Protein 1MU5 (pdb70)

Radius of gyration: 24.54 Å; Cα contacts (8 Å, |Δi|>4): 954; chains: 1; bounding box: 68×65×61 Å

GO terms:
  GO:0003918 DNA topoisomerase type II (double strand cut, ATP-hydrolyzing) activity (F, IDA)
  GO:0009330 DNA topoisomerase type II (double strand cut, ATP-hydrolyzing) complex (C, IDA)
  GO:0003918 DNA topoisomerase type II (double strand cut, ATP-hydrolyzing) activity (F, EXP)
  GO:0042802 identical protein binding (F, IPI)
  GO:0005515 protein binding (F, IPI)

B-factor: mean 19.94, std 16.09, range [2.45, 103.21]

Organism: Saccharolobus shibatae (strain ATCC 51178 / DSM 5389 / JCM 8931 / NBRC 15437 / B12) (NCBI:txid523848)

InterPro domains:
  IPR003594 Histidine kinase/HSP90-like ATPase domain [PF02518] (30-145)
  IPR003594 Histidine kinase/HSP90-like ATPase domain [SM00387] (27-148)
  IPR005734 DNA topoisomerase VI, subunit B [MF_00322] (4-505)
  IPR005734 DNA topoisomerase VI, subunit B [PIRSF006553] (2-502)
  IPR005734 DNA topoisomerase VI, subunit B [TIGR01052] (4-486)
  IPR015320 DNA topoisomerase VI, subunit B, transducer [PF09239] (309-467)
  IPR015320 DNA topoisomerase VI, subunit B, transducer [cd00823] (318-467)

Foldseek 3Di:
DFPLVVCVVCVLLAQPPDQASLVLQLQQLQVQVQCCQALLVLHQKAKEWEWAQPDVVQAKIKIKMKIQGQWDPPVCVFCVAAAADRPDDFQFQGDDDGPCRNNSSLLQLVVPDDFFKWKWWDGFPRQKIKIFGWHHDSVPRGIDTPDIDIDGDDPGGGIMMIMTMHRHDCVVNVVLSVVQVLLLCLLSLSYWYWYQYNVRDIDTRDRPDNDRWHHADGDAFALLQDDLVRLVVVLVVDPDFAFQLRPPCPRHAQCHNVNSVVLCVQLVHDRRHTSNPDDPSSSVSSNVSSNPDDPGDAQDCSSATDSDFVSNQVSCCVPQVAPDKGKDKDDWDHDSRKIKTKIKMKGFHDNFDKDQAAAEWEAESSGTQRPPLCQALLVVLRVPDDLVVLQDDDSITGMHMYMYMYMSDFAADGRSHSHGDPDPVVSVNSNVRRVVNSNVSSVVNVVVVVVVVCCVVPPD

Sequence (460 aa):
LSPAEFFKRNPELAGFPNPARALYQTVRELIENSLDATDVHGILPNIKITIDLIDDARQIYKVNVVDNGIGIPPQEVPNAFGRVLYSKYVNRQTRGMYGLGVKAAVLYSQMHQDKPIEIETSPVNSKRIYTFKLKIDINKNEPIIVERGSVENTRGFHGTSVAISIPGDWPKAKSRIYEYIKRTYIITPYAEFIFKDPEGNVTYYPRLTNKIPKPPQEVKPHPYGVDREEIKILINNLKRDYTIKEFLVNEFQSIGDTTADKILELAGLKPNKKVKNLTEEEITRLVETFKKYEDFRSPSADSLSVIGEDLIELGLKKIFNPDFAASITRKPKAYQGHPFIVEAGVAFGGSIPVGEEPIVLRYANKIPLIYDEKSDVIWKVVEELDWKRYGIESDQYQMVVMVHLCSTKIPYKSAGKESIAEVEDIEKEIKNALMEVARKLKQYLSEKRKEQEAKKKLLA

CATH classification: 3.30.565.10 (+2 more: 1.10.8.50, 3.30.230.10)

Secondary structure (DSSP, 8-state):
--HHHHHHH-GGGTT-SSHHHHHHHHHHHHHHHHHHTTGGGT---EEEEEEEEEETTTTEEEEEEE--S----GGGHHHHHH---------S--S-S-TTTHHHHHHHHHHH--PPEEEEEE-TT-SEEEEEEEEE-TTT--EEEEEEEEEE--TT--EEEEEEEEE--HHHHHHHHHHHHHHHHHH-TT-EEEEE-TT--EEEE-------PPPP---PPPGGG--HHHHHHHSTT-SS--BHHHHHTTSSSS--HHHHHHHHHHTT--TTSBGGG--TTHHHHHHHHHHH---PPPPPSTT-----HHHHHHHHHHHH--SEEEEEEPPPEEETTEEEEEEEEEEESTTSPPBSS-EEEEEETTEEE-S-GGGSHHHHHHHHS-GGGGT--SS-B-EEEEEEEEESS--BSSTT---B---HHHHHHHHHHHHHHHHHHHHHHHHHHHHHHHHHHH--

Nearest PDB structures (foldseek):
  1mu5-assembly1_A  TM=1.002E+00  e=1.366E-99  Saccharolobus shibatae
  1z5a-assembly1_B  TM=8.796E-01  e=8.765E-88  Saccharolobus shibatae
  2zbk-assembly1_B  TM=9.838E-01  e=1.741E-82  Saccharolobus shibatae
  1mx0-assembly1_A  TM=8.849E-01  e=9.143E-86  Saccharolobus shibatae
  1mx0-assembly3_E  TM=8.916E-01  e=2.106E-84  Saccharolobus shibatae

Structure (mmCIF, N/CA/C/O backbone):
data_1MU5
#
_entry.id   1MU5
#
_cell.length_a   94.091
_cell.length_b   110.968
_cell.length_c   54.544
_cell.angle_alpha   90.00
_cell.angle_beta   90.00
_cell.angle_gamma   90.00
#
_symmetry.space_group_name_H-M   'P 21 21 2'
#
loop_
_entity.id
_entity.type
_entity.pdbx_description
1 polymer 'Type II DNA topoisomerase VI Subunit B'
2 non-polymer 'CALCIUM ION'
3 water water
#
loop_
_atom_site.group_PDB
_atom_site.id
_atom_site.type_symbol
_atom_site.label_atom_id
_atom_site.label_alt_id
_atom_site.label_comp_id
_atom_site.label_asym_id
_atom_site.label_entity_id
_atom_site.label_seq_id
_atom_site.pdbx_PDB_ins_code
_atom_site.Cartn_x
_atom_site.Cartn_y
_atom_site.Cartn_z
_atom_site.occupancy
_atom_site.B_iso_or_equiv
_atom_site.auth_seq_id
_atom_site.auth_comp_id
_atom_site.auth_asym_id
_atom_site.auth_atom_id
_atom_site.pdbx_PDB_model_num
ATOM 1 N N . LEU A 1 11 ? 43.711 58.802 14.318 1.00 22.17 10 LEU A N 1
ATOM 2 C CA . LEU A 1 11 ? 42.606 57.929 14.800 1.00 22.39 10 LEU A CA 1
ATOM 3 C C . LEU A 1 11 ? 41.318 58.140 14.017 1.00 21.54 10 LEU A C 1
ATOM 4 O O . LEU A 1 11 ? 41.011 59.250 13.584 1.00 21.53 10 LEU A O 1
ATOM 9 N N . SER A 1 12 ? 40.559 57.066 13.859 1.00 20.24 11 SER A N 1
ATOM 10 C CA . SER A 1 12 ? 39.269 57.122 13.180 1.00 19.03 11 SER A CA 1
ATOM 11 C C . SER A 1 12 ? 38.205 57.585 14.175 1.00 17.58 11 SER A C 1
ATOM 12 O O . SER A 1 12 ? 38.451 57.531 15.369 1.00 17.27 11 SER A O 1
ATOM 15 N N . PRO A 1 13 ? 37.103 58.171 13.719 1.00 16.81 12 PRO A N 1
ATOM 16 C CA . PRO A 1 13 ? 35.997 58.550 14.611 1.00 16.08 12 PRO A CA 1
ATOM 17 C C . PRO A 1 13 ? 35.570 57.497 15.574 1.00 15.74 12 PRO A C 1
ATOM 18 O O . PRO A 1 13 ? 35.299 57.763 16.756 1.00 15.57 12 PRO A O 1
ATOM 22 N N . ALA A 1 14 ? 35.575 56.281 15.079 1.00 14.87 13 ALA A N 1
ATOM 23 C CA . ALA A 1 14 ? 35.182 55.179 15.905 1.00 15.09 13 ALA A CA 1
ATOM 24 C C . ALA A 1 14 ? 36.191 54.930 17.004 1.00 15.02 13 ALA A C 1
ATOM 25 O O . ALA A 1 14 ? 35.826 54.775 18.161 1.00 15.12 13 ALA A O 1
ATOM 27 N N . GLU A 1 15 ? 37.471 54.891 16.658 1.00 14.82 14 GLU A N 1
ATOM 28 C CA . GLU A 1 15 ? 38.462 54.622 17.675 1.00 15.01 14 GLU A CA 1
ATOM 29 C C . GLU A 1 15 ? 38.555 55.768 18.661 1.00 13.97 14 GLU A C 1
ATOM 30 O O . GLU A 1 15 ? 38.744 55.555 19.853 1.00 13.72 14 GLU A O 1
ATOM 36 N N . PHE A 1 16 ? 38.443 56.990 18.165 1.00 13.07 15 PHE A N 1
ATOM 37 C CA . PHE A 1 16 ? 38.474 58.139 19.055 1.00 12.81 15 PHE A CA 1
ATOM 38 C C . PHE A 1 16 ? 37.301 58.052 20.046 1.00 11.80 15 PHE A C 1
ATOM 39 O O . PHE A 1 16 ? 37.457 58.337 21.225 1.00 10.95 15 PHE A O 1
ATOM 47 N N . PHE A 1 17 ? 36.135 57.651 19.551 1.00 11.60 16 PHE A N 1
ATOM 48 C CA . PHE A 1 17 ? 34.949 57.478 20.395 1.00 12.09 16 PHE A CA 1
ATOM 49 C C . PHE A 1 17 ? 35.223 56.481 21.514 1.00 12.29 16 PHE A C 1
ATOM 50 O O . PHE A 1 17 ? 34.947 56.737 22.685 1.00 11.66 16 PHE A O 1
ATOM 58 N N . LYS A 1 18 ? 35.772 55.333 21.144 1.00 12.68 17 LYS A N 1
ATOM 59 C CA . LYS A 1 18 ? 36.020 54.276 22.114 1.00 13.61 17 LYS A CA 1
ATOM 60 C C . LYS A 1 18 ? 36.940 54.739 23.230 1.00 13.44 17 LYS A C 1
ATOM 61 O O . LYS A 1 18 ? 36.749 54.391 24.384 1.00 14.26 17 LYS A O 1
ATOM 67 N N . ARG A 1 19 ? 37.942 55.525 22.884 1.00 13.33 18 ARG A N 1
ATOM 68 C CA . ARG A 1 19 ? 38.886 56.016 23.879 1.00 14.06 18 ARG A CA 1
ATOM 69 C C . ARG A 1 19 ? 38.387 57.223 24.634 1.00 12.84 18 ARG A C 1
ATOM 70 O O . ARG A 1 19 ? 38.854 57.496 25.732 1.00 13.15 18 ARG A O 1
ATOM 78 N N . ASN A 1 20 ? 37.462 57.965 24.036 1.00 11.53 19 ASN A N 1
ATOM 79 C CA . ASN A 1 20 ? 36.974 59.194 24.650 1.00 11.05 19 ASN A CA 1
ATOM 80 C C . ASN A 1 20 ? 35.440 59.300 24.626 1.00 10.28 19 ASN A C 1
ATOM 81 O O . ASN A 1 20 ? 34.893 60.287 24.136 1.00 9.65 19 ASN A O 1
ATOM 86 N N . PRO A 1 21 ? 34.763 58.308 25.204 1.00 10.10 20 PRO A N 1
ATOM 87 C CA . PRO A 1 21 ? 33.289 58.235 25.162 1.00 9.81 20 PRO A CA 1
ATOM 88 C C . PRO A 1 21 ? 32.654 59.432 25.831 1.00 9.46 20 PRO A C 1
ATOM 89 O O . PRO A 1 21 ? 31.612 59.896 25.367 1.00 8.96 20 PRO A O 1
ATOM 93 N N . GLU A 1 22 ? 33.311 59.958 26.862 1.00 9.28 21 GLU A N 1
ATOM 94 C CA . GLU A 1 22 ? 32.803 61.105 27.617 1.00 10.29 21 GLU A CA 1
ATOM 95 C C . GLU A 1 22 ? 32.719 62.375 26.770 1.00 10.72 21 GLU A C 1
ATOM 96 O O . GLU A 1 22 ? 32.019 63.339 27.128 1.00 11.58 21 GLU A O 1
ATOM 102 N N . LEU A 1 23 ? 33.402 62.370 25.628 1.00 9.79 22 LEU A N 1
ATOM 103 C CA . LEU A 1 23 ? 33.409 63.536 24.749 1.00 9.26 22 LEU A CA 1
ATOM 104 C C . LEU A 1 23 ? 32.354 63.425 23.675 1.00 8.26 22 LEU A C 1
ATOM 105 O O . LEU A 1 23 ? 32.147 64.359 22.889 1.00 7.25 22 LEU A O 1
ATOM 110 N N . ALA A 1 24 ? 31.717 62.261 23.619 1.00 7.73 23 ALA A N 1
ATOM 111 C CA . ALA A 1 24 ? 30.731 61.967 22.584 1.00 7.18 23 ALA A CA 1
ATOM 112 C C . ALA A 1 24 ? 29.338 61.725 23.153 1.00 6.45 23 ALA A C 1
ATOM 113 O O . ALA A 1 24 ? 28.469 61.200 22.476 1.00 6.12 23 ALA A O 1
ATOM 115 N N . GLY A 1 25 ? 29.127 62.107 24.406 1.00 6.62 24 GLY A N 1
ATOM 116 C CA . GLY A 1 25 ? 27.813 61.961 25.011 1.00 6.29 24 GLY A CA 1
ATOM 117 C C . GLY A 1 25 ? 27.609 60.660 25.767 1.00 6.20 24 GLY A C 1
ATOM 118 O O . GLY A 1 25 ? 26.516 60.391 26.273 1.00 5.91 24 GLY A O 1
ATOM 119 N N . PHE A 1 26 ? 28.661 59.856 25.870 1.00 6.31 25 PHE A N 1
ATOM 120 C CA . PHE A 1 26 ? 28.554 58.559 26.538 1.00 6.69 25 PHE A CA 1
ATOM 121 C C . PHE A 1 26 ? 29.577 58.415 27.671 1.00 6.86 25 PHE A C 1
ATOM 122 O O . PHE A 1 26 ? 30.377 57.506 27.622 1.00 7.10 25 PHE A O 1
ATOM 130 N N . PRO A 1 27 ? 29.561 59.301 28.679 1.00 7.88 26 PRO A N 1
ATOM 131 C CA . PRO A 1 27 ? 30.536 59.248 29.779 1.00 8.07 26 PRO A CA 1
ATOM 132 C C . PRO A 1 27 ? 30.250 58.136 30.778 1.00 8.86 26 PRO A C 1
ATOM 133 O O . PRO A 1 27 ? 31.165 57.663 31.444 1.00 8.56 26 PRO A O 1
ATOM 137 N N . ASN A 1 28 ? 28.986 57.742 30.884 1.00 9.17 27 ASN A N 1
ATOM 138 C CA . ASN A 1 28 ? 28.568 56.717 31.835 1.00 9.17 27 ASN A CA 1
ATOM 139 C C . ASN A 1 28 ? 27.245 56.119 31.350 1.00 8.51 27 ASN A C 1
ATOM 140 O O . ASN A 1 28 ? 26.665 56.628 30.383 1.00 7.92 27 ASN A O 1
ATOM 145 N N . PRO A 1 29 ? 26.797 55.023 31.960 1.00 7.61 28 PRO A N 1
ATOM 146 C CA . PRO A 1 29 ? 25.539 54.387 31.540 1.00 7.18 28 PRO A CA 1
ATOM 147 C C . PRO A 1 29 ? 24.295 55.292 31.594 1.00 6.01 28 PRO A C 1
ATOM 148 O O . PRO A 1 29 ? 23.448 55.153 30.699 1.00 5.89 28 PRO A O 1
ATOM 152 N N . ALA A 1 30 ? 24.165 56.178 32.586 1.00 5.37 29 ALA A N 1
ATOM 153 C CA . ALA A 1 30 ? 22.991 57.072 32.644 1.00 5.22 29 ALA A CA 1
ATOM 154 C C . ALA A 1 30 ? 22.889 57.957 31.403 1.00 5.46 29 ALA A C 1
ATOM 155 O O . ALA A 1 30 ? 21.814 58.105 30.800 1.00 3.46 29 ALA A O 1
ATOM 157 N N . ARG A 1 31 ? 24.011 58.566 31.042 1.00 5.82 30 ARG A N 1
ATOM 158 C CA . ARG A 1 31 ? 24.042 59.433 29.872 1.00 6.47 30 ARG A CA 1
ATOM 159 C C . ARG A 1 31 ? 23.917 58.597 28.593 1.00 6.60 30 ARG A C 1
ATOM 160 O O . ARG A 1 31 ? 23.295 59.021 27.624 1.00 6.45 30 ARG A O 1
ATOM 168 N N . ALA A 1 32 ? 24.512 57.407 28.607 1.00 6.30 31 ALA A N 1
ATOM 169 C CA . ALA A 1 32 ? 24.426 56.489 27.470 1.00 6.17 31 ALA A CA 1
ATOM 170 C C . ALA A 1 32 ? 22.979 56.184 27.140 1.00 5.74 31 ALA A C 1
ATOM 171 O O . ALA A 1 32 ? 22.578 56.201 25.965 1.00 4.65 31 ALA A O 1
ATOM 173 N N . LEU A 1 33 ? 22.193 55.947 28.187 1.00 4.92 32 LEU A N 1
ATOM 174 C CA . LEU A 1 33 ? 20.793 55.612 28.035 1.00 5.01 32 LEU A CA 1
ATOM 175 C C . LEU A 1 33 ? 20.025 56.823 27.494 1.00 4.98 32 LEU A C 1
ATOM 176 O O . LEU A 1 33 ? 19.260 56.701 26.540 1.00 4.77 32 LEU A O 1
ATOM 181 N N . TYR A 1 34 ? 20.263 57.984 28.097 1.00 4.18 33 TYR A N 1
ATOM 182 C CA . TYR A 1 34 ? 19.665 59.240 27.654 1.00 4.82 33 TYR A CA 1
ATOM 183 C C . TYR A 1 34 ? 20.056 59.577 26.205 1.00 4.78 33 TYR A C 1
ATOM 184 O O . TYR A 1 34 ? 19.230 60.015 25.412 1.00 5.45 33 TYR A O 1
ATOM 193 N N . GLN A 1 35 ? 21.318 59.360 25.858 1.00 5.17 34 GLN A N 1
ATOM 194 C CA . GLN A 1 35 ? 21.799 59.676 24.512 1.00 4.72 34 GLN A CA 1
ATOM 195 C C . GLN A 1 35 ? 21.251 58.739 23.433 1.00 3.83 34 GLN A C 1
ATOM 196 O O . GLN A 1 35 ? 20.967 59.149 22.291 1.00 3.74 34 GLN A O 1
ATOM 202 N N . THR A 1 36 ? 21.143 57.474 23.774 1.00 3.84 35 THR A N 1
ATOM 203 C CA . THR A 1 36 ? 20.619 56.468 22.846 1.00 3.96 35 THR A CA 1
ATOM 204 C C . THR A 1 36 ? 19.192 56.807 22.508 1.00 4.07 35 THR A C 1
ATOM 205 O O . THR A 1 36 ? 18.774 56.759 21.345 1.00 3.58 35 THR A O 1
ATOM 209 N N . VAL A 1 37 ? 18.437 57.164 23.531 1.00 3.79 36 VAL A N 1
ATOM 210 C CA . VAL A 1 37 ? 17.059 57.569 23.321 1.00 4.43 36 VAL A CA 1
ATOM 211 C C . VAL A 1 37 ? 17.006 58.786 22.385 1.00 5.39 36 VAL A C 1
ATOM 212 O O . VAL A 1 37 ? 16.221 58.803 21.430 1.00 4.25 36 VAL A O 1
ATOM 216 N N . ARG A 1 38 ? 17.828 59.801 22.643 1.00 4.97 37 ARG A N 1
ATOM 217 C CA . ARG A 1 38 ? 17.764 60.959 21.761 1.00 6.56 37 ARG A CA 1
ATOM 218 C C . ARG A 1 38 ? 18.189 60.676 20.340 1.00 6.03 37 ARG A C 1
ATOM 219 O O . ARG A 1 38 ? 17.519 61.148 19.415 1.00 6.24 37 ARG A O 1
ATOM 227 N N . GLU A 1 39 ? 19.251 59.880 20.148 1.00 6.41 38 GLU A N 1
ATOM 228 C CA . GLU A 1 39 ? 19.721 59.579 18.806 1.00 7.13 38 GLU A CA 1
ATOM 229 C C . GLU A 1 39 ? 18.589 58.885 18.013 1.00 7.22 38 GLU A C 1
ATOM 230 O O . GLU A 1 39 ? 18.346 59.226 16.847 1.00 5.25 38 GLU A O 1
ATOM 236 N N . LEU A 1 40 ? 17.876 57.964 18.659 1.00 5.57 39 LEU A N 1
ATOM 237 C CA . LEU A 1 40 ? 16.787 57.262 17.976 1.00 5.60 39 LEU A CA 1
ATOM 238 C C . LEU A 1 40 ? 15.598 58.159 17.673 1.00 4.96 39 LEU A C 1
ATOM 239 O O . LEU A 1 40 ? 15.051 58.094 16.574 1.00 4.84 39 LEU A O 1
ATOM 244 N N . ILE A 1 41 ? 15.187 58.986 18.635 1.00 4.06 40 ILE A N 1
ATOM 245 C CA . ILE A 1 41 ? 14.065 59.876 18.395 1.00 4.20 40 ILE A CA 1
ATOM 246 C C . ILE A 1 41 ? 14.437 60.866 17.300 1.00 4.80 40 ILE A C 1
ATOM 247 O O . ILE A 1 41 ? 13.649 61.160 16.375 1.00 5.69 40 ILE A O 1
ATOM 252 N N . GLU A 1 42 ? 15.649 61.371 17.380 1.00 5.14 41 GLU A N 1
ATOM 253 C CA . GLU A 1 42 ? 16.102 62.305 16.364 1.00 5.32 41 GLU A CA 1
ATOM 254 C C . GLU A 1 42 ? 16.124 61.742 14.933 1.00 6.08 41 GLU A C 1
ATOM 255 O O . GLU A 1 42 ? 15.676 62.425 13.981 1.00 5.43 41 GLU A O 1
ATOM 261 N N . ASN A 1 43 ? 16.600 60.514 14.765 1.00 6.33 42 ASN A N 1
ATOM 262 C CA . ASN A 1 43 ? 16.577 59.890 13.444 1.00 7.25 42 ASN A CA 1
ATOM 263 C C . ASN A 1 43 ? 15.147 59.665 12.962 1.00 7.07 42 ASN A C 1
ATOM 264 O O . ASN A 1 43 ? 14.829 59.845 11.776 1.00 6.25 42 ASN A O 1
ATOM 269 N N . SER A 1 44 ? 14.274 59.277 13.885 1.00 6.99 43 SER A N 1
ATOM 270 C CA . SER A 1 44 ? 12.887 59.022 13.516 1.00 6.86 43 SER A CA 1
ATOM 271 C C . SER A 1 44 ? 12.167 60.304 13.073 1.00 6.78 43 SER A C 1
ATOM 272 O O . SER A 1 44 ? 11.315 60.277 12.176 1.00 5.87 43 SER A O 1
ATOM 275 N N . LEU A 1 45 ? 12.497 61.419 13.714 1.00 6.02 44 LEU A N 1
ATOM 276 C CA . LEU A 1 45 ? 11.911 62.687 13.316 1.00 6.04 44 LEU A CA 1
ATOM 277 C C . LEU A 1 45 ? 12.427 63.109 11.958 1.00 6.42 44 LEU A C 1
ATOM 278 O O . LEU A 1 45 ? 11.673 63.612 11.141 1.00 8.02 44 LEU A O 1
ATOM 283 N N . ASP A 1 46 ? 13.727 62.939 11.734 1.00 7.20 45 ASP A N 1
ATOM 284 C CA . ASP A 1 46 ? 14.339 63.290 10.458 1.00 8.60 45 ASP A CA 1
ATOM 285 C C . ASP A 1 46 ? 13.861 62.338 9.367 1.00 9.00 45 ASP A C 1
ATOM 286 O O . ASP A 1 46 ? 13.907 62.675 8.179 1.00 9.45 45 ASP A O 1
ATOM 291 N N . ALA A 1 47 ? 13.384 61.166 9.766 1.00 7.81 46 ALA A N 1
ATOM 292 C CA . ALA A 1 47 ? 12.862 60.220 8.789 1.00 7.89 46 ALA A CA 1
ATOM 293 C C . ALA A 1 47 ? 11.389 60.471 8.467 1.00 7.57 46 ALA A C 1
ATOM 294 O O . ALA A 1 47 ? 10.836 59.846 7.565 1.00 7.24 46 ALA A O 1
ATOM 296 N N . THR A 1 48 ? 10.755 61.377 9.204 1.00 8.07 47 THR A N 1
ATOM 297 C CA . THR A 1 48 ? 9.337 61.626 9.007 1.00 9.20 47 THR A CA 1
ATOM 298 C C . THR A 1 48 ? 9.022 63.031 8.501 1.00 9.49 47 THR A C 1
ATOM 299 O O . THR A 1 48 ? 8.655 63.213 7.346 1.00 9.20 47 THR A O 1
ATOM 303 N N . ASP A 1 49 ? 9.169 64.017 9.379 1.00 10.33 48 ASP A N 1
ATOM 304 C CA . ASP A 1 49 ? 8.745 65.367 9.066 1.00 11.35 48 ASP A CA 1
ATOM 305 C C . ASP A 1 49 ? 9.503 66.030 7.923 1.00 11.48 48 ASP A C 1
ATOM 306 O O . ASP A 1 49 ? 8.939 66.811 7.171 1.00 11.95 48 ASP A O 1
ATOM 311 N N . VAL A 1 50 ? 10.756 65.651 7.750 1.00 10.77 49 VAL A N 1
ATOM 312 C CA . VAL A 1 50 ? 11.565 66.182 6.677 1.00 10.60 49 VAL A CA 1
ATOM 313 C C . VAL A 1 50 ? 11.006 65.720 5.331 1.00 10.34 49 VAL A C 1
ATOM 314 O O . VAL A 1 50 ? 11.263 66.346 4.302 1.00 9.59 49 VAL A O 1
ATOM 318 N N . HIS A 1 51 ? 10.208 64.650 5.353 1.00 8.89 50 HIS A N 1
ATOM 319 C CA . HIS A 1 51 ? 9.661 64.077 4.123 1.00 9.49 50 HIS A CA 1
ATOM 320 C C . HIS A 1 51 ? 8.139 64.236 4.060 1.00 8.67 50 HIS A C 1
ATOM 321 O O . HIS A 1 51 ? 7.473 63.550 3.313 1.00 8.22 50 HIS A O 1
ATOM 328 N N . GLY A 1 52 ? 7.615 65.145 4.875 1.00 8.26 51 GLY A N 1
ATOM 329 C CA . GLY A 1 52 ? 6.211 65.520 4.831 1.00 7.33 51 GLY A CA 1
ATOM 330 C C . GLY A 1 52 ? 5.284 64.573 5.559 1.00 7.64 51 GLY A C 1
ATOM 331 O O . GLY A 1 52 ? 4.069 64.626 5.374 1.00 7.28 51 GLY A O 1
ATOM 332 N N . ILE A 1 53 ? 5.841 63.726 6.419 1.00 6.58 52 ILE A N 1
ATOM 333 C CA . ILE A 1 53 ? 5.032 62.755 7.149 1.00 6.29 52 ILE A CA 1
ATOM 334 C C . ILE A 1 53 ? 4.855 63.175 8.603 1.00 6.39 52 ILE A C 1
ATOM 335 O O . ILE A 1 53 ? 5.820 63.533 9.282 1.00 6.57 52 ILE A O 1
ATOM 340 N N . LEU A 1 54 ? 3.618 63.178 9.075 1.00 5.77 53 LEU A N 1
ATOM 341 C CA . LEU A 1 54 ? 3.354 63.481 10.469 1.00 5.30 53 LEU A CA 1
ATOM 342 C C . LEU A 1 54 ? 3.960 62.342 11.307 1.00 5.66 53 LEU A C 1
ATOM 343 O O . LEU A 1 54 ? 3.549 61.201 11.193 1.00 5.47 53 LEU A O 1
ATOM 348 N N . PRO A 1 55 ? 4.939 62.650 12.144 1.00 5.65 54 PRO A N 1
ATOM 349 C CA . PRO A 1 55 ? 5.627 61.613 12.931 1.00 5.60 54 PRO A CA 1
ATOM 350 C C . PRO A 1 55 ? 4.744 60.940 13.962 1.00 5.63 54 PRO A C 1
ATOM 351 O O . PRO A 1 55 ? 4.144 61.624 14.788 1.00 6.23 54 PRO A O 1
ATOM 355 N N . ASN A 1 56 ? 4.635 59.622 13.891 1.00 5.49 55 ASN A N 1
ATOM 356 C CA . ASN A 1 56 ? 3.957 58.859 14.928 1.00 5.79 55 ASN A CA 1
ATOM 357 C C . ASN A 1 56 ? 5.072 58.015 15.522 1.00 6.50 55 ASN A C 1
ATOM 358 O O . ASN A 1 56 ? 5.580 57.097 14.873 1.00 5.65 55 ASN A O 1
ATOM 363 N N . ILE A 1 57 ? 5.536 58.384 16.710 1.00 6.32 56 ILE A N 1
ATOM 364 C CA . ILE A 1 57 ? 6.737 57.746 17.232 1.00 6.12 56 ILE A CA 1
ATOM 365 C C . ILE A 1 57 ? 6.471 57.016 18.552 1.00 6.44 56 ILE A C 1
ATOM 366 O O . ILE A 1 57 ? 5.864 57.573 19.462 1.00 5.24 56 ILE A O 1
ATOM 371 N N . LYS A 1 58 ? 6.938 55.775 18.640 1.00 6.57 57 LYS A N 1
ATOM 372 C CA . LYS A 1 58 ? 6.781 54.976 19.846 1.00 7.66 57 LYS A CA 1
ATOM 373 C C . LYS A 1 58 ? 8.146 54.715 20.462 1.00 6.83 57 LYS A C 1
ATOM 374 O O . LYS A 1 58 ? 9.051 54.286 19.765 1.00 6.92 57 LYS A O 1
ATOM 380 N N . ILE A 1 59 ? 8.285 55.039 21.740 1.00 6.05 58 ILE A N 1
ATOM 381 C CA . ILE A 1 59 ? 9.535 54.854 22.461 1.00 5.35 58 ILE A CA 1
ATOM 382 C C . ILE A 1 59 ? 9.322 53.916 23.650 1.00 5.67 58 ILE A C 1
ATOM 383 O O . ILE A 1 59 ? 8.517 54.214 24.551 1.00 4.29 58 ILE A O 1
ATOM 388 N N . THR A 1 60 ? 10.030 52.794 23.683 1.00 6.77 59 THR A N 1
ATOM 389 C CA . THR A 1 60 ? 9.927 51.941 24.868 1.00 8.18 59 THR A CA 1
ATOM 390 C C . THR A 1 60 ? 11.311 51.670 25.413 1.00 8.20 59 THR A C 1
ATOM 391 O O . THR A 1 60 ? 12.262 51.450 24.648 1.00 10.34 59 THR A O 1
ATOM 395 N N . ILE A 1 61 ? 11.447 51.707 26.724 1.00 7.65 60 ILE A N 1
ATOM 396 C CA . ILE A 1 61 ? 12.697 51.320 27.347 1.00 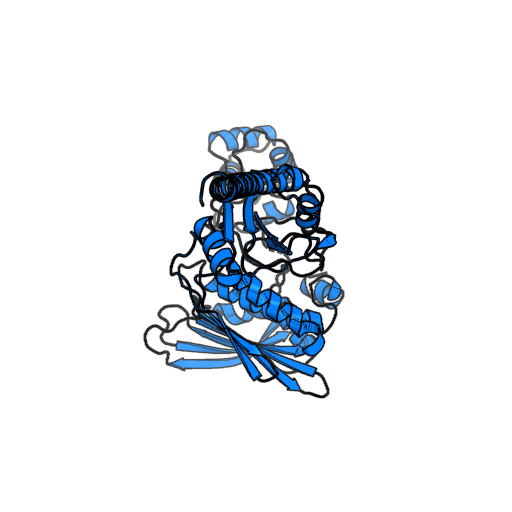7.05 60 ILE A CA 1
ATOM 397 C C . ILE A 1 61 ? 12.377 50.199 28.319 1.00 8.06 60 ILE A C 1
ATOM 398 O O . ILE A 1 61 ? 11.492 50.338 29.166 1.00 7.12 60 ILE A O 1
ATOM 403 N N . ASP A 1 62 ? 13.099 49.090 28.203 1.00 9.73 61 ASP A N 1
ATOM 404 C CA . ASP A 1 62 ? 12.880 47.951 29.084 1.00 11.37 61 ASP A CA 1
ATOM 405 C C . ASP A 1 62 ? 14.168 47.574 29.783 1.00 11.56 61 ASP A C 1
ATOM 406 O O . ASP A 1 62 ? 15.222 47.562 29.158 1.00 11.97 61 ASP A O 1
ATOM 411 N N . LEU A 1 63 ? 14.085 47.266 31.076 1.00 11.20 62 LEU A N 1
ATOM 412 C CA . LEU A 1 63 ? 15.216 46.718 31.837 1.00 11.20 62 LEU A CA 1
ATOM 413 C C . LEU A 1 63 ? 15.309 45.233 31.470 1.00 11.59 62 LEU A C 1
ATOM 414 O O . LEU A 1 63 ? 14.394 44.470 31.779 1.00 10.32 62 LEU A O 1
ATOM 419 N N . ILE A 1 64 ? 16.381 44.820 30.806 1.00 11.77 63 ILE A N 1
ATOM 420 C CA . ILE A 1 64 ? 16.469 43.428 30.387 1.00 13.21 63 ILE A CA 1
ATOM 421 C C . ILE A 1 64 ? 17.433 42.609 31.245 1.00 13.96 63 ILE A C 1
ATOM 422 O O . ILE A 1 64 ? 17.385 41.396 31.237 1.00 13.91 63 ILE A O 1
ATOM 427 N N . ASP A 1 65 ? 18.300 43.287 31.991 1.00 14.43 64 ASP A N 1
ATOM 428 C CA . ASP A 1 65 ? 19.217 42.605 32.884 1.00 15.91 64 ASP A CA 1
ATOM 429 C C . ASP A 1 65 ? 19.410 43.465 34.118 1.00 16.34 64 ASP A C 1
ATOM 430 O O . ASP A 1 65 ? 20.161 44.430 34.098 1.00 16.12 64 ASP A O 1
ATOM 435 N N . ASP A 1 66 ? 18.706 43.093 35.188 1.00 17.41 65 ASP A N 1
ATOM 436 C CA . ASP A 1 66 ? 18.690 43.833 36.451 1.00 18.15 65 ASP A CA 1
ATOM 437 C C . ASP A 1 66 ? 20.070 44.010 37.060 1.00 17.66 65 ASP A C 1
ATOM 438 O O . ASP A 1 66 ? 20.488 45.120 37.360 1.00 17.99 65 ASP A O 1
ATOM 443 N N . ALA A 1 67 ? 20.770 42.907 37.273 1.00 17.51 66 ALA A N 1
ATOM 444 C CA . ALA A 1 67 ? 22.053 42.964 37.951 1.00 17.10 66 ALA A CA 1
ATOM 445 C C . ALA A 1 67 ? 23.087 43.777 37.187 1.00 16.74 66 ALA A C 1
ATOM 446 O O . ALA A 1 67 ? 23.852 44.509 37.780 1.00 16.71 66 ALA A O 1
ATOM 448 N N . ARG A 1 68 ? 23.136 43.638 35.873 1.00 16.52 67 ARG A N 1
ATOM 449 C CA . ARG A 1 68 ? 24.143 44.407 35.145 1.00 17.32 67 ARG A CA 1
ATOM 450 C C . ARG A 1 68 ? 23.560 45.614 34.478 1.00 15.94 67 ARG A C 1
ATOM 451 O O . ARG A 1 68 ? 24.240 46.289 33.720 1.00 15.52 67 ARG A O 1
ATOM 459 N N . GLN A 1 69 ? 22.285 45.870 34.750 1.00 14.75 68 GLN A N 1
ATOM 460 C CA . GLN A 1 69 ? 21.665 47.108 34.300 1.00 14.15 68 GLN A CA 1
ATOM 461 C C . GLN A 1 69 ? 21.794 47.330 32.803 1.00 12.50 68 GLN A C 1
ATOM 462 O O . GLN A 1 69 ? 22.361 48.326 32.345 1.00 12.57 68 GLN A O 1
ATOM 468 N N . ILE A 1 70 ? 21.277 46.377 32.047 1.00 10.85 69 ILE A N 1
ATOM 46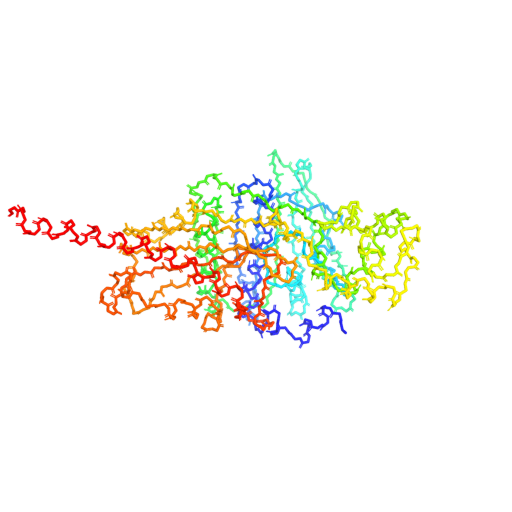9 C CA . ILE A 1 70 ? 21.187 46.519 30.617 1.00 9.85 69 ILE A CA 1
ATOM 470 C C . ILE A 1 70 ? 19.751 46.825 30.272 1.00 8.73 69 ILE A C 1
ATOM 471 O O . ILE A 1 70 ? 18.829 46.174 30.766 1.00 8.18 69 ILE A O 1
ATOM 476 N N . TYR A 1 71 ? 19.572 47.803 29.399 1.00 7.89 70 TYR A N 1
ATOM 477 C CA . TYR A 1 71 ? 18.266 48.248 28.998 1.00 7.48 70 TYR A CA 1
ATOM 478 C C . TYR A 1 71 ? 18.146 48.099 27.513 1.00 7.77 70 TYR A C 1
ATOM 479 O O . TYR A 1 71 ? 19.108 48.332 26.785 1.00 9.40 70 TYR A O 1
ATOM 488 N N . LYS A 1 72 ? 16.961 47.740 27.059 1.00 6.65 71 LYS A N 1
ATOM 489 C CA . LYS A 1 72 ? 16.698 47.676 25.653 1.00 7.21 71 LYS A CA 1
ATOM 490 C C . LYS A 1 72 ? 15.865 48.894 25.266 1.00 6.33 71 LYS A C 1
ATOM 491 O O . LYS A 1 72 ? 14.796 49.120 25.821 1.00 6.93 71 LYS A O 1
ATOM 497 N N . VAL A 1 73 ? 16.386 49.690 24.342 1.00 6.41 72 VAL A N 1
ATOM 498 C CA . VAL A 1 73 ? 15.707 50.885 23.853 1.00 6.31 72 VAL A CA 1
ATOM 499 C C . VAL A 1 73 ? 15.142 50.625 22.465 1.00 6.87 72 VAL A C 1
ATOM 500 O O . VAL A 1 73 ? 15.881 50.254 21.540 1.00 6.62 72 VAL A O 1
ATOM 504 N N . ASN A 1 74 ? 13.839 50.827 22.316 1.00 5.48 73 ASN A N 1
ATOM 505 C CA . ASN A 1 74 ? 13.191 50.584 21.057 1.00 6.43 73 ASN A CA 1
ATOM 506 C C . ASN A 1 74 ? 12.444 51.825 20.585 1.00 6.24 73 ASN A C 1
ATOM 507 O O . ASN A 1 74 ? 11.608 52.355 21.292 1.00 6.49 73 ASN A O 1
ATOM 512 N N . VAL A 1 75 ? 12.779 52.308 19.397 1.00 5.92 74 VAL A N 1
ATOM 513 C CA . VAL A 1 75 ? 12.024 53.412 18.811 1.00 4.92 74 VAL A CA 1
ATOM 514 C C . VAL A 1 75 ? 11.470 52.946 17.491 1.00 6.13 74 VAL A C 1
ATOM 515 O O . VAL A 1 75 ? 12.166 52.305 16.694 1.00 5.43 74 VAL A O 1
ATOM 519 N N . VAL A 1 76 ? 10.186 53.226 17.290 1.00 6.76 75 VAL A N 1
ATOM 520 C CA . VAL A 1 76 ? 9.482 52.858 16.085 1.00 6.49 75 VAL A CA 1
ATOM 521 C C . VAL A 1 76 ? 8.894 54.129 15.491 1.00 7.08 75 VAL A C 1
ATOM 522 O O . VAL A 1 76 ? 8.303 54.935 16.213 1.00 6.59 75 VAL A O 1
ATOM 526 N N . ASP A 1 77 ? 9.036 54.311 14.190 1.00 6.47 76 ASP A N 1
ATOM 527 C CA . ASP A 1 77 ? 8.471 55.485 13.534 1.00 6.43 76 ASP A CA 1
ATOM 528 C C . ASP A 1 77 ? 7.697 55.040 12.299 1.00 5.84 76 ASP A C 1
ATOM 529 O O . ASP A 1 77 ? 7.767 53.878 11.912 1.00 4.25 76 ASP A O 1
ATOM 534 N N . ASN A 1 78 ? 6.999 55.988 11.664 1.00 5.15 77 ASN A N 1
ATOM 535 C CA . ASN A 1 78 ? 6.247 55.733 10.456 1.00 5.20 77 ASN A CA 1
ATOM 536 C C . ASN A 1 78 ? 6.901 56.521 9.349 1.00 5.65 77 ASN A C 1
ATOM 537 O O . ASN A 1 78 ? 6.220 57.071 8.500 1.00 5.71 77 ASN A O 1
ATOM 542 N N . GLY A 1 79 ? 8.229 56.589 9.385 1.00 5.37 78 GLY A N 1
ATOM 543 C CA . GLY A 1 79 ? 8.995 57.341 8.412 1.00 5.52 78 GLY A CA 1
ATOM 544 C C . GLY A 1 79 ? 9.195 56.666 7.073 1.00 7.15 78 GLY A C 1
ATOM 545 O O . GLY A 1 79 ? 8.505 55.692 6.739 1.00 6.27 78 GLY A O 1
ATOM 546 N N . ILE A 1 80 ? 10.132 57.196 6.287 1.00 7.87 79 ILE A N 1
ATOM 547 C CA . ILE A 1 80 ? 10.346 56.700 4.931 1.00 9.07 79 ILE A CA 1
ATOM 548 C C . ILE A 1 80 ? 11.054 55.368 4.859 1.00 9.68 79 ILE A C 1
ATOM 549 O O . ILE A 1 80 ? 11.137 54.762 3.786 1.00 10.27 79 ILE A O 1
ATOM 554 N N . GLY A 1 81 ? 11.565 54.895 5.986 1.00 9.63 80 GLY A N 1
ATOM 555 C CA . GLY A 1 81 ? 12.227 53.603 5.993 1.00 10.71 80 GLY A CA 1
ATOM 556 C C . GLY A 1 81 ? 13.643 53.687 5.433 1.00 12.06 80 GLY A C 1
ATOM 557 O O . GLY A 1 81 ? 14.152 54.777 5.174 1.00 12.39 80 GLY A O 1
ATOM 558 N N . ILE A 1 82 ? 14.285 52.540 5.257 1.00 12.07 81 ILE A N 1
ATOM 559 C CA . ILE A 1 82 ? 15.647 52.515 4.758 1.00 12.60 81 ILE A CA 1
ATOM 560 C C . ILE A 1 82 ? 15.755 51.389 3.756 1.00 13.07 81 ILE A C 1
ATOM 561 O O . ILE A 1 82 ? 15.359 50.284 4.051 1.00 13.00 81 ILE A O 1
ATOM 566 N N . PRO A 1 83 ? 16.254 51.673 2.563 1.00 13.59 82 PRO A N 1
ATOM 567 C CA . PRO A 1 83 ? 16.543 50.615 1.598 1.00 14.09 82 PRO A CA 1
ATOM 568 C C . PRO A 1 83 ? 17.371 49.501 2.253 1.00 14.24 82 PRO A C 1
ATOM 569 O O . PRO A 1 83 ? 18.347 49.748 2.978 1.00 13.86 82 PRO A O 1
ATOM 573 N N . PRO A 1 84 ? 16.948 48.274 2.015 1.00 14.64 83 PRO A N 1
ATOM 574 C CA . PRO A 1 84 ? 17.584 47.095 2.611 1.00 15.49 83 PRO A CA 1
ATOM 575 C C . PRO A 1 84 ? 19.108 47.118 2.440 1.00 16.22 83 PRO A C 1
ATOM 576 O O . PRO A 1 84 ? 19.835 46.828 3.397 1.00 15.08 83 PRO A O 1
ATOM 580 N N . GLN A 1 85 ? 19.585 47.517 1.260 1.00 16.75 84 GLN A N 1
ATOM 581 C CA . GLN A 1 85 ? 21.029 47.506 0.981 1.00 18.26 84 GLN A CA 1
ATOM 582 C C . GLN A 1 85 ? 21.795 48.577 1.751 1.00 17.64 84 GLN A C 1
ATOM 583 O O . GLN A 1 85 ? 23.032 48.527 1.838 1.00 16.97 84 GLN A O 1
ATOM 589 N N . GLU A 1 86 ? 21.062 49.527 2.329 1.00 16.68 85 GLU A N 1
ATOM 590 C CA . GLU A 1 86 ? 21.676 50.617 3.101 1.00 16.44 85 GLU A CA 1
ATOM 591 C C . GLU A 1 86 ? 21.725 50.356 4.614 1.00 14.74 85 GLU A C 1
ATOM 592 O O . GLU A 1 86 ? 22.476 51.010 5.338 1.00 14.40 85 GLU A O 1
ATOM 598 N N . VAL A 1 87 ? 20.922 49.409 5.091 1.00 13.37 86 VAL A N 1
ATOM 599 C CA . VAL A 1 87 ? 20.854 49.144 6.526 1.00 12.16 86 VAL A CA 1
ATOM 600 C C . VAL A 1 87 ? 22.186 48.822 7.230 1.00 11.30 86 VAL A C 1
ATOM 601 O O . VAL A 1 87 ? 22.512 49.438 8.238 1.00 11.37 86 VAL A O 1
ATOM 605 N N . PRO A 1 88 ? 22.942 47.852 6.733 1.00 11.65 87 PRO A N 1
ATOM 606 C CA . PRO A 1 88 ? 24.200 47.465 7.395 1.00 12.40 87 PRO A CA 1
ATOM 607 C C . PRO A 1 88 ? 25.153 48.647 7.641 1.00 13.04 87 PRO A C 1
ATOM 608 O O . PRO A 1 88 ? 25.610 48.836 8.764 1.00 13.30 87 PRO A O 1
ATOM 612 N N . ASN A 1 89 ? 25.410 49.453 6.616 1.00 13.47 88 ASN A N 1
ATOM 613 C CA . ASN A 1 89 ? 26.300 50.606 6.753 1.00 14.79 88 ASN A CA 1
ATOM 614 C C . ASN A 1 89 ? 25.695 51.735 7.570 1.00 15.06 88 ASN A C 1
ATOM 615 O O . ASN A 1 89 ? 26.406 52.448 8.267 1.00 15.45 88 ASN A O 1
ATOM 620 N N . ALA A 1 90 ? 24.374 51.889 7.491 1.00 14.80 89 ALA A N 1
ATOM 621 C CA . ALA A 1 90 ? 23.708 52.975 8.193 1.00 14.38 89 ALA A CA 1
ATOM 622 C C . ALA A 1 90 ? 23.881 52.827 9.708 1.00 14.27 89 ALA A C 1
ATOM 623 O O . ALA A 1 90 ? 23.904 53.808 10.437 1.00 14.89 89 ALA A O 1
ATOM 625 N N . PHE A 1 91 ? 24.016 51.596 10.166 1.00 13.73 90 PHE A N 1
ATOM 626 C CA . PHE A 1 91 ? 24.118 51.320 11.578 1.00 13.48 90 PHE A CA 1
ATOM 627 C C . PHE A 1 91 ? 25.473 50.725 12.001 1.00 15.25 90 PHE A C 1
ATOM 628 O O . PHE A 1 91 ? 25.840 50.792 13.169 1.00 15.00 90 PHE A O 1
ATOM 636 N N . GLY A 1 92 ? 26.224 50.143 11.066 1.00 16.08 91 GLY A N 1
ATOM 637 C CA . GLY A 1 92 ? 27.415 49.416 11.475 1.00 17.09 91 GLY A CA 1
ATOM 638 C C . GLY A 1 92 ? 28.727 49.765 10.809 1.00 18.26 91 GLY A C 1
ATOM 639 O O . GLY A 1 92 ? 29.668 48.973 10.832 1.00 17.77 91 GLY A O 1
ATOM 640 N N . ARG A 1 93 ? 28.789 50.932 10.189 1.00 19.33 92 ARG A N 1
ATOM 641 C CA . ARG A 1 93 ? 30.021 51.376 9.571 1.00 20.64 92 ARG A CA 1
ATOM 642 C C . ARG A 1 93 ? 30.196 52.833 9.877 1.00 21.29 92 ARG A C 1
ATOM 643 O O . ARG A 1 93 ? 29.423 53.659 9.423 1.00 20.75 92 ARG A O 1
ATOM 651 N N . VAL A 1 94 ? 31.199 53.150 10.684 1.00 22.50 93 VAL A N 1
ATOM 652 C CA . VAL A 1 94 ? 31.462 54.536 10.995 1.00 23.98 93 VAL A CA 1
ATOM 653 C C . VAL A 1 94 ? 32.320 55.115 9.888 1.00 25.55 93 VAL A C 1
ATOM 654 O O . VAL A 1 94 ? 33.242 54.464 9.406 1.00 25.64 93 VAL A O 1
ATOM 658 N N . LEU A 1 95 ? 31.989 56.326 9.464 1.00 27.54 94 LEU A N 1
ATOM 659 C CA . LEU A 1 95 ? 32.711 56.987 8.389 1.00 29.68 94 LEU A CA 1
ATOM 660 C C . LEU A 1 95 ? 34.053 57.535 8.902 1.00 30.83 94 LEU A C 1
ATOM 661 O O . LEU A 1 95 ? 34.160 57.953 10.052 1.00 30.70 94 LEU A O 1
ATOM 666 N N . TYR A 1 96 ? 35.069 57.521 8.044 1.00 32.54 95 TYR A N 1
ATOM 667 C CA . TYR A 1 96 ? 36.406 57.986 8.420 1.00 33.95 95 TYR A CA 1
ATOM 668 C C . TYR A 1 96 ? 36.506 59.508 8.475 1.00 34.84 95 TYR A C 1
ATOM 669 O O . TYR A 1 96 ? 37.600 60.068 8.536 1.00 35.35 95 TYR A O 1
ATOM 671 N N . SER A 1 97 ? 35.362 60.175 8.452 1.00 35.65 96 SER A N 1
ATOM 672 C CA . SER A 1 97 ? 35.346 61.633 8.483 1.00 36.35 96 SER A CA 1
ATOM 673 C C . SER A 1 97 ? 34.062 62.182 7.864 1.00 36.94 96 SER A C 1
ATOM 674 O O . SER A 1 97 ? 32.957 61.780 8.235 1.00 37.48 96 SER A O 1
ATOM 676 N N . LYS A 1 99 ? 31.255 64.183 6.810 1.00 31.16 98 LYS A N 1
ATOM 677 C CA . LYS A 1 99 ? 30.322 64.920 5.983 1.00 30.69 98 LYS A CA 1
ATOM 678 C C . LYS A 1 99 ? 30.136 66.409 6.187 1.00 29.62 98 LYS A C 1
ATOM 679 O O . LYS A 1 99 ? 29.624 66.868 7.214 1.00 29.81 98 LYS A O 1
ATOM 681 N N . TYR A 1 100 ? 30.474 67.140 5.142 1.00 28.10 99 TYR A N 1
ATOM 682 C CA . TYR A 1 100 ? 30.180 68.550 5.073 1.00 26.65 99 TYR A CA 1
ATOM 683 C C . TYR A 1 100 ? 28.658 68.665 5.069 1.00 25.21 99 TYR A C 1
ATOM 684 O O . TYR A 1 100 ? 27.973 68.043 4.251 1.00 24.69 99 TYR A O 1
ATOM 693 N N . VAL A 1 101 ? 28.132 69.446 6.001 1.00 23.82 100 VAL A N 1
ATOM 694 C CA . VAL A 1 101 ? 26.696 69.554 6.167 1.00 22.41 100 VAL A CA 1
ATOM 695 C C . VAL A 1 101 ? 26.087 70.556 5.204 1.00 21.76 100 VAL A C 1
ATOM 696 O O . VAL A 1 101 ? 26.385 71.749 5.276 1.00 21.05 100 VAL A O 1
ATOM 700 N N . ASN A 1 102 ? 25.195 70.085 4.336 1.00 20.83 101 ASN A N 1
ATOM 701 C CA . ASN A 1 102 ? 24.533 70.977 3.387 1.00 19.94 101 ASN A CA 1
ATOM 702 C C . ASN A 1 102 ? 23.025 70.925 3.504 1.00 18.67 101 ASN A C 1
ATOM 703 O O . ASN A 1 102 ? 22.301 71.267 2.570 1.00 17.51 101 ASN A O 1
ATOM 708 N N . ARG A 1 103 ? 22.564 70.470 4.658 1.00 17.13 102 ARG A N 1
ATOM 709 C CA . ARG A 1 103 ? 21.155 70.364 4.933 1.00 16.23 102 ARG A CA 1
ATOM 710 C C . ARG A 1 103 ? 21.020 70.226 6.433 1.00 14.71 102 ARG A C 1
ATOM 711 O O . ARG A 1 103 ? 21.743 69.452 7.066 1.00 13.95 102 ARG A O 1
ATOM 719 N N . GLN A 1 104 ? 20.104 70.992 7.008 1.00 12.89 103 GLN A N 1
ATOM 720 C CA . GLN A 1 104 ? 19.886 70.957 8.432 1.00 11.33 103 GLN A CA 1
ATOM 721 C C . GLN A 1 104 ? 19.448 69.570 8.892 1.00 10.73 103 GLN A C 1
ATOM 722 O O . GLN A 1 104 ? 18.527 68.994 8.329 1.00 10.09 103 GLN A O 1
ATOM 728 N N . THR A 1 105 ? 20.099 69.035 9.916 1.00 10.77 104 THR A N 1
ATOM 729 C CA . THR A 1 105 ? 19.681 67.755 10.485 1.00 10.54 104 THR A CA 1
ATOM 730 C C . THR A 1 105 ? 19.678 67.845 11.979 1.00 9.68 104 THR A C 1
ATOM 731 O O . THR A 1 105 ? 20.380 68.673 12.574 1.00 9.39 104 THR A O 1
ATOM 735 N N . ARG A 1 106 ? 18.910 66.976 12.610 1.00 9.24 105 ARG A N 1
ATOM 736 C CA . ARG A 1 106 ? 18.884 66.962 14.064 1.00 8.98 105 ARG A CA 1
ATOM 737 C C . ARG A 1 106 ? 20.049 66.155 14.594 1.00 9.87 105 ARG A C 1
ATOM 738 O O . ARG A 1 106 ? 20.279 65.063 14.121 1.00 9.01 105 ARG A O 1
ATOM 746 N N . GLY A 1 107 ? 20.770 66.684 15.584 1.00 9.94 106 GLY A N 1
ATOM 747 C CA . GLY A 1 107 ? 21.830 65.923 16.244 1.00 11.38 106 GLY A CA 1
ATOM 748 C C . GLY A 1 107 ? 23.116 66.700 16.408 1.00 11.87 106 GLY A C 1
ATOM 749 O O . GLY A 1 107 ? 23.503 67.426 15.495 1.00 11.93 106 GLY A O 1
ATOM 750 N N . MET A 1 108 ? 23.730 66.601 17.588 1.00 12.44 107 MET A N 1
ATOM 751 C CA . MET A 1 108 ? 25.011 67.253 17.887 1.00 13.48 107 MET A CA 1
ATOM 752 C C . MET A 1 108 ? 26.170 66.414 17.350 1.00 12.44 107 MET A C 1
ATOM 753 O O . MET A 1 108 ? 27.184 66.950 16.865 1.00 10.50 107 MET A O 1
ATOM 758 N N . TYR A 1 109 ? 26.048 65.095 17.545 1.00 11.18 108 TYR A N 1
ATOM 759 C CA . TYR A 1 109 ? 27.173 64.178 17.339 1.00 11.37 108 TYR A CA 1
ATOM 760 C C . TYR A 1 109 ? 27.290 63.582 15.959 1.00 11.89 108 TYR A C 1
ATOM 761 O O . TYR A 1 109 ? 26.327 63.067 15.417 1.00 11.05 108 TYR A O 1
ATOM 770 N N . GLY A 1 110 ? 28.499 63.618 15.412 1.00 11.93 109 GLY A N 1
ATOM 771 C CA . GLY A 1 110 ? 28.736 63.091 14.080 1.00 13.00 109 GLY A CA 1
ATOM 772 C C . GLY A 1 110 ? 28.443 61.606 13.942 1.00 12.98 109 GLY A C 1
ATOM 773 O O . GLY A 1 110 ? 27.946 61.168 12.921 1.00 13.93 109 GLY A O 1
ATOM 774 N N . LEU A 1 111 ? 28.773 60.823 14.960 1.00 12.76 110 LEU A N 1
ATOM 775 C CA . LEU A 1 111 ? 28.496 59.382 14.928 1.00 12.96 110 LEU A CA 1
ATOM 776 C C . LEU A 1 111 ? 26.998 59.049 14.904 1.00 12.12 110 LEU A C 1
ATOM 777 O O . LEU A 1 111 ? 26.617 57.980 14.444 1.00 11.86 110 LEU A O 1
ATOM 782 N N . GLY A 1 112 ? 26.150 59.940 15.428 1.00 11.04 111 GLY A N 1
ATOM 783 C CA . GLY A 1 112 ? 24.716 59.661 15.446 1.00 10.59 111 GLY A CA 1
ATOM 784 C C . GLY A 1 112 ? 24.386 58.360 16.172 1.00 9.92 111 GLY A C 1
ATOM 785 O O . GLY A 1 112 ? 25.010 58.043 17.185 1.00 9.54 111 GLY A O 1
ATOM 786 N N . VAL A 1 113 ? 23.427 57.593 15.642 1.00 9.17 112 VAL A N 1
ATOM 787 C CA . VAL A 1 113 ? 23.048 56.304 16.220 1.00 8.89 112 VAL A CA 1
ATOM 788 C C . VAL A 1 113 ? 24.235 55.341 16.300 1.00 8.42 112 VAL A C 1
ATOM 789 O O . VAL A 1 113 ? 24.270 54.447 17.145 1.00 8.26 112 VAL A O 1
ATOM 793 N N . LYS A 1 114 ? 25.225 55.551 15.446 1.00 7.98 113 LYS A N 1
ATOM 794 C CA . LYS A 1 114 ? 26.388 54.661 15.413 1.00 8.87 113 LYS A CA 1
ATOM 795 C C . LYS A 1 114 ? 27.170 54.669 16.724 1.00 8.78 113 LYS A C 1
ATOM 796 O O . LYS A 1 114 ? 27.816 53.675 17.071 1.00 8.01 113 LYS A O 1
ATOM 802 N N . ALA A 1 115 ? 27.110 55.783 17.466 1.00 7.62 114 ALA A N 1
ATOM 803 C CA . ALA A 1 115 ? 27.771 55.827 18.770 1.00 6.85 114 ALA A CA 1
ATOM 804 C C . ALA A 1 115 ? 27.057 54.858 19.738 1.00 7.09 114 ALA A C 1
ATOM 805 O O . ALA A 1 115 ? 27.692 54.188 20.539 1.00 6.12 114 ALA A O 1
ATOM 807 N N . ALA A 1 116 ? 25.733 54.820 19.669 1.00 6.45 115 ALA A N 1
ATOM 808 C CA . ALA A 1 116 ? 24.970 53.910 20.520 1.00 6.40 115 ALA A CA 1
ATOM 809 C C . ALA A 1 116 ? 25.258 52.461 20.131 1.00 6.10 115 ALA A C 1
ATOM 810 O O . ALA A 1 116 ? 25.390 51.600 20.987 1.00 5.96 115 ALA A O 1
ATOM 812 N N . VAL A 1 117 ? 25.332 52.202 18.827 1.00 6.01 116 VAL A N 1
ATOM 813 C CA . VAL A 1 117 ? 25.654 50.871 18.343 1.00 6.47 116 VAL A CA 1
ATOM 814 C C . VAL A 1 117 ? 27.024 50.401 18.857 1.00 6.93 116 VAL A C 1
ATOM 815 O O . VAL A 1 117 ? 27.149 49.310 19.430 1.00 7.10 116 VAL A O 1
ATOM 819 N N . LEU A 1 118 ? 28.031 51.243 18.695 1.00 6.93 117 LEU A N 1
ATOM 820 C CA . LEU A 1 118 ? 29.365 50.951 19.207 1.00 7.52 117 LEU A CA 1
ATOM 821 C C . LEU A 1 118 ? 29.361 50.689 20.715 1.00 7.49 117 LEU A C 1
ATOM 822 O O . LEU A 1 118 ? 30.019 49.774 21.228 1.00 5.27 117 LEU A O 1
ATOM 827 N N . TYR A 1 119 ? 28.681 51.562 21.443 1.00 7.47 118 TYR A N 1
ATOM 828 C CA . TYR A 1 119 ? 28.646 51.430 22.888 1.00 7.14 118 TYR A CA 1
ATOM 829 C C . TYR A 1 119 ? 27.989 50.092 23.238 1.00 6.62 118 TYR A C 1
ATOM 830 O O . TYR A 1 119 ? 28.490 49.322 24.087 1.00 6.73 118 TYR A O 1
ATOM 839 N N . SER A 1 120 ? 26.880 49.803 22.562 1.00 6.21 119 SER A N 1
ATOM 840 C CA . SER A 1 120 ? 26.190 48.526 22.715 1.00 6.40 119 SER A CA 1
ATOM 841 C C . SER A 1 120 ? 27.127 47.337 22.484 1.00 7.30 119 SER A C 1
ATOM 842 O O . SER A 1 120 ? 27.177 46.415 23.291 1.00 5.62 119 SER A O 1
ATOM 845 N N . GLN A 1 121 ? 27.858 47.352 21.374 1.00 8.13 120 GLN A N 1
ATOM 846 C CA . GLN A 1 121 ? 28.714 46.211 21.073 1.00 10.56 120 GLN A CA 1
ATOM 847 C C . GLN A 1 121 ? 29.950 46.190 21.955 1.00 10.73 120 GLN A C 1
ATOM 848 O O . GLN A 1 121 ? 30.548 45.141 22.168 1.00 9.94 120 GLN A O 1
ATOM 854 N N . MET A 1 122 ? 30.327 47.330 22.505 1.00 10.85 121 MET A N 1
ATOM 855 C CA . MET A 1 122 ? 31.475 47.295 23.371 1.00 11.40 121 MET A CA 1
ATOM 856 C C . MET A 1 122 ? 31.140 46.808 24.781 1.00 10.95 121 MET A C 1
ATOM 857 O O . MET A 1 122 ? 32.026 46.289 25.454 1.00 9.97 121 MET A O 1
ATOM 862 N N . HIS A 1 123 ? 29.912 46.974 25.258 1.00 9.27 122 HIS A N 1
ATOM 863 C CA . HIS A 1 123 ? 29.641 46.622 26.662 1.00 9.14 122 HIS A CA 1
ATOM 864 C C . HIS A 1 123 ? 28.687 45.465 26.894 1.00 8.02 122 HIS A C 1
ATOM 865 O O . HIS A 1 123 ? 28.496 45.046 28.028 1.00 7.92 122 HIS A O 1
ATOM 872 N N . GLN A 1 124 ? 28.095 44.937 25.830 1.00 6.97 123 GLN A N 1
ATOM 873 C CA . GLN A 1 124 ? 27.178 43.804 25.983 1.00 7.36 123 GLN A CA 1
ATOM 874 C C . GLN A 1 124 ? 27.128 42.960 24.713 1.00 8.10 123 GLN A C 1
ATOM 875 O O . GLN A 1 124 ? 27.843 43.244 23.753 1.00 7.40 123 GLN A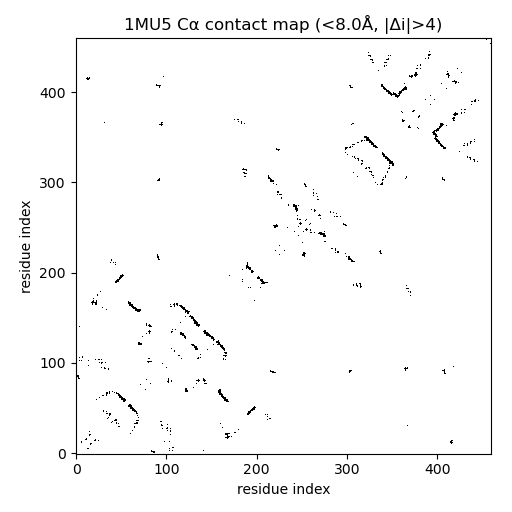 O 1
ATOM 881 N N . ASP A 1 125 ? 26.289 41.932 24.713 1.00 8.94 124 ASP A N 1
ATOM 882 C CA . ASP A 1 125 ? 26.373 40.898 23.679 1.00 10.95 124 ASP A CA 1
ATOM 883 C C . ASP A 1 125 ? 25.224 40.762 22.698 1.00 10.91 124 ASP A C 1
ATOM 884 O O . ASP A 1 125 ? 25.348 40.019 21.727 1.00 11.39 124 ASP A O 1
ATOM 889 N N . LYS A 1 126 ? 24.105 41.429 22.942 1.00 10.70 125 LYS A N 1
ATOM 890 C CA . LYS A 1 126 ? 22.966 41.310 22.025 1.00 10.93 125 LYS A CA 1
ATOM 891 C C . LYS A 1 126 ? 23.151 42.200 20.785 1.00 9.92 125 LYS A C 1
ATOM 892 O O . LYS A 1 126 ? 23.695 43.294 20.884 1.00 9.25 125 LYS A O 1
ATOM 898 N N . PRO A 1 127 ? 22.730 41.719 19.622 1.00 8.95 126 PRO A N 1
ATOM 899 C CA . PRO A 1 127 ? 22.827 42.518 18.400 1.00 8.98 126 PRO A CA 1
ATOM 900 C C . PRO A 1 127 ? 21.772 43.602 18.431 1.00 8.00 126 PRO A C 1
ATOM 901 O O . PRO A 1 127 ? 20.832 43.513 19.220 1.00 6.95 126 PRO A O 1
ATOM 905 N N . ILE A 1 128 ? 21.910 44.607 17.586 1.00 8.15 127 ILE A N 1
ATOM 906 C CA . ILE A 1 128 ? 20.813 45.548 17.443 1.00 9.55 127 ILE A CA 1
ATOM 907 C C . ILE A 1 128 ? 19.785 44.954 16.480 1.00 9.47 127 ILE A C 1
ATOM 908 O O . ILE A 1 128 ? 20.129 44.179 15.555 1.00 9.07 127 ILE A O 1
ATOM 913 N N . GLU A 1 129 ? 18.526 45.291 16.718 1.00 8.92 128 GLU A N 1
ATOM 914 C CA . GLU A 1 129 ? 17.422 44.752 15.963 1.00 9.36 128 GLU A CA 1
ATOM 915 C C . GLU A 1 129 ? 16.770 45.854 15.124 1.00 9.02 128 GLU A C 1
ATOM 916 O O . GLU A 1 129 ? 16.395 46.902 15.638 1.00 8.17 128 GLU A O 1
ATOM 922 N N . ILE A 1 130 ? 16.676 45.612 13.825 1.00 8.43 129 ILE A N 1
ATOM 923 C CA . ILE A 1 130 ? 16.105 46.584 12.908 1.00 8.89 129 ILE A CA 1
ATOM 924 C C . ILE A 1 130 ? 15.023 45.957 12.035 1.00 8.77 129 ILE A C 1
ATOM 925 O O . ILE A 1 130 ? 15.187 44.852 11.522 1.00 7.92 129 ILE A O 1
ATOM 930 N N . GLU A 1 131 ? 13.902 46.659 11.910 1.00 8.51 130 GLU A N 1
ATOM 931 C CA . GLU A 1 131 ? 12.833 46.273 11.004 1.00 8.80 130 GLU A CA 1
ATOM 932 C C . GLU A 1 131 ? 12.476 47.506 10.214 1.00 8.69 130 GLU A C 1
ATOM 933 O O . GLU A 1 131 ? 12.146 48.564 10.793 1.00 8.21 130 GLU A O 1
ATOM 939 N N . THR A 1 132 ? 12.558 47.414 8.897 1.00 8.05 131 THR A N 1
ATOM 940 C CA . THR A 1 132 ? 12.277 48.583 8.118 1.00 7.92 131 THR A CA 1
ATOM 941 C C . THR A 1 132 ? 11.490 48.286 6.858 1.00 9.09 131 THR A C 1
ATOM 942 O O . THR A 1 132 ? 11.624 47.215 6.265 1.00 9.54 131 THR A O 1
ATOM 946 N N . SER A 1 133 ? 10.665 49.246 6.452 1.00 9.78 132 SER A N 1
ATOM 947 C CA . SER A 1 133 ? 9.912 49.139 5.229 1.00 10.59 132 SER A CA 1
ATOM 948 C C . SER A 1 133 ? 9.853 50.482 4.492 1.00 10.49 132 SER A C 1
ATOM 949 O O . SER A 1 133 ? 9.177 51.399 4.921 1.00 9.58 132 SER A O 1
ATOM 952 N N . PRO A 1 134 ? 10.609 50.602 3.407 1.00 11.81 133 PRO A N 1
ATOM 953 C CA . PRO A 1 134 ? 10.554 51.783 2.539 1.00 11.76 133 PRO A CA 1
ATOM 954 C C . PRO A 1 134 ? 9.133 52.062 2.056 1.00 12.58 133 PRO A C 1
ATOM 955 O O . PRO A 1 134 ? 8.277 51.173 2.051 1.00 11.72 133 PRO A O 1
ATOM 959 N N . VAL A 1 135 ? 8.889 53.291 1.623 1.00 13.72 134 VAL A N 1
ATOM 960 C CA . VAL A 1 135 ? 7.577 53.656 1.100 1.00 15.21 134 VAL A CA 1
ATOM 961 C C . VAL A 1 135 ? 7.202 52.730 -0.049 1.00 15.65 134 VAL A C 1
ATOM 962 O O . VAL A 1 135 ? 8.003 52.508 -0.941 1.00 15.05 134 VAL A O 1
ATOM 966 N N . ASN A 1 136 ? 5.983 52.194 -0.012 1.00 17.24 135 ASN A N 1
ATOM 967 C CA . ASN A 1 136 ? 5.470 51.328 -1.084 1.00 18.34 135 ASN A CA 1
ATOM 968 C C . ASN A 1 136 ? 6.206 50.000 -1.200 1.00 18.33 135 ASN A C 1
ATOM 969 O O . ASN A 1 136 ? 6.142 49.342 -2.234 1.00 18.40 135 ASN A O 1
ATOM 974 N N . SER A 1 137 ? 6.934 49.610 -0.168 1.00 17.61 136 SER A N 1
ATOM 975 C CA . SER A 1 137 ? 7.605 48.324 -0.235 1.00 17.80 136 SER A CA 1
ATOM 976 C C . SER A 1 137 ? 6.592 47.227 0.074 1.00 17.26 136 SER A C 1
ATOM 977 O O . SER A 1 137 ? 5.677 47.418 0.883 1.00 16.65 136 SER A O 1
ATOM 980 N N . LYS A 1 138 ? 6.758 46.076 -0.560 1.00 17.01 137 LYS A N 1
ATOM 981 C CA . LYS A 1 138 ? 5.834 44.978 -0.346 1.00 17.34 137 LYS A CA 1
ATOM 982 C C . LYS A 1 138 ? 6.370 44.121 0.777 1.00 16.28 137 LYS A C 1
ATOM 983 O O . LYS A 1 138 ? 5.741 43.160 1.197 1.00 15.20 137 LYS A O 1
ATOM 989 N N . ARG A 1 139 ? 7.539 44.493 1.274 1.00 15.46 138 ARG A N 1
ATOM 990 C CA . ARG A 1 139 ? 8.198 43.719 2.298 1.00 15.44 138 ARG A CA 1
ATOM 991 C C . ARG A 1 139 ? 8.633 44.574 3.487 1.00 14.68 138 ARG A C 1
ATOM 992 O O . ARG A 1 139 ? 8.883 45.770 3.347 1.00 13.92 138 ARG A O 1
ATOM 1000 N N . ILE A 1 140 ? 8.701 43.941 4.657 1.00 12.89 139 ILE A N 1
ATOM 1001 C CA . ILE A 1 140 ? 9.346 44.524 5.803 1.00 13.10 139 ILE A CA 1
ATOM 1002 C C . ILE A 1 140 ? 10.650 43.755 5.907 1.00 12.34 139 ILE A C 1
ATOM 1003 O O . ILE A 1 140 ? 10.643 42.526 5.908 1.00 11.59 139 ILE A O 1
ATOM 1008 N N . TYR A 1 141 ? 11.762 44.470 5.978 1.00 11.57 140 TYR A N 1
ATOM 1009 C CA . TYR A 1 141 ? 13.064 43.839 6.033 1.00 11.30 140 TYR A CA 1
ATOM 1010 C C . TYR A 1 141 ? 13.560 43.834 7.450 1.00 11.12 140 TYR A C 1
ATOM 1011 O O . TYR A 1 141 ? 13.517 44.858 8.137 1.00 10.29 140 TYR A O 1
ATOM 1020 N N . THR A 1 142 ? 14.000 42.670 7.902 1.00 9.91 141 THR A N 1
ATOM 1021 C CA . THR A 1 142 ? 14.474 42.542 9.267 1.00 10.69 141 THR A CA 1
ATOM 1022 C C . THR A 1 142 ? 15.967 42.253 9.308 1.00 10.94 141 THR A C 1
ATOM 1023 O O . THR A 1 142 ? 16.538 41.606 8.405 1.00 10.37 141 THR A O 1
ATOM 1027 N N . PHE A 1 143 ? 16.603 42.743 10.350 1.00 10.62 142 PHE A N 1
ATOM 1028 C CA . PHE A 1 143 ? 18.038 42.550 10.525 1.00 11.37 142 PHE A CA 1
ATOM 1029 C C . PHE A 1 143 ? 18.357 42.401 11.998 1.00 11.21 142 PHE A C 1
ATOM 1030 O O . PHE A 1 143 ? 17.717 43.004 12.843 1.00 11.45 142 PHE A O 1
ATOM 1038 N N . LYS A 1 144 ? 19.343 41.579 12.302 1.00 11.44 143 LYS A N 1
ATOM 1039 C CA . LYS A 1 144 ? 19.977 41.627 13.597 1.00 11.56 143 LYS A CA 1
ATOM 1040 C C . LYS A 1 144 ? 21.422 41.914 13.234 1.00 11.84 143 LYS A C 1
ATOM 1041 O O . LYS A 1 144 ? 22.033 41.166 12.462 1.00 11.08 143 LYS A O 1
ATOM 1047 N N . LEU A 1 145 ? 21.960 43.019 13.729 1.00 11.61 144 LEU A N 1
ATOM 1048 C CA . LEU A 1 145 ? 23.316 43.382 13.380 1.00 12.63 144 LEU A CA 1
ATOM 1049 C C . LEU A 1 145 ? 24.176 43.793 14.518 1.00 13.30 144 LEU A C 1
ATOM 1050 O O . LEU A 1 145 ? 23.703 44.156 15.585 1.00 13.17 144 LEU A O 1
ATOM 1055 N N . LYS A 1 146 ? 25.470 43.752 14.242 1.00 13.56 145 LYS A N 1
ATOM 1056 C CA . LYS A 1 146 ? 26.471 44.282 15.131 1.00 15.02 145 LYS A CA 1
ATOM 1057 C C . LYS A 1 146 ? 27.467 45.086 14.301 1.00 15.79 145 LYS A C 1
ATOM 1058 O O . LYS A 1 146 ? 27.544 44.943 13.073 1.00 15.20 145 LYS A O 1
ATOM 1064 N N . ILE A 1 147 ? 28.221 45.942 14.966 1.00 17.10 146 ILE A N 1
ATOM 1065 C CA . ILE A 1 147 ? 29.357 46.561 14.312 1.00 18.34 146 ILE A CA 1
ATOM 1066 C C . ILE A 1 147 ? 30.590 45.839 14.829 1.00 19.50 146 ILE A C 1
ATOM 1067 O O . ILE A 1 147 ? 30.687 45.554 16.022 1.00 19.74 146 ILE A O 1
ATOM 1072 N N . ASP A 1 148 ? 31.485 45.456 13.925 1.00 20.62 147 ASP A N 1
ATOM 1073 C CA . ASP A 1 148 ? 32.732 44.821 14.313 1.00 21.91 147 ASP A CA 1
ATOM 1074 C C . ASP A 1 148 ? 33.573 45.856 15.045 1.00 22.53 147 ASP A C 1
ATOM 1075 O O . ASP A 1 148 ? 34.102 46.773 14.428 1.00 23.15 147 ASP A O 1
ATOM 1080 N N . ILE A 1 149 ? 33.707 45.704 16.355 1.00 23.45 148 ILE A N 1
ATOM 1081 C CA . ILE A 1 149 ? 34.405 46.707 17.155 1.00 24.63 148 ILE A CA 1
ATOM 1082 C C . ILE A 1 149 ? 35.886 46.854 16.816 1.00 25.62 148 ILE A C 1
ATOM 1083 O O . ILE A 1 149 ? 36.542 47.783 17.291 1.00 26.08 148 ILE A O 1
ATOM 1088 N N . ASN A 1 150 ? 36.415 45.944 16.003 1.00 26.65 149 ASN A N 1
ATOM 1089 C CA . ASN A 1 150 ? 37.819 46.024 15.611 1.00 27.60 149 ASN A CA 1
ATOM 1090 C C . ASN A 1 150 ? 38.005 46.478 14.170 1.00 27.97 149 ASN A C 1
ATOM 1091 O O . ASN A 1 150 ? 38.996 47.121 13.833 1.00 28.08 149 ASN A O 1
ATOM 1096 N N . LYS A 1 151 ? 37.040 46.151 13.320 1.00 28.31 150 LYS A N 1
ATOM 1097 C CA . LYS A 1 151 ? 37.172 46.443 11.901 1.00 28.41 150 LYS A CA 1
ATOM 1098 C C . LYS A 1 151 ? 36.289 47.582 11.408 1.00 27.96 150 LYS A C 1
ATOM 1099 O O . LYS A 1 151 ? 36.373 47.960 10.244 1.00 27.93 150 LYS A O 1
ATOM 1105 N N . ASN A 1 152 ? 35.424 48.109 12.274 1.00 27.77 151 ASN A N 1
ATOM 1106 C CA . ASN A 1 152 ? 34.539 49.194 11.863 1.00 27.11 151 ASN A CA 1
ATOM 1107 C C . ASN A 1 152 ? 33.696 48.771 10.658 1.00 26.76 151 ASN A C 1
ATOM 1108 O O . ASN A 1 152 ? 33.601 49.504 9.672 1.00 27.02 151 ASN A O 1
ATOM 1113 N N . GLU A 1 153 ? 33.113 47.581 10.723 1.00 25.21 152 GLU A N 1
ATOM 1114 C CA . GLU A 1 153 ? 32.276 47.081 9.631 1.00 24.50 152 GLU A CA 1
ATOM 1115 C C . GLU A 1 153 ? 31.060 46.357 10.189 1.00 22.91 152 GLU A C 1
ATOM 1116 O O . GLU A 1 153 ? 31.108 45.839 11.299 1.00 21.78 152 GLU A O 1
ATOM 1122 N N . PRO A 1 154 ? 29.964 46.356 9.438 1.00 21.76 153 PRO A N 1
ATOM 1123 C CA . PRO A 1 154 ? 28.740 45.672 9.858 1.00 20.78 153 PRO A CA 1
ATOM 1124 C C . PRO A 1 154 ? 28.902 44.163 9.948 1.00 19.74 153 PRO A C 1
ATOM 1125 O O . PRO A 1 154 ? 29.617 43.559 9.160 1.00 19.56 153 PRO A O 1
ATOM 1129 N N . ILE A 1 155 ? 28.230 43.563 10.911 1.00 18.67 154 ILE A N 1
ATOM 1130 C CA . ILE A 1 155 ? 28.134 42.122 10.960 1.00 18.27 154 ILE A CA 1
ATOM 1131 C C . ILE A 1 155 ? 26.664 41.829 10.876 1.00 17.83 154 ILE A C 1
ATOM 1132 O O . ILE A 1 155 ? 25.894 42.229 11.759 1.00 17.35 154 ILE A O 1
ATOM 1137 N N . ILE A 1 156 ? 26.256 41.176 9.803 1.00 17.35 155 ILE A N 1
ATOM 1138 C CA . ILE A 1 156 ? 24.870 40.767 9.696 1.00 17.53 155 ILE A CA 1
ATOM 1139 C C . ILE A 1 156 ? 24.691 39.430 10.375 1.00 17.57 155 ILE A C 1
ATOM 1140 O O . ILE A 1 156 ? 25.189 38.418 9.891 1.00 17.58 155 ILE A O 1
ATOM 1145 N N . VAL A 1 157 ? 24.036 39.435 11.523 1.00 16.85 156 VAL A N 1
ATOM 1146 C CA . VAL A 1 157 ? 23.825 38.206 12.269 1.00 17.80 156 VAL A CA 1
ATOM 1147 C C . VAL A 1 157 ? 22.613 37.469 11.736 1.00 18.02 156 VAL A C 1
ATOM 1148 O O . VAL A 1 157 ? 22.581 36.236 11.699 1.00 18.08 156 VAL A O 1
ATOM 1152 N N . GLU A 1 158 ? 21.603 38.234 11.348 1.00 17.77 157 GLU A N 1
ATOM 1153 C CA . GLU A 1 158 ? 20.364 37.670 10.831 1.00 18.71 157 GLU A CA 1
ATOM 1154 C C . GLU A 1 158 ? 19.801 38.680 9.848 1.00 17.94 157 GLU A C 1
ATOM 1155 O O . GLU A 1 158 ? 19.904 39.886 10.070 1.00 16.08 157 GLU A O 1
ATOM 1161 N N . ARG A 1 159 ? 19.212 38.176 8.768 1.00 17.75 158 ARG A N 1
ATOM 1162 C CA . ARG A 1 159 ? 18.678 39.013 7.694 1.00 18.67 158 ARG A CA 1
ATOM 1163 C C . ARG A 1 159 ? 17.433 38.307 7.173 1.00 18.53 158 ARG A C 1
ATOM 1164 O O . ARG A 1 159 ? 17.518 37.188 6.676 1.00 18.65 158 ARG A O 1
ATOM 1172 N N . GLY A 1 160 ? 16.277 38.944 7.299 1.00 17.57 159 GLY A N 1
ATOM 1173 C CA . GLY A 1 160 ? 15.035 38.341 6.860 1.00 17.01 159 GLY A CA 1
ATOM 1174 C C . GLY A 1 160 ? 14.053 39.344 6.268 1.00 16.65 159 GLY A C 1
ATOM 1175 O O . GLY A 1 160 ? 14.360 40.526 6.102 1.00 15.29 159 GLY A O 1
ATOM 1176 N N . SER A 1 161 ? 12.867 38.860 5.933 1.00 16.18 160 SER A N 1
ATOM 1177 C CA . SER A 1 161 ? 11.829 39.727 5.401 1.00 16.73 160 SER A CA 1
ATOM 1178 C C . SER A 1 161 ? 10.489 39.068 5.570 1.00 16.45 160 SER A C 1
ATOM 1179 O O . SER A 1 161 ? 10.390 37.843 5.595 1.00 16.28 160 SER A O 1
ATOM 1182 N N . VAL A 1 162 ? 9.461 39.899 5.706 1.00 16.39 161 VAL A N 1
ATOM 1183 C CA . VAL A 1 162 ? 8.099 39.456 5.902 1.00 16.13 161 VAL A CA 1
ATOM 1184 C C . VAL A 1 162 ? 7.204 40.298 5.007 1.00 15.78 161 VAL A C 1
ATOM 1185 O O . VAL A 1 162 ? 7.572 41.408 4.603 1.00 13.97 161 VAL A O 1
ATOM 1189 N N . GLU A 1 163 ? 6.021 39.781 4.712 1.00 15.25 162 GLU A N 1
ATOM 1190 C CA . GLU A 1 163 ? 5.077 40.483 3.850 1.00 15.87 162 GLU A CA 1
ATOM 1191 C C . GLU A 1 163 ? 4.538 41.733 4.548 1.00 14.93 162 GLU A C 1
ATOM 1192 O O . GLU A 1 163 ? 4.199 41.694 5.724 1.00 14.47 162 GLU A O 1
ATOM 1198 N N . ASN A 1 164 ? 4.507 42.847 3.820 1.00 14.89 163 ASN A N 1
ATOM 1199 C CA . ASN A 1 164 ? 4.052 44.128 4.355 1.00 14.63 163 ASN A CA 1
ATOM 1200 C C . ASN A 1 164 ? 2.543 44.245 4.221 1.00 14.65 163 ASN A C 1
ATOM 1201 O O . ASN A 1 164 ? 1.930 43.477 3.481 1.00 14.76 163 ASN A O 1
ATOM 1206 N N . THR A 1 165 ? 1.950 45.215 4.918 1.00 14.11 164 THR A N 1
ATOM 1207 C CA . THR A 1 165 ? 0.507 45.452 4.843 1.00 13.58 164 THR A CA 1
ATOM 1208 C C . THR A 1 165 ? 0.223 46.764 4.119 1.00 14.23 164 THR A C 1
ATOM 1209 O O . THR A 1 165 ? 1.136 47.535 3.844 1.00 13.76 164 THR A O 1
ATOM 1213 N N . ARG A 1 166 ? -1.051 47.019 3.838 1.00 14.26 165 ARG A N 1
ATOM 1214 C CA . ARG A 1 166 ? -1.439 48.192 3.066 1.00 14.92 165 ARG A CA 1
ATOM 1215 C C . ARG A 1 166 ? -0.932 49.500 3.644 1.00 14.12 165 ARG A C 1
ATOM 1216 O O . ARG A 1 166 ? -1.288 49.885 4.765 1.00 13.48 165 ARG A O 1
ATOM 1224 N N . GLY A 1 167 ? -0.112 50.185 2.849 1.00 13.77 166 GLY A N 1
ATOM 1225 C CA . GLY A 1 167 ? 0.363 51.522 3.169 1.00 14.01 166 GLY A CA 1
ATOM 1226 C C . GLY A 1 167 ? 1.287 51.640 4.363 1.00 13.80 166 GLY A C 1
ATOM 1227 O O . GLY A 1 167 ? 1.443 52.726 4.942 1.00 14.71 166 GLY A O 1
ATOM 1228 N N . PHE A 1 168 ? 1.934 50.552 4.748 1.00 12.56 167 PHE A N 1
ATOM 1229 C CA . PHE A 1 168 ? 2.837 50.679 5.885 1.00 11.63 167 PHE A CA 1
ATOM 1230 C C . PHE A 1 168 ? 4.242 51.059 5.452 1.00 10.24 167 PHE A C 1
ATOM 1231 O O . PHE A 1 168 ? 4.744 50.542 4.485 1.00 10.03 167 PHE A O 1
ATOM 1239 N N . HIS A 1 169 ? 4.877 51.963 6.184 1.00 9.29 168 HIS A N 1
ATOM 1240 C CA . HIS A 1 169 ? 6.265 52.314 5.921 1.00 8.72 168 HIS A CA 1
ATOM 1241 C C . HIS A 1 169 ? 6.846 52.807 7.229 1.00 8.16 168 HIS A C 1
ATOM 1242 O O . HIS A 1 169 ? 6.134 53.401 8.025 1.00 8.17 168 HIS A O 1
ATOM 1249 N N . GLY A 1 170 ? 8.114 52.521 7.480 1.00 6.95 169 GLY A N 1
ATOM 1250 C CA . GLY A 1 170 ? 8.738 53.035 8.682 1.00 8.03 169 GLY A CA 1
ATOM 1251 C C . GLY A 1 170 ? 9.831 52.127 9.187 1.00 7.76 169 GLY A C 1
ATOM 1252 O O . GLY A 1 170 ? 10.165 51.121 8.545 1.00 8.29 169 GLY A O 1
ATOM 1253 N N . THR A 1 171 ? 10.380 52.469 10.346 1.00 7.83 170 THR A N 1
ATOM 1254 C CA . THR A 1 171 ? 11.502 51.740 10.886 1.00 7.85 170 THR A CA 1
ATOM 1255 C C . THR A 1 171 ? 11.365 51.535 12.373 1.00 8.12 170 THR A C 1
ATOM 1256 O O . THR A 1 171 ? 10.898 52.436 13.105 1.00 8.17 170 THR A O 1
ATOM 1260 N N . SER A 1 172 ? 11.781 50.349 12.825 1.00 6.46 171 SER A N 1
ATOM 1261 C CA . SER A 1 172 ? 11.867 50.066 14.239 1.00 6.63 171 SER A CA 1
ATOM 1262 C C . SER A 1 172 ? 13.322 49.714 14.541 1.00 5.95 171 SER A C 1
ATOM 1263 O O . SER A 1 172 ? 13.943 48.934 13.814 1.00 5.16 171 SER A O 1
ATOM 1266 N N . VAL A 1 173 ? 13.880 50.345 15.568 1.00 5.47 172 VAL A N 1
ATOM 1267 C CA . VAL A 1 173 ? 15.253 50.092 15.965 1.00 5.98 172 VAL A CA 1
ATOM 1268 C C . VAL A 1 173 ? 15.283 49.680 17.439 1.00 5.83 172 VAL A C 1
ATOM 1269 O O . VAL A 1 173 ? 14.652 50.314 18.282 1.00 7.10 172 VAL A O 1
ATOM 1273 N N . ALA A 1 174 ? 15.974 48.594 17.755 1.00 5.79 173 ALA A N 1
ATOM 1274 C CA . ALA A 1 174 ? 16.121 48.203 19.152 1.00 5.77 173 ALA A CA 1
ATOM 1275 C C . ALA A 1 174 ? 17.602 47.979 19.469 1.00 6.04 173 ALA A C 1
ATOM 1276 O O . ALA A 1 174 ? 18.290 47.225 18.776 1.00 7.56 173 ALA A O 1
ATOM 1278 N N . ILE A 1 175 ? 18.101 48.683 20.468 1.00 6.20 174 ILE A N 1
ATOM 1279 C CA . ILE A 1 175 ? 19.502 48.611 20.861 1.00 6.48 174 ILE A CA 1
ATOM 1280 C C . ILE A 1 175 ? 19.554 48.294 22.341 1.00 6.60 174 ILE A C 1
ATOM 1281 O O . ILE A 1 175 ? 18.806 48.870 23.127 1.00 7.53 174 ILE A O 1
ATOM 1286 N N . SER A 1 176 ? 20.429 47.378 22.722 1.00 6.44 175 SER A N 1
ATOM 1287 C CA . SER A 1 176 ? 20.584 47.024 24.135 1.00 6.90 175 SER A CA 1
ATOM 1288 C C . SER A 1 176 ? 21.879 47.611 24.687 1.00 6.74 175 SER A C 1
ATOM 1289 O O . SER A 1 176 ? 22.950 47.370 24.137 1.00 6.64 175 SER A O 1
ATOM 1292 N N . ILE A 1 177 ? 21.783 48.375 25.770 1.00 6.54 176 ILE A N 1
ATOM 1293 C CA . ILE A 1 177 ? 22.952 49.064 26.321 1.00 7.33 176 ILE A CA 1
ATOM 1294 C C . ILE A 1 177 ? 22.977 49.101 27.830 1.00 7.67 176 ILE A C 1
ATOM 1295 O O . ILE A 1 177 ? 21.928 49.058 28.490 1.00 8.58 176 ILE A O 1
ATOM 1300 N N . PRO A 1 178 ? 24.177 49.183 28.394 1.00 8.00 177 PRO A N 1
ATOM 1301 C CA . PRO A 1 178 ? 24.301 49.531 29.810 1.00 8.05 177 PRO A CA 1
ATOM 1302 C C . PRO A 1 178 ? 23.547 50.830 30.007 1.00 7.98 177 PRO A C 1
ATOM 1303 O O . PRO A 1 178 ? 23.666 51.729 29.162 1.00 8.03 177 PRO A O 1
ATOM 1307 N N . GLY A 1 179 ? 22.765 50.934 31.073 1.00 7.52 178 GLY A N 1
ATOM 1308 C CA . GLY A 1 179 ? 22.042 52.157 31.340 1.00 7.51 178 GLY A CA 1
ATOM 1309 C C . GLY A 1 179 ? 21.856 52.356 32.834 1.00 9.48 178 GLY A C 1
ATOM 1310 O O . GLY A 1 179 ? 22.234 51.503 33.631 1.00 9.07 178 GLY A O 1
ATOM 1311 N N . ASP A 1 180 ? 21.269 53.478 33.218 1.00 9.45 179 ASP A N 1
ATOM 1312 C CA . ASP A 1 180 ? 20.930 53.699 34.623 1.00 10.92 179 ASP A CA 1
ATOM 1313 C C . ASP A 1 180 ? 19.654 54.509 34.640 1.00 10.74 179 ASP A C 1
ATOM 1314 O O . ASP A 1 180 ? 19.698 55.733 34.611 1.00 11.61 179 ASP A O 1
ATOM 1319 N N . TRP A 1 181 ? 18.518 53.828 34.672 1.00 10.34 180 TRP A N 1
ATOM 1320 C CA . TRP A 1 181 ? 17.226 54.518 34.587 1.00 10.00 180 TRP A CA 1
ATOM 1321 C C . TRP A 1 181 ? 16.946 55.575 35.664 1.00 10.46 180 TRP A C 1
ATOM 1322 O O . TRP A 1 181 ? 16.661 56.738 35.344 1.00 10.90 180 TRP A O 1
ATOM 1333 N N . PRO A 1 182 ? 17.032 55.189 36.933 1.00 10.51 181 PRO A N 1
ATOM 1334 C CA . PRO A 1 182 ? 16.760 56.119 38.030 1.00 10.10 181 PRO A CA 1
ATOM 1335 C C . PRO A 1 182 ? 17.519 57.430 37.872 1.00 9.54 181 PRO A C 1
ATOM 1336 O O . PRO A 1 182 ? 16.949 58.495 38.122 1.00 9.23 181 PRO A O 1
ATOM 1340 N N . LYS A 1 183 ? 18.766 57.367 37.431 1.00 8.59 182 LYS A N 1
ATOM 1341 C CA . LYS A 1 183 ? 19.546 58.591 37.249 1.00 9.32 182 LYS A CA 1
ATOM 1342 C C . LYS A 1 183 ? 19.136 59.373 36.011 1.00 9.22 182 LYS A C 1
ATOM 1343 O O . LYS A 1 183 ? 19.049 60.592 36.058 1.00 9.45 182 LYS A O 1
ATOM 1349 N N . ALA A 1 184 ? 18.860 58.654 34.923 1.00 8.03 183 ALA A N 1
ATOM 1350 C CA . ALA A 1 184 ? 18.534 59.268 33.635 1.00 8.69 183 ALA A CA 1
ATOM 1351 C C . ALA A 1 184 ? 17.077 59.689 33.500 1.00 8.52 183 ALA A C 1
ATOM 1352 O O . ALA A 1 184 ? 16.729 60.500 32.645 1.00 8.90 183 ALA A O 1
ATOM 1354 N N . LYS A 1 185 ? 16.229 59.093 34.321 1.00 8.25 184 LYS A N 1
ATOM 1355 C CA . LYS A 1 185 ? 14.791 59.271 34.222 1.00 8.47 184 LYS A CA 1
ATOM 1356 C C . LYS A 1 185 ? 14.311 60.725 33.993 1.00 8.02 184 LYS A C 1
ATOM 1357 O O . LYS A 1 185 ? 13.623 61.011 33.017 1.00 7.16 184 LYS A O 1
ATOM 1363 N N . SER A 1 186 ? 14.659 61.630 34.896 1.00 7.46 185 SER A N 1
ATOM 1364 C CA . SER A 1 186 ? 14.100 62.971 34.836 1.00 8.34 185 SER A CA 1
ATOM 1365 C C . SER A 1 186 ? 14.476 63.680 33.538 1.00 8.26 185 SER A C 1
ATOM 1366 O O . SER A 1 186 ? 13.656 64.351 32.936 1.00 8.64 185 SER A O 1
ATOM 1369 N N . ARG A 1 187 ? 15.706 63.485 33.090 1.00 7.49 186 ARG A N 1
ATOM 1370 C CA . ARG A 1 187 ? 16.167 64.143 31.895 1.00 8.66 186 ARG A CA 1
ATOM 1371 C C . ARG A 1 187 ? 15.640 63.490 30.617 1.00 7.41 186 ARG A C 1
ATOM 1372 O O . ARG A 1 187 ? 15.470 64.157 29.615 1.00 6.49 186 ARG A O 1
ATOM 1380 N N . ILE A 1 188 ? 15.350 62.194 30.672 1.00 6.63 187 ILE A N 1
ATOM 1381 C CA . ILE A 1 188 ? 14.720 61.543 29.526 1.00 5.73 187 ILE A CA 1
ATOM 1382 C C . ILE A 1 188 ? 13.288 62.073 29.323 1.00 5.37 187 ILE A C 1
ATOM 1383 O O . ILE A 1 188 ? 12.901 62.479 28.213 1.00 5.08 187 ILE A O 1
ATOM 1388 N N . TYR A 1 189 ? 12.524 62.120 30.402 1.00 4.36 188 TYR A N 1
ATOM 1389 C CA . TYR A 1 189 ? 11.210 62.724 30.341 1.00 5.25 188 TYR A CA 1
ATOM 1390 C C . TYR A 1 189 ? 11.273 64.159 29.855 1.00 4.73 188 TYR A C 1
ATOM 1391 O O . TYR A 1 189 ? 10.440 64.562 29.054 1.00 5.11 188 TYR A O 1
ATOM 1400 N N . GLU A 1 190 ? 12.256 64.920 30.339 1.00 4.38 189 GLU A N 1
ATOM 1401 C CA . GLU A 1 190 ? 12.349 66.326 29.993 1.00 5.44 189 GLU A CA 1
ATOM 1402 C C . GLU A 1 190 ? 12.708 66.454 28.525 1.00 4.56 189 GLU A C 1
ATOM 1403 O O . GLU A 1 190 ? 12.165 67.308 27.822 1.00 3.90 189 GLU A O 1
ATOM 1409 N N . TYR A 1 191 ? 13.565 65.553 28.041 1.00 4.53 190 TYR A N 1
ATOM 1410 C CA . TYR A 1 191 ? 13.899 65.553 26.626 1.00 4.23 190 TYR A CA 1
ATOM 1411 C C . TYR A 1 191 ? 12.657 65.367 25.779 1.00 3.92 190 TYR A C 1
ATOM 1412 O O . TYR A 1 191 ? 12.445 66.066 24.787 1.00 4.27 190 TYR A O 1
ATOM 1421 N N . ILE A 1 192 ? 11.861 64.373 26.135 1.00 3.75 191 ILE A N 1
ATOM 1422 C CA . ILE A 1 192 ? 10.670 64.062 25.372 1.00 4.35 191 ILE A CA 1
ATOM 1423 C C . ILE A 1 192 ? 9.679 65.223 25.441 1.00 3.81 191 ILE A C 1
ATOM 1424 O O . ILE A 1 192 ? 9.164 65.665 24.418 1.00 3.92 191 ILE A O 1
ATOM 1429 N N . LYS A 1 193 ? 9.464 65.744 26.645 1.00 4.60 192 LYS A N 1
ATOM 1430 C CA . LYS A 1 193 ? 8.559 66.882 26.835 1.00 4.05 192 LYS A CA 1
ATOM 1431 C C . LYS A 1 193 ? 8.974 68.062 25.943 1.00 4.26 192 LYS A C 1
ATOM 1432 O O . LYS A 1 193 ? 8.168 68.625 25.196 1.00 4.06 192 LYS A O 1
ATOM 1438 N N . ARG A 1 194 ? 10.242 68.419 25.992 1.00 4.43 193 ARG A N 1
ATOM 1439 C CA . ARG A 1 194 ? 10.695 69.580 25.245 1.00 4.43 193 ARG A CA 1
ATOM 1440 C C . ARG A 1 194 ? 10.657 69.352 23.744 1.00 4.53 193 ARG A C 1
ATOM 1441 O O . ARG A 1 194 ? 10.409 70.287 22.981 1.00 4.92 193 ARG A O 1
ATOM 1449 N N . THR A 1 195 ? 10.862 68.111 23.316 1.00 4.84 194 THR A N 1
ATOM 1450 C CA . THR A 1 195 ? 10.736 67.794 21.889 1.00 4.85 194 THR A CA 1
ATOM 1451 C C . THR A 1 195 ? 9.304 68.031 21.447 1.00 5.15 194 THR A C 1
ATOM 1452 O O . THR A 1 195 ? 9.049 68.650 20.402 1.00 5.64 194 THR A O 1
ATOM 1456 N N . TYR A 1 196 ? 8.376 67.575 22.284 1.00 4.70 195 TYR A N 1
ATOM 1457 C CA . TYR A 1 196 ? 6.947 67.690 22.041 1.00 4.36 195 TYR A CA 1
ATOM 1458 C C . TYR A 1 196 ? 6.501 69.135 21.932 1.00 5.03 195 TYR A C 1
ATOM 1459 O O . TYR A 1 196 ? 5.714 69.499 21.022 1.00 3.68 195 TYR A O 1
ATOM 1468 N N . ILE A 1 197 ? 7.043 69.981 22.808 1.00 4.20 196 ILE A N 1
ATOM 1469 C CA . ILE A 1 197 ? 6.703 71.389 22.779 1.00 5.79 196 ILE A CA 1
ATOM 1470 C C . ILE A 1 197 ? 6.912 72.034 21.418 1.00 5.37 196 ILE A C 1
ATOM 1471 O O . ILE A 1 197 ? 6.079 72.841 20.993 1.00 6.24 196 ILE A O 1
ATOM 1476 N N . ILE A 1 198 ? 8.009 71.699 20.731 1.00 5.03 197 ILE A N 1
ATOM 1477 C CA . ILE A 1 198 ? 8.254 72.309 19.423 1.00 5.53 197 ILE A CA 1
ATOM 1478 C C . ILE A 1 198 ? 7.890 71.414 18.274 1.00 6.09 197 ILE A C 1
ATOM 1479 O O . ILE A 1 198 ? 8.146 71.761 17.118 1.00 6.74 197 ILE A O 1
ATOM 1484 N N . THR A 1 199 ? 7.301 70.263 18.584 1.00 6.06 198 THR A N 1
ATOM 1485 C CA . THR A 1 199 ? 6.847 69.331 17.570 1.00 7.47 198 THR A CA 1
ATOM 1486 C C . THR A 1 199 ? 5.384 68.938 17.805 1.00 7.90 198 THR A C 1
ATOM 1487 O O . THR A 1 199 ? 5.061 67.755 17.872 1.00 8.38 198 THR A O 1
ATOM 1491 N N . PRO A 1 200 ? 4.498 69.931 17.901 1.00 7.59 199 PRO A N 1
ATOM 1492 C CA . PRO A 1 200 ? 3.081 69.681 18.194 1.00 7.72 199 PRO A CA 1
ATOM 1493 C C . PRO A 1 200 ? 2.396 68.841 17.105 1.00 7.62 199 PRO A C 1
ATOM 1494 O O . PRO A 1 200 ? 1.275 68.393 17.301 1.00 8.00 199 PRO A O 1
ATOM 1498 N N . TYR A 1 201 ? 3.047 68.646 15.968 1.00 6.49 200 TYR A N 1
ATOM 1499 C CA . TYR A 1 201 ? 2.433 67.859 14.917 1.00 7.24 200 TYR A CA 1
ATOM 1500 C C . TYR A 1 201 ? 2.841 66.390 15.006 1.00 7.13 200 TYR A C 1
ATOM 1501 O O . TYR A 1 201 ? 2.471 65.580 14.158 1.00 7.61 200 TYR A O 1
ATOM 1510 N N . ALA A 1 202 ? 3.637 66.056 16.012 1.00 7.25 201 ALA A N 1
ATOM 1511 C CA . ALA A 1 202 ? 4.025 64.685 16.208 1.00 7.07 201 ALA A CA 1
ATOM 1512 C C . ALA A 1 202 ? 3.174 64.088 17.318 1.00 7.89 201 ALA A C 1
ATOM 1513 O O . ALA A 1 202 ? 2.569 64.796 18.107 1.00 7.52 201 AL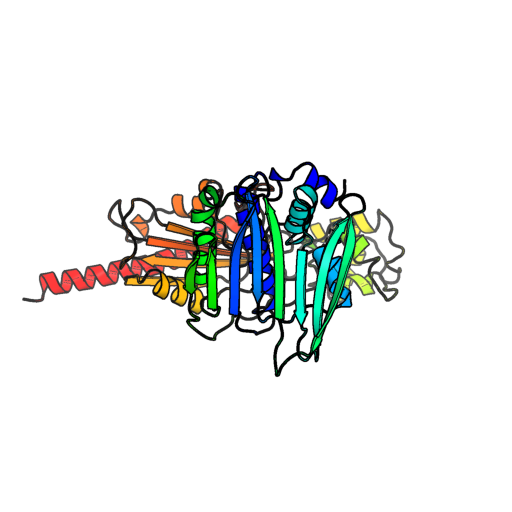A A O 1
ATOM 1515 N N . GLU A 1 203 ? 3.107 62.776 17.346 1.00 7.24 202 GLU A N 1
ATOM 1516 C CA . GLU A 1 203 ? 2.382 62.091 18.382 1.00 7.33 202 GLU A CA 1
ATOM 1517 C C . GLU A 1 203 ? 3.388 61.111 18.978 1.00 6.47 202 GLU A C 1
ATOM 1518 O O . GLU A 1 203 ? 4.015 60.347 18.257 1.00 8.57 202 GLU A O 1
ATOM 1524 N N . PHE A 1 204 ? 3.543 61.116 20.283 1.00 6.27 203 PHE A N 1
ATOM 1525 C CA . PHE A 1 204 ? 4.507 60.222 20.888 1.00 5.66 203 PHE A CA 1
ATOM 1526 C C . PHE A 1 204 ? 3.836 59.338 21.894 1.0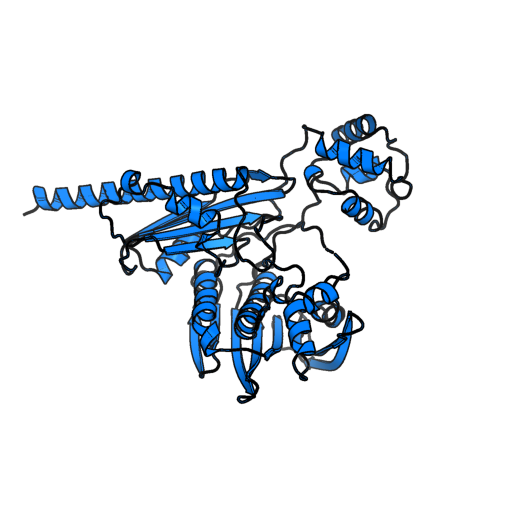0 5.30 203 PHE A C 1
ATOM 1527 O O . PHE A 1 204 ? 2.847 59.726 22.511 1.00 3.85 203 PHE A O 1
ATOM 1535 N N . ILE A 1 205 ? 4.378 58.139 22.054 1.00 4.51 204 ILE A N 1
ATOM 1536 C CA . ILE A 1 205 ? 3.981 57.266 23.136 1.00 5.59 204 ILE A CA 1
ATOM 1537 C C . ILE A 1 205 ? 5.275 56.828 23.787 1.00 5.64 204 ILE A C 1
ATOM 1538 O O . ILE A 1 205 ? 6.198 56.411 23.107 1.00 5.49 204 ILE A O 1
ATOM 1543 N N . PHE A 1 206 ? 5.342 56.909 25.109 1.00 5.89 205 PHE A N 1
ATOM 1544 C CA . PHE A 1 206 ? 6.556 56.523 25.794 1.00 5.18 205 PHE A CA 1
ATOM 1545 C C . PHE A 1 206 ? 6.238 55.576 26.931 1.00 5.53 205 PHE A C 1
ATOM 1546 O O . PHE A 1 206 ? 5.463 55.900 27.825 1.00 4.50 205 PHE A O 1
ATOM 1554 N N . LYS A 1 207 ? 6.837 54.396 26.891 1.00 5.64 206 LYS A N 1
ATOM 1555 C CA . LYS A 1 207 ? 6.653 53.448 27.967 1.00 7.00 206 LYS A CA 1
ATOM 1556 C C . LYS A 1 207 ? 7.999 53.271 28.579 1.00 6.42 206 LYS A C 1
ATOM 1557 O O . LYS A 1 207 ? 8.930 52.839 27.912 1.00 7.14 206 LYS A O 1
ATOM 1563 N N . ASP A 1 208 ? 8.113 53.638 29.850 1.00 7.32 207 ASP A N 1
ATOM 1564 C CA . ASP A 1 208 ? 9.380 53.569 30.544 1.00 6.57 207 ASP A CA 1
ATOM 1565 C C . ASP A 1 208 ? 9.619 52.185 31.170 1.00 7.13 207 ASP A C 1
ATOM 1566 O O . ASP A 1 208 ? 8.778 51.299 31.054 1.00 7.29 207 ASP A O 1
ATOM 1571 N N . PRO A 1 209 ? 10.795 51.974 31.744 1.00 7.63 208 PRO A N 1
ATOM 1572 C CA . PRO A 1 209 ? 11.169 50.645 32.253 1.00 8.28 208 PRO A CA 1
ATOM 1573 C C . PRO A 1 209 ? 10.335 50.234 33.447 1.00 9.19 208 PRO A C 1
ATOM 1574 O O . PRO A 1 209 ? 10.291 49.056 33.789 1.00 9.20 208 PRO A O 1
ATOM 1578 N N . GLU A 1 210 ? 9.671 51.195 34.075 1.00 9.82 209 GLU A N 1
ATOM 1579 C CA . GLU A 1 210 ? 8.820 50.882 35.221 1.00 11.77 209 GLU A CA 1
ATOM 1580 C C . GLU A 1 210 ? 7.430 50.552 34.755 1.00 11.82 209 GLU A C 1
ATOM 1581 O O . GLU A 1 210 ? 6.576 50.199 35.557 1.00 12.27 209 GLU A O 1
ATOM 1587 N N . GLY A 1 211 ? 7.200 50.666 33.448 1.00 11.65 210 GLY A N 1
ATOM 1588 C CA . GLY A 1 211 ? 5.896 50.361 32.887 1.00 10.41 210 GLY A CA 1
ATOM 1589 C C . GLY A 1 211 ? 4.948 51.555 32.813 1.00 9.92 210 GLY A C 1
ATOM 1590 O O . GLY A 1 211 ? 3.782 51.399 32.444 1.00 9.28 210 GLY A O 1
ATOM 1591 N N . ASN A 1 212 ? 5.430 52.735 33.184 1.00 8.83 211 ASN A N 1
ATOM 1592 C CA . ASN A 1 212 ? 4.623 53.936 33.055 1.00 9.21 211 ASN A CA 1
ATOM 1593 C C . ASN A 1 212 ? 4.473 54.272 31.578 1.00 8.48 211 ASN A C 1
ATOM 1594 O O . ASN A 1 212 ? 5.435 54.125 30.788 1.00 7.70 211 ASN A O 1
ATOM 1599 N N . VAL A 1 213 ? 3.278 54.712 31.198 1.00 6.89 212 VAL A N 1
ATOM 1600 C CA . VAL A 1 213 ? 3.024 55.115 29.825 1.00 7.29 212 VAL A CA 1
ATOM 1601 C C . VAL A 1 213 ? 2.573 56.561 29.789 1.00 7.33 212 VAL A C 1
ATOM 1602 O O . VAL A 1 213 ? 1.686 56.957 30.544 1.00 7.31 212 VAL A O 1
ATOM 1606 N N . THR A 1 214 ? 3.186 57.347 28.910 1.00 6.55 213 THR A N 1
ATOM 1607 C CA . THR A 1 214 ? 2.816 58.747 28.726 1.00 6.81 213 THR A CA 1
ATOM 1608 C C . THR A 1 214 ? 2.433 58.938 27.271 1.00 5.99 213 THR A C 1
ATOM 1609 O O . THR A 1 214 ? 3.097 58.419 26.372 1.00 4.06 213 THR A O 1
ATOM 1613 N N . TYR A 1 215 ? 1.351 59.661 27.042 1.00 6.45 214 TYR A N 1
ATOM 1614 C CA . TYR A 1 215 ? 0.846 59.888 25.697 1.00 6.63 214 TYR A CA 1
ATOM 1615 C C . TYR A 1 215 ? 0.920 61.374 25.370 1.00 7.11 214 TYR A C 1
ATOM 1616 O O . TYR A 1 215 ? 0.460 62.214 26.150 1.00 7.35 214 TYR A O 1
ATOM 1625 N N . TYR A 1 216 ? 1.487 61.682 24.211 1.00 6.10 215 TYR A N 1
ATOM 1626 C CA . TYR A 1 216 ? 1.677 63.061 23.786 1.00 6.80 215 TYR A CA 1
ATOM 1627 C C . TYR A 1 216 ? 0.941 63.201 22.470 1.00 6.39 215 TYR A C 1
ATOM 1628 O O . TYR A 1 216 ? 1.479 62.844 21.433 1.00 6.75 215 TYR A O 1
ATOM 1637 N N . PRO A 1 217 ? -0.293 63.690 22.524 1.00 7.09 216 PRO A N 1
ATOM 1638 C CA . PRO A 1 217 ? -1.166 63.729 21.344 1.00 7.13 216 PRO A CA 1
ATOM 1639 C C . PRO A 1 217 ? -0.768 64.769 20.314 1.00 6.69 216 PRO A C 1
ATOM 1640 O O . PRO A 1 217 ? -0.326 65.842 20.692 1.00 4.64 216 PRO A O 1
ATOM 1644 N N . ARG A 1 218 ? -0.983 64.440 19.038 1.00 7.07 217 ARG A N 1
ATOM 1645 C CA . ARG A 1 218 ? -0.810 65.372 17.928 1.00 7.78 217 ARG A CA 1
ATOM 1646 C C . ARG A 1 218 ? -1.788 66.524 18.122 1.00 8.47 217 ARG A C 1
ATOM 1647 O O . ARG A 1 218 ? -2.964 66.302 18.383 1.00 7.75 217 ARG A O 1
ATOM 1655 N N . LEU A 1 219 ? -1.296 67.752 18.000 1.00 8.51 218 LEU A N 1
ATOM 1656 C CA . LEU A 1 219 ? -2.121 68.932 18.256 1.00 8.54 218 LEU A CA 1
ATOM 1657 C C . LEU A 1 219 ? -2.465 69.650 16.973 1.00 8.42 218 LEU A C 1
ATOM 1658 O O . LEU A 1 219 ? -3.331 70.517 16.953 1.00 8.74 218 LEU A O 1
ATOM 1663 N N . THR A 1 220 ? -1.788 69.298 15.896 1.00 7.37 219 THR A N 1
ATOM 1664 C CA . THR A 1 220 ? -2.043 69.964 14.640 1.00 8.04 219 THR A CA 1
ATOM 1665 C C . THR A 1 220 ? -1.482 69.089 13.560 1.00 8.12 219 THR A C 1
ATOM 1666 O O . THR A 1 220 ? -0.704 68.157 13.835 1.00 7.35 219 THR A O 1
ATOM 1670 N N . ASN A 1 221 ? -1.866 69.366 12.325 1.00 8.20 220 ASN A N 1
ATOM 1671 C CA . ASN A 1 221 ? -1.292 68.628 11.218 1.00 8.93 220 ASN A CA 1
ATOM 1672 C C . ASN A 1 221 ? -0.374 69.488 10.362 1.00 8.49 220 ASN A C 1
ATOM 1673 O O . ASN A 1 221 ? 0.055 69.063 9.312 1.00 8.62 220 ASN A O 1
ATOM 1678 N N . LYS A 1 222 ? -0.052 70.684 10.837 1.00 8.24 221 LYS A N 1
ATOM 1679 C CA . LYS A 1 222 ? 0.848 71.577 10.109 1.00 9.68 221 LYS A CA 1
ATOM 1680 C C . LYS A 1 222 ? 2.309 71.219 10.342 1.00 9.77 221 LYS A C 1
ATOM 1681 O O . LYS A 1 222 ? 2.786 71.194 11.491 1.00 9.52 221 LYS A O 1
ATOM 1687 N N . ILE A 1 223 ? 3.014 70.930 9.253 1.00 9.51 222 ILE A N 1
ATOM 1688 C CA . ILE A 1 223 ? 4.435 70.591 9.311 1.00 9.59 222 ILE A CA 1
ATOM 1689 C C . ILE A 1 223 ? 5.219 71.699 8.658 1.00 9.86 222 ILE A C 1
ATOM 1690 O O . ILE A 1 223 ? 4.888 72.088 7.548 1.00 9.44 222 ILE A O 1
ATOM 1695 N N . PRO A 1 224 ? 6.264 72.198 9.317 1.00 9.40 223 PRO A N 1
ATOM 1696 C CA . PRO A 1 224 ? 7.092 73.255 8.729 1.00 10.08 223 PRO A CA 1
ATOM 1697 C C . PRO A 1 224 ? 7.746 72.796 7.446 1.00 9.92 223 PRO A C 1
ATOM 1698 O O . PRO A 1 224 ? 7.984 71.614 7.245 1.00 8.70 223 PRO A O 1
ATOM 1702 N N . LYS A 1 225 ? 8.058 73.741 6.582 1.00 10.74 224 LYS A N 1
ATOM 1703 C CA . LYS A 1 225 ? 8.762 73.418 5.353 1.00 12.34 224 LYS A CA 1
ATOM 1704 C C . LYS A 1 225 ? 10.107 72.717 5.632 1.00 12.27 224 LYS A C 1
ATOM 1705 O O . LYS A 1 225 ? 10.844 73.141 6.505 1.00 12.16 224 LYS A O 1
ATOM 1711 N N . PRO A 1 226 ? 10.337 71.570 4.994 1.00 12.98 225 PRO A N 1
ATOM 1712 C CA . PRO A 1 226 ? 11.621 70.805 4.971 1.00 13.29 225 PRO A CA 1
ATOM 1713 C C . PRO A 1 226 ? 12.898 71.537 4.593 1.00 13.52 225 PRO A C 1
ATOM 1714 O O . PRO A 1 226 ? 12.786 72.604 4.053 1.00 13.41 225 PRO A O 1
ATOM 1718 N N . PRO A 1 227 ? 14.047 71.128 5.087 1.00 13.97 226 PRO A N 1
ATOM 1719 C CA . PRO A 1 227 ? 15.342 71.659 4.639 1.00 14.42 226 PRO A CA 1
ATOM 1720 C C . PRO A 1 227 ? 15.640 71.252 3.222 1.00 15.08 226 PRO A C 1
ATOM 1721 O O . PRO A 1 227 ? 15.292 70.137 2.915 1.00 14.85 226 PRO A O 1
ATOM 1725 N N . GLN A 1 228 ? 16.266 72.056 2.374 1.00 16.21 227 GLN A N 1
ATOM 1726 C CA . GLN A 1 228 ? 16.658 71.521 1.067 1.00 17.60 227 GLN A CA 1
ATOM 1727 C C . GLN A 1 228 ? 18.171 71.469 0.972 1.00 17.47 227 GLN A C 1
ATOM 1728 O O . GLN A 1 228 ? 18.845 72.395 1.414 1.00 17.97 227 GLN A O 1
ATOM 1734 N N . GLU A 1 229 ? 18.718 70.375 0.460 1.00 17.21 228 GLU A N 1
ATOM 1735 C CA . GLU A 1 229 ? 20.158 70.283 0.310 1.00 17.12 228 GLU A CA 1
ATOM 1736 C C . GLU A 1 229 ? 20.620 71.446 -0.558 1.00 16.18 228 GLU A C 1
ATOM 1737 O O . GLU A 1 229 ? 19.942 71.815 -1.509 1.00 15.08 228 GLU A O 1
ATOM 1743 N N . VAL A 1 230 ? 21.749 72.048 -0.206 1.00 15.39 229 VAL A N 1
ATOM 1744 C CA . VAL A 1 230 ? 22.312 73.130 -1.003 1.00 15.18 229 VAL A CA 1
ATOM 1745 C C . VAL A 1 230 ? 23.749 72.780 -1.329 1.00 15.84 229 VAL A C 1
ATOM 1746 O O . VAL A 1 230 ? 24.315 71.872 -0.736 1.00 15.97 229 VAL A O 1
ATOM 1750 N N . LYS A 1 231 ? 24.340 73.493 -2.274 1.00 16.92 230 LYS A N 1
ATOM 1751 C CA . LYS A 1 231 ? 25.748 73.306 -2.544 1.00 18.32 230 LYS A CA 1
ATOM 1752 C C . LYS A 1 231 ? 26.483 74.103 -1.485 1.00 18.04 230 LYS A C 1
ATOM 1753 O O . LYS A 1 231 ? 25.934 75.054 -0.946 1.00 17.83 230 LYS A O 1
ATOM 1759 N N . PRO A 1 232 ? 27.707 73.703 -1.170 1.00 18.53 231 PRO A N 1
ATOM 1760 C CA . PRO A 1 232 ? 28.522 74.395 -0.164 1.00 18.46 231 PRO A CA 1
ATOM 1761 C C . PRO A 1 232 ? 28.809 75.843 -0.551 1.00 18.49 231 PRO A C 1
ATOM 1762 O O . PRO A 1 232 ? 28.997 76.157 -1.721 1.00 18.15 231 PRO A O 1
ATOM 1766 N N . HIS A 1 233 ? 28.874 76.717 0.446 1.00 18.53 232 HIS A N 1
ATOM 1767 C CA . HIS A 1 233 ? 29.226 78.099 0.200 1.00 18.79 232 HIS A CA 1
ATOM 1768 C C . HIS A 1 233 ? 30.725 78.233 0.405 1.00 18.95 232 HIS A C 1
ATOM 1769 O O . HIS A 1 233 ? 31.269 77.690 1.367 1.00 19.34 232 HIS A O 1
ATOM 1776 N N . PRO A 1 234 ? 31.388 78.957 -0.493 1.00 19.39 233 PRO A N 1
ATOM 1777 C CA . PRO A 1 234 ? 32.854 79.074 -0.487 1.00 19.89 233 PRO A CA 1
ATOM 1778 C C . PRO A 1 234 ? 33.508 79.450 0.837 1.00 21.05 233 PRO A C 1
ATOM 1779 O O . PRO A 1 234 ? 34.568 78.889 1.128 1.00 20.82 233 PRO A O 1
ATOM 1783 N N . TYR A 1 235 ? 32.923 80.375 1.598 1.00 21.82 234 TYR A N 1
ATOM 1784 C CA . TYR A 1 235 ? 33.486 80.776 2.886 1.00 23.31 234 TYR A CA 1
ATOM 1785 C C . TYR A 1 235 ? 33.550 79.586 3.849 1.00 23.87 234 TYR A C 1
ATOM 1786 O O . TYR A 1 235 ? 34.224 79.642 4.871 1.00 23.75 234 TYR A O 1
ATOM 1795 N N . GLY A 1 236 ? 32.812 78.530 3.550 1.00 25.02 235 GLY A N 1
ATOM 1796 C CA . GLY A 1 236 ? 32.757 77.405 4.465 1.00 27.21 235 GLY A CA 1
ATOM 1797 C C . GLY A 1 236 ? 33.778 76.305 4.237 1.00 28.34 235 GLY A C 1
ATOM 1798 O O . GLY A 1 236 ? 34.041 75.521 5.145 1.00 28.31 235 GLY A O 1
ATOM 1799 N N . VAL A 1 237 ? 34.379 76.253 3.050 1.00 29.99 236 VAL A N 1
ATOM 1800 C CA . VAL A 1 237 ? 35.249 75.112 2.707 1.00 31.84 236 VAL A CA 1
ATOM 1801 C C . VAL A 1 237 ? 36.730 75.226 3.055 1.00 33.06 236 VAL A C 1
ATOM 1802 O O . VAL A 1 237 ? 37.337 76.268 2.859 1.00 33.35 236 VAL A O 1
ATOM 1806 N N . ASP A 1 238 ? 37.290 74.126 3.571 1.00 34.81 237 ASP A N 1
ATOM 1807 C CA . ASP A 1 238 ? 38.730 73.979 3.793 1.00 36.64 237 ASP A CA 1
ATOM 1808 C C . ASP A 1 238 ? 39.332 73.137 2.667 1.00 37.48 237 ASP A C 1
ATOM 1809 O O . ASP A 1 238 ? 38.626 72.351 2.036 1.00 37.53 237 ASP A O 1
ATOM 1814 N N . ARG A 1 239 ? 40.625 73.283 2.426 1.00 38.71 238 ARG A N 1
ATOM 1815 C CA . ARG A 1 239 ? 41.284 72.496 1.393 1.00 39.91 238 ARG A CA 1
ATOM 1816 C C . ARG A 1 239 ? 40.805 71.047 1.412 1.00 40.23 238 ARG A C 1
ATOM 1817 O O . ARG A 1 239 ? 40.391 70.497 0.388 1.00 40.09 238 ARG A O 1
ATOM 1825 N N . GLU A 1 240 ? 40.855 70.434 2.587 1.00 40.90 239 GLU A N 1
ATOM 1826 C CA . GLU A 1 240 ? 40.491 69.031 2.720 1.00 41.61 239 GLU A CA 1
ATOM 1827 C C . GLU A 1 240 ? 39.065 68.777 2.252 1.00 41.73 239 GLU A C 1
ATOM 1828 O O . GLU A 1 240 ? 38.743 67.693 1.778 1.00 41.69 239 GLU A O 1
ATOM 1834 N N . GLU A 1 241 ? 38.214 69.785 2.382 1.00 42.17 240 GLU A N 1
ATOM 1835 C CA . GLU A 1 241 ? 36.842 69.679 1.911 1.00 42.52 240 GLU A CA 1
ATOM 1836 C C . GLU A 1 241 ? 36.787 69.786 0.390 1.00 42.26 240 GLU A C 1
ATOM 1837 O O . GLU A 1 241 ? 36.049 69.056 -0.262 1.00 41.78 240 GLU A O 1
ATOM 1843 N N . ILE A 1 242 ? 37.572 70.700 -0.171 1.00 42.38 241 ILE A N 1
ATOM 1844 C CA . ILE A 1 242 ? 37.614 70.867 -1.620 1.00 42.86 241 ILE A CA 1
ATOM 1845 C C . ILE A 1 242 ? 38.059 69.588 -2.317 1.00 43.08 241 ILE A C 1
ATOM 1846 O O . ILE A 1 242 ? 37.400 69.106 -3.240 1.00 42.83 241 ILE A O 1
ATOM 1851 N N . LYS A 1 243 ? 39.191 69.046 -1.888 1.00 43.53 242 LYS A N 1
ATOM 1852 C CA . LYS A 1 243 ? 39.696 67.827 -2.508 1.00 44.22 242 LYS A CA 1
ATOM 1853 C C . LYS A 1 243 ? 38.869 66.624 -2.109 1.00 44.38 242 LYS A C 1
ATOM 1854 O O . LYS A 1 243 ? 39.341 65.501 -2.143 1.00 44.54 242 LYS A O 1
ATOM 1860 N N . ILE A 1 244 ? 37.634 66.875 -1.701 1.00 44.78 243 ILE A N 1
ATOM 1861 C CA . ILE A 1 244 ? 36.702 65.803 -1.432 1.00 45.18 243 ILE A CA 1
ATOM 1862 C C . ILE A 1 244 ? 35.598 65.944 -2.453 1.00 45.31 243 ILE A C 1
ATOM 1863 O O . ILE A 1 244 ? 35.070 64.956 -2.948 1.00 45.28 243 ILE A O 1
ATOM 1868 N N . LEU A 1 245 ? 35.269 67.189 -2.784 1.00 45.51 244 LEU A N 1
ATOM 1869 C CA . LEU A 1 245 ? 34.281 67.450 -3.818 1.00 45.89 244 LEU A CA 1
ATOM 1870 C C . LEU A 1 245 ? 34.937 67.160 -5.148 1.00 45.85 244 LEU A C 1
ATOM 1871 O O . LEU A 1 245 ? 34.272 66.797 -6.112 1.00 45.72 244 LEU A O 1
ATOM 1876 N N . ILE A 1 246 ? 36.254 67.334 -5.188 1.00 46.09 245 ILE A N 1
ATOM 1877 C CA . ILE A 1 246 ? 37.022 67.023 -6.374 1.00 46.60 245 ILE A CA 1
ATOM 1878 C C . ILE A 1 246 ? 37.020 65.522 -6.608 1.00 47.26 245 ILE A C 1
ATOM 1879 O O . ILE A 1 246 ? 36.545 65.070 -7.644 1.00 47.13 245 ILE A O 1
ATOM 1884 N N . ASN A 1 247 ? 37.522 64.728 -5.659 1.00 48.19 246 ASN A N 1
ATOM 1885 C CA . ASN A 1 247 ? 37.577 63.291 -5.924 1.00 49.36 246 ASN A CA 1
ATOM 1886 C C . ASN A 1 247 ? 36.208 62.669 -5.829 1.00 49.71 246 ASN A C 1
ATOM 1887 O O . ASN A 1 247 ? 36.086 61.451 -5.737 1.00 49.87 246 ASN A O 1
ATOM 1892 N N . ASN A 1 248 ? 35.172 63.491 -5.842 1.00 50.19 247 ASN A N 1
ATOM 1893 C CA . ASN A 1 248 ? 33.825 62.967 -5.741 1.00 50.58 247 ASN A CA 1
ATOM 1894 C C . ASN A 1 248 ? 33.015 63.185 -7.011 1.00 50.66 247 ASN A C 1
ATOM 1895 O O . ASN A 1 248 ? 31.863 62.770 -7.098 1.00 50.55 247 ASN A O 1
ATOM 1900 N N . LEU A 1 249 ? 33.616 63.847 -7.993 1.00 50.86 248 LEU A N 1
ATOM 1901 C CA . LEU A 1 249 ? 32.920 64.150 -9.236 1.00 50.98 248 LEU A CA 1
ATOM 1902 C C . LEU A 1 249 ? 32.823 62.922 -10.123 1.00 51.10 248 LEU A C 1
ATOM 1903 O O . LEU A 1 249 ? 33.729 62.090 -10.153 1.00 51.07 248 LEU A O 1
ATOM 1908 N N . LYS A 1 250 ? 31.721 62.808 -10.841 1.00 51.14 249 LYS A N 1
ATOM 1909 C CA . LYS A 1 250 ? 31.581 61.720 -11.779 1.00 50.99 249 LYS A CA 1
ATOM 1910 C C . LYS A 1 250 ? 32.097 62.171 -13.154 1.00 50.89 249 LYS A C 1
ATOM 1911 O O . LYS A 1 250 ? 32.646 61.371 -13.903 1.00 51.14 249 LYS A O 1
ATOM 1913 N N . ARG A 1 251 ? 31.940 63.465 -13.471 1.00 50.64 250 ARG A N 1
ATOM 1914 C CA . ARG A 1 251 ? 32.422 64.061 -14.751 1.00 50.36 250 ARG A CA 1
ATOM 1915 C C . ARG A 1 251 ? 33.870 64.654 -14.631 1.00 50.00 250 ARG A C 1
ATOM 1916 O O . ARG A 1 251 ? 34.395 64.708 -13.524 1.00 50.03 250 ARG A O 1
ATOM 1918 N N . ASP A 1 252 ? 34.521 65.069 -15.741 1.00 49.36 251 ASP A N 1
ATOM 1919 C CA . ASP A 1 252 ? 35.897 65.673 -15.683 1.00 48.60 251 ASP A CA 1
ATOM 1920 C C . ASP A 1 252 ? 35.862 67.195 -15.888 1.00 47.75 251 ASP A C 1
ATOM 1921 O O . ASP A 1 252 ? 36.362 67.737 -16.881 1.00 47.74 251 ASP A O 1
ATOM 1926 N N . TYR A 1 253 ? 35.269 67.865 -14.917 1.00 46.56 252 TYR A N 1
ATOM 1927 C CA . TYR A 1 253 ? 35.062 69.299 -14.960 1.00 45.55 252 TYR A CA 1
ATOM 1928 C C . TYR A 1 253 ? 36.321 70.114 -15.188 1.00 44.55 252 TYR A C 1
ATOM 1929 O O . TYR A 1 253 ? 37.436 69.691 -14.879 1.00 43.98 252 TYR A O 1
ATOM 1938 N N . THR A 1 254 ? 36.108 71.314 -15.711 1.00 43.66 253 THR A N 1
ATOM 1939 C CA . THR A 1 254 ? 37.172 72.299 -15.811 1.00 42.99 253 THR A CA 1
ATOM 1940 C C . THR A 1 254 ? 37.093 73.121 -14.536 1.00 42.30 253 THR A C 1
ATOM 1941 O O . THR A 1 254 ? 36.062 73.130 -13.872 1.00 42.09 253 THR A O 1
ATOM 1945 N N . ILE A 1 255 ? 38.169 73.798 -14.166 1.00 41.42 254 ILE A N 1
ATOM 1946 C CA . ILE A 1 255 ? 38.131 74.536 -12.914 1.00 40.96 254 ILE A CA 1
ATOM 1947 C C . ILE A 1 255 ? 36.969 75.512 -12.902 1.00 40.35 254 ILE A C 1
ATOM 1948 O O . ILE A 1 255 ? 36.296 75.665 -11.891 1.00 40.25 254 ILE A O 1
ATOM 1953 N N . LYS A 1 256 ? 36.738 76.167 -14.032 1.00 39.96 255 LYS A N 1
ATOM 1954 C CA . LYS A 1 256 ? 35.607 77.074 -14.155 1.00 39.74 255 LYS A CA 1
ATOM 1955 C C . LYS A 1 256 ? 34.376 76.211 -14.117 1.00 39.48 255 LYS A C 1
ATOM 1956 O O . LYS A 1 256 ? 33.336 76.578 -13.571 1.00 39.41 255 LYS A O 1
ATOM 1962 N N . GLU A 1 257 ? 34.501 75.050 -14.715 1.00 39.02 256 GLU A N 1
ATOM 1963 C CA . GLU A 1 257 ? 33.351 74.204 -14.770 1.00 38.35 256 GLU A CA 1
ATOM 1964 C C . GLU A 1 257 ? 32.961 73.798 -13.359 1.00 37.78 256 GLU A C 1
ATOM 1965 O O . GLU A 1 257 ? 31.820 73.453 -13.087 1.00 38.16 256 GLU A O 1
ATOM 1971 N N . PHE A 1 258 ? 33.886 73.916 -12.436 1.00 36.74 257 PHE A N 1
ATOM 1972 C CA . PHE A 1 258 ? 33.660 73.348 -11.127 1.00 35.44 257 PHE A CA 1
ATOM 1973 C C . PHE A 1 258 ? 33.300 74.327 -10.024 1.00 34.91 257 PHE A C 1
ATOM 1974 O O . PHE A 1 258 ? 32.615 73.970 -9.060 1.00 34.10 257 PHE A O 1
ATOM 1982 N N . LEU A 1 259 ? 33.767 75.557 -10.175 1.00 34.06 258 LEU A N 1
ATOM 1983 C CA . LEU A 1 259 ? 33.459 76.600 -9.220 1.00 33.96 258 LEU A CA 1
ATOM 1984 C C . LEU A 1 259 ? 32.010 76.994 -9.351 1.00 33.96 258 LEU A C 1
ATOM 1985 O O . LEU A 1 259 ? 31.362 77.307 -8.358 1.00 34.63 258 LEU A O 1
ATOM 1990 N N . VAL A 1 260 ? 31.499 76.987 -10.582 1.00 33.83 259 VAL A N 1
ATOM 1991 C CA . VAL A 1 260 ? 30.128 77.436 -10.832 1.00 33.68 259 VAL A CA 1
ATOM 1992 C C . VAL A 1 260 ? 29.082 76.337 -10.659 1.00 33.16 259 VAL A C 1
ATOM 1993 O O . VAL A 1 260 ? 27.887 76.623 -10.525 1.00 33.17 259 VAL A O 1
ATOM 1997 N N . ASN A 1 261 ? 29.515 75.083 -10.659 1.00 32.05 260 ASN A N 1
ATOM 1998 C CA . ASN A 1 261 ? 28.561 73.996 -10.527 1.00 31.16 260 ASN A CA 1
ATOM 1999 C C . ASN A 1 261 ? 28.555 73.268 -9.187 1.00 30.32 260 ASN A C 1
ATOM 2000 O O . ASN A 1 261 ? 27.583 72.590 -8.864 1.00 29.97 260 ASN A O 1
ATOM 2005 N N . GLU A 1 262 ? 29.619 73.412 -8.406 1.00 29.10 261 GLU A N 1
ATOM 2006 C CA . GLU A 1 262 ? 29.705 72.714 -7.124 1.00 28.70 261 GLU A CA 1
ATOM 2007 C C . GLU A 1 262 ? 29.648 73.636 -5.896 1.00 28.09 261 GLU A C 1
ATOM 2008 O O . GLU A 1 262 ? 29.914 73.205 -4.773 1.00 27.67 261 GLU A O 1
ATOM 2014 N N . PHE A 1 263 ? 29.311 74.902 -6.114 1.00 27.01 262 PHE A N 1
ATOM 2015 C CA . PHE A 1 263 ? 29.309 75.875 -5.035 1.00 26.07 262 PHE A CA 1
ATOM 2016 C C . PHE A 1 263 ? 28.120 76.796 -5.136 1.00 26.25 262 PHE A C 1
ATOM 2017 O O . PHE A 1 263 ? 27.494 76.908 -6.195 1.00 25.57 262 PHE A O 1
ATOM 2025 N N . GLN A 1 264 ? 27.788 77.424 -4.009 1.00 26.15 263 GLN A N 1
ATOM 2026 C CA . GLN A 1 264 ? 26.801 78.485 -3.990 1.00 25.98 263 GLN A CA 1
ATOM 2027 C C . GLN A 1 264 ? 27.427 79.768 -4.487 1.00 26.31 263 GLN A C 1
ATOM 2028 O O . GLN A 1 264 ? 28.639 79.933 -4.435 1.00 26.33 263 GLN A O 1
ATOM 2034 N N . SER A 1 265 ? 26.580 80.681 -4.942 1.00 27.16 264 SER A N 1
ATOM 2035 C CA . SER A 1 265 ? 26.948 82.061 -5.240 1.00 28.45 264 SER A CA 1
ATOM 2036 C C . SER A 1 265 ? 28.146 82.220 -6.168 1.00 28.34 264 SER A C 1
ATOM 2037 O O . SER A 1 265 ? 28.796 83.269 -6.157 1.00 28.21 264 SER A O 1
ATOM 2040 N N . ILE A 1 266 ? 28.457 81.206 -6.965 1.00 28.39 265 ILE A N 1
ATOM 2041 C CA . ILE A 1 266 ? 29.478 81.379 -7.990 1.00 28.39 265 ILE A CA 1
ATOM 2042 C C . ILE A 1 266 ? 28.860 81.249 -9.376 1.00 28.80 265 ILE A C 1
ATOM 2043 O O . ILE A 1 266 ? 28.581 80.145 -9.850 1.00 27.92 265 ILE A O 1
ATOM 2048 N N . GLY A 1 267 ? 28.612 82.389 -10.008 1.00 29.33 266 GLY A N 1
ATOM 2049 C CA . GLY A 1 267 ? 28.093 82.395 -11.355 1.00 30.04 266 GLY A CA 1
ATOM 2050 C C . GLY A 1 267 ? 29.221 82.571 -12.346 1.00 30.33 266 GLY A C 1
ATOM 2051 O O . GLY A 1 267 ? 30.383 82.728 -11.963 1.00 30.64 266 GLY A O 1
ATOM 2052 N N . ASP A 1 268 ? 28.867 82.546 -13.625 1.00 30.62 267 ASP A N 1
ATOM 2053 C CA . ASP A 1 268 ? 29.808 82.710 -14.720 1.00 30.86 267 ASP A CA 1
ATOM 2054 C C . ASP A 1 268 ? 30.852 83.794 -14.444 1.00 30.52 267 ASP A C 1
ATOM 2055 O O . ASP A 1 268 ? 32.058 83.548 -14.485 1.00 30.20 267 ASP A O 1
ATOM 2060 N N . THR A 1 269 ? 30.371 84.994 -14.161 1.00 30.46 268 THR A N 1
ATOM 2061 C CA . THR A 1 269 ? 31.237 86.135 -13.899 1.00 30.43 268 THR A CA 1
ATOM 2062 C C . THR A 1 269 ? 32.050 86.020 -12.603 1.00 30.00 268 THR A C 1
ATOM 2063 O O . THR A 1 269 ? 33.210 86.414 -12.556 1.00 30.06 268 THR A O 1
ATOM 2067 N N . THR A 1 270 ? 31.436 85.513 -11.543 1.00 29.70 269 THR A N 1
ATOM 2068 C CA . THR A 1 270 ? 32.141 85.409 -10.268 1.00 29.37 269 THR A CA 1
ATOM 2069 C C . THR A 1 270 ? 33.308 84.418 -10.363 1.00 29.17 269 THR A C 1
ATOM 2070 O O . THR A 1 270 ? 34.373 84.637 -9.803 1.00 28.71 269 THR A O 1
ATOM 2074 N N . ALA A 1 271 ? 33.100 83.340 -11.103 1.00 29.14 270 ALA A N 1
ATOM 2075 C CA . ALA A 1 271 ? 34.139 82.341 -11.303 1.00 29.52 270 ALA A CA 1
ATOM 2076 C C . ALA A 1 271 ? 35.322 82.938 -12.057 1.00 29.80 270 ALA A C 1
ATOM 2077 O O . ALA A 1 271 ? 36.480 82.730 -11.693 1.00 29.51 270 ALA A O 1
ATOM 2079 N N . ASP A 1 272 ? 35.011 83.676 -13.118 1.00 30.51 271 ASP A N 1
ATOM 2080 C CA . ASP A 1 272 ? 36.025 84.382 -13.875 1.00 31.50 271 ASP A CA 1
ATOM 2081 C C . ASP A 1 272 ? 36.939 85.149 -12.928 1.00 31.36 271 ASP A C 1
ATOM 2082 O O . ASP A 1 272 ? 38.155 84.982 -12.952 1.00 31.42 271 ASP A O 1
ATOM 2087 N N . LYS A 1 273 ? 36.344 85.978 -12.077 1.00 30.94 272 LYS A N 1
ATOM 2088 C CA . LYS A 1 273 ? 37.131 86.740 -11.121 1.00 30.98 272 LYS A CA 1
ATOM 2089 C C . LYS A 1 273 ? 37.917 85.828 -10.178 1.00 30.80 272 LYS A C 1
ATOM 2090 O O . LYS A 1 273 ? 39.130 85.979 -10.036 1.00 30.87 272 LYS A O 1
ATOM 2096 N N . ILE A 1 274 ? 37.228 84.885 -9.534 1.00 30.07 273 ILE A N 1
ATOM 2097 C CA . ILE A 1 274 ? 37.896 83.974 -8.615 1.00 29.79 273 ILE A CA 1
ATOM 2098 C C . ILE A 1 274 ? 39.129 83.361 -9.267 1.00 30.13 273 ILE A C 1
ATOM 2099 O O . ILE A 1 274 ? 40.193 83.278 -8.654 1.00 29.54 273 ILE A O 1
ATOM 2104 N N . LEU A 1 275 ? 38.960 82.907 -10.507 1.00 30.83 274 LEU A N 1
ATOM 2105 C CA . LEU A 1 275 ? 40.037 82.274 -11.268 1.00 31.92 274 LEU A CA 1
ATOM 2106 C C . LEU A 1 275 ? 41.284 83.152 -11.401 1.00 32.47 274 LEU A C 1
ATOM 2107 O O . LEU A 1 275 ? 42.412 82.680 -11.220 1.00 31.85 274 LEU A O 1
ATOM 2112 N N . GLU A 1 276 ? 41.083 84.421 -11.729 1.00 33.75 275 GLU A N 1
ATOM 2113 C CA . GLU A 1 276 ? 42.216 85.329 -11.880 1.00 35.31 275 GLU A CA 1
ATOM 2114 C C . GLU A 1 276 ? 42.873 85.562 -10.529 1.00 35.59 275 GLU A C 1
ATOM 2115 O O . GLU A 1 276 ? 44.084 85.396 -10.379 1.00 35.37 275 GLU A O 1
ATOM 2121 N N . LEU A 1 277 ? 42.059 85.918 -9.540 1.00 35.96 276 LEU A N 1
ATOM 2122 C CA . LEU A 1 277 ? 42.561 86.177 -8.201 1.00 36.65 276 LEU A CA 1
ATOM 2123 C C . LEU A 1 277 ? 43.449 85.044 -7.720 1.00 36.81 276 LEU A C 1
ATOM 2124 O O . LEU A 1 277 ? 44.523 85.277 -7.177 1.00 36.94 276 LEU A O 1
ATOM 2129 N N . ALA A 1 278 ? 42.994 83.816 -7.933 1.00 37.05 277 ALA A N 1
ATOM 2130 C CA . ALA A 1 278 ? 43.716 82.638 -7.475 1.00 37.53 277 ALA A CA 1
ATOM 2131 C C . ALA A 1 278 ? 44.800 82.197 -8.445 1.00 37.78 277 ALA A C 1
ATOM 2132 O O . ALA A 1 278 ? 45.554 81.274 -8.152 1.00 37.85 277 ALA A O 1
ATOM 2134 N N . GLY A 1 279 ? 44.863 82.835 -9.607 1.00 38.02 278 GLY A N 1
ATOM 2135 C CA . GLY A 1 279 ? 45.868 82.494 -10.601 1.00 38.54 278 GLY A CA 1
ATOM 2136 C C . GLY A 1 279 ? 45.726 81.087 -11.151 1.00 38.81 278 GLY A C 1
ATOM 2137 O O . GLY A 1 279 ? 46.692 80.332 -11.221 1.00 38.62 278 GLY A O 1
ATOM 2138 N N . LEU A 1 280 ? 44.506 80.732 -11.530 1.00 39.25 279 LEU A N 1
ATOM 2139 C CA . LEU A 1 280 ? 44.224 79.431 -12.108 1.00 39.76 279 LEU A CA 1
ATOM 2140 C C . LEU A 1 280 ? 43.574 79.662 -13.458 1.00 40.27 279 LEU A C 1
ATOM 2141 O O . LEU A 1 280 ? 42.977 80.709 -13.689 1.00 40.23 279 LEU A O 1
ATOM 2146 N N . LYS A 1 281 ? 43.673 78.687 -14.351 1.00 41.02 280 LYS A N 1
ATOM 2147 C CA . LYS A 1 281 ? 43.062 78.833 -15.664 1.00 42.04 280 LYS A CA 1
ATOM 2148 C C . LYS A 1 281 ? 41.747 78.075 -15.758 1.00 42.48 280 LYS A C 1
ATOM 2149 O O . LYS A 1 281 ? 41.652 76.932 -15.330 1.00 42.19 280 LYS A O 1
ATOM 2155 N N . PRO A 1 282 ? 40.737 78.728 -16.324 1.00 43.41 281 PRO A N 1
ATOM 2156 C CA . PRO A 1 282 ? 39.410 78.127 -16.506 1.00 43.86 281 PRO A CA 1
ATOM 2157 C C . PRO A 1 282 ? 39.466 76.742 -17.146 1.00 44.37 281 PRO A C 1
ATOM 2158 O O . PRO A 1 282 ? 38.816 75.822 -16.647 1.00 44.16 281 PRO A O 1
ATOM 2162 N N . ASN A 1 283 ? 40.245 76.603 -18.219 1.00 44.76 282 ASN A N 1
ATOM 2163 C CA . ASN A 1 283 ? 40.316 75.373 -19.002 1.00 45.49 282 ASN A CA 1
ATOM 2164 C C . ASN A 1 283 ? 40.971 74.192 -18.282 1.00 45.64 282 ASN A C 1
ATOM 2165 O O . ASN A 1 283 ? 40.679 73.036 -18.607 1.00 45.66 282 ASN A O 1
ATOM 2170 N N . LYS A 1 284 ? 41.871 74.449 -17.342 1.00 45.99 283 LYS A N 1
ATOM 2171 C CA . LYS A 1 284 ? 42.545 73.353 -16.649 1.00 46.42 283 LYS A CA 1
ATOM 2172 C C . LYS A 1 284 ? 41.540 72.431 -15.979 1.00 46.99 283 LYS A C 1
ATOM 2173 O O . LYS A 1 284 ? 40.521 72.883 -15.459 1.00 46.76 283 LYS A O 1
ATOM 2179 N N . LYS A 1 285 ? 41.822 71.135 -15.987 1.00 47.59 284 LYS A N 1
ATOM 2180 C CA . LYS A 1 285 ? 40.900 70.178 -15.384 1.00 48.38 284 LYS A CA 1
ATOM 2181 C C . LYS A 1 285 ? 41.127 69.987 -13.886 1.00 48.63 284 LYS A C 1
ATOM 2182 O O . LYS A 1 285 ? 42.244 69.726 -13.435 1.00 48.50 284 LYS A O 1
ATOM 2188 N N . VAL A 1 286 ? 40.042 70.138 -13.132 1.00 49.08 285 VAL A N 1
ATOM 2189 C CA . VAL A 1 286 ? 40.070 70.141 -11.670 1.00 49.68 285 VAL A CA 1
ATOM 2190 C C . VAL A 1 286 ? 40.816 68.995 -11.002 1.00 49.96 285 VAL A C 1
ATOM 2191 O O . VAL A 1 286 ? 41.475 69.193 -9.983 1.00 49.78 285 VAL A O 1
ATOM 2195 N N . LYS A 1 287 ? 40.690 67.792 -11.547 1.00 50.72 286 LYS A N 1
ATOM 2196 C CA . LYS A 1 287 ? 41.359 66.642 -10.953 1.00 51.44 286 LYS A CA 1
ATOM 2197 C C . LYS A 1 287 ? 42.866 66.874 -10.923 1.00 51.82 286 LYS A C 1
ATOM 2198 O O . LYS A 1 287 ? 43.578 66.297 -10.105 1.00 51.91 286 LYS A O 1
ATOM 2204 N N . ASN A 1 288 ? 43.341 67.748 -11.803 1.00 52.34 287 ASN A N 1
ATOM 2205 C CA . ASN A 1 288 ? 44.766 68.029 -11.902 1.00 52.93 287 ASN A CA 1
ATOM 2206 C C . ASN A 1 288 ? 45.229 69.268 -11.144 1.00 53.31 287 ASN A C 1
ATOM 2207 O O . ASN A 1 288 ? 46.233 69.879 -11.504 1.00 53.27 287 ASN A O 1
ATOM 2212 N N . LEU A 1 289 ? 44.502 69.638 -10.095 1.00 53.95 288 LEU A N 1
ATOM 2213 C CA . LEU A 1 289 ? 44.939 70.751 -9.261 1.00 54.57 288 LEU A CA 1
ATOM 2214 C C . LEU A 1 289 ? 46.146 70.314 -8.423 1.00 55.00 288 LEU A C 1
ATOM 2215 O O . LEU A 1 289 ? 46.509 69.134 -8.409 1.00 55.37 288 LEU A O 1
ATOM 2220 N N . THR A 1 290 ? 46.760 71.286 -7.741 1.00 55.41 289 THR A N 1
ATOM 2221 C CA . THR A 1 290 ? 47.957 71.090 -6.911 1.00 55.81 289 THR A CA 1
ATOM 2222 C C . THR A 1 290 ? 47.763 71.707 -5.521 1.00 55.96 289 THR A C 1
ATOM 2223 O O . THR A 1 290 ? 46.947 72.614 -5.353 1.00 56.00 289 THR A O 1
ATOM 2227 N N . GLU A 1 291 ? 48.530 71.237 -4.536 1.00 56.07 290 GLU A N 1
ATOM 2228 C CA . GLU A 1 291 ? 48.429 71.717 -3.145 1.00 56.23 290 GLU A CA 1
ATOM 2229 C C . GLU A 1 291 ? 48.817 73.183 -2.989 1.00 56.09 290 GLU A C 1
ATOM 2230 O O . GLU A 1 291 ? 48.977 73.694 -1.878 1.00 56.23 290 GLU A O 1
ATOM 2236 N N . GLU A 1 292 ? 48.966 73.846 -4.129 1.00 55.90 291 GLU A N 1
ATOM 2237 C CA . GLU A 1 292 ? 49.321 75.255 -4.166 1.00 55.60 291 GLU A CA 1
ATOM 2238 C C . GLU A 1 292 ? 48.263 75.995 -4.950 1.00 54.92 291 GLU A C 1
ATOM 2239 O O . GLU A 1 292 ? 47.989 77.170 -4.700 1.00 54.88 291 GLU A O 1
ATOM 2245 N N . GLU A 1 293 ? 47.690 75.292 -5.924 1.00 54.08 292 GLU A N 1
ATOM 2246 C CA . GLU A 1 293 ? 46.627 75.853 -6.728 1.00 53.20 292 GLU A CA 1
ATOM 2247 C C . GLU A 1 293 ? 45.416 75.913 -5.801 1.00 52.38 292 GLU A C 1
ATOM 2248 O O . GLU A 1 293 ? 44.688 76.905 -5.766 1.00 52.37 292 GLU A O 1
ATOM 2254 N N . ILE A 1 294 ? 45.276 74.868 -4.987 1.00 51.10 293 ILE A N 1
ATOM 2255 C CA . ILE A 1 294 ? 44.203 74.728 -4.004 1.00 49.75 293 ILE A CA 1
ATOM 2256 C C . ILE A 1 294 ? 44.329 75.758 -2.883 1.00 48.92 293 ILE A C 1
ATOM 2257 O O . ILE A 1 294 ? 43.474 76.640 -2.734 1.00 49.14 293 ILE A O 1
ATOM 2262 N N . THR A 1 295 ? 45.396 75.643 -2.098 1.00 47.46 294 THR A N 1
ATOM 2263 C CA . THR A 1 295 ? 45.695 76.630 -1.073 1.00 46.12 294 THR A CA 1
ATOM 2264 C C . THR A 1 295 ? 45.191 77.970 -1.559 1.00 45.07 294 THR A C 1
ATOM 2265 O O . THR A 1 295 ? 44.492 78.691 -0.849 1.00 45.11 294 THR A O 1
ATOM 2269 N N . ARG A 1 296 ? 45.562 78.286 -2.794 1.00 43.54 295 ARG A N 1
ATOM 2270 C CA . ARG A 1 296 ? 45.231 79.554 -3.416 1.00 42.35 295 ARG A CA 1
ATOM 2271 C C . ARG A 1 296 ? 43.727 79.758 -3.552 1.00 41.07 295 ARG A C 1
ATOM 2272 O O . ARG A 1 296 ? 43.225 80.859 -3.315 1.00 40.84 295 ARG A O 1
ATOM 2280 N N . LEU A 1 297 ? 43.016 78.710 -3.961 1.00 39.68 296 LEU A N 1
ATOM 2281 C CA . LEU A 1 297 ? 41.562 78.788 -4.098 1.00 38.54 296 LEU A CA 1
ATOM 2282 C C . LEU A 1 297 ? 40.928 79.120 -2.764 1.00 37.68 296 LEU A C 1
ATOM 2283 O O . LEU A 1 297 ? 40.097 80.022 -2.661 1.00 37.49 296 LEU A O 1
ATOM 2288 N N . VAL A 1 298 ? 41.341 78.383 -1.740 1.00 36.68 297 VAL A N 1
ATOM 2289 C CA . VAL A 1 298 ? 40.793 78.546 -0.412 1.00 35.82 297 VAL A CA 1
ATOM 2290 C C . VAL A 1 298 ? 41.064 79.933 0.131 1.00 35.28 297 VAL A C 1
ATOM 2291 O O . VAL A 1 298 ? 40.155 80.599 0.626 1.00 35.24 297 VAL A O 1
ATOM 2295 N N . GLU A 1 299 ? 42.316 80.367 0.039 1.00 34.30 298 GLU A N 1
ATOM 2296 C CA . GLU A 1 299 ? 42.673 81.690 0.519 1.00 34.03 298 GLU A CA 1
ATOM 2297 C C . GLU A 1 299 ? 41.896 82.738 -0.249 1.00 32.98 298 GLU A C 1
ATOM 2298 O O . GLU A 1 299 ? 41.472 83.743 0.300 1.00 32.68 298 GLU A O 1
ATOM 2304 N N . THR A 1 300 ? 41.696 82.475 -1.534 1.00 32.02 299 THR A N 1
ATOM 2305 C CA . THR A 1 300 ? 40.910 83.374 -2.353 1.00 31.19 299 THR A CA 1
ATOM 2306 C C . THR A 1 300 ? 39.469 83.391 -1.860 1.00 30.27 299 THR A C 1
ATOM 2307 O O . THR A 1 300 ? 38.872 84.450 -1.721 1.00 29.77 299 THR A O 1
ATOM 2311 N N . PHE A 1 301 ? 38.926 82.208 -1.587 1.00 30.17 300 PHE A N 1
ATOM 2312 C CA . PHE A 1 301 ? 37.570 82.082 -1.064 1.00 29.52 300 PHE A CA 1
ATOM 2313 C C . PHE A 1 301 ? 37.452 82.934 0.189 1.00 29.19 300 PHE A C 1
ATOM 2314 O O . PHE A 1 301 ? 36.589 83.798 0.292 1.00 28.81 300 PHE A O 1
ATOM 2322 N N . LYS A 1 302 ? 38.337 82.680 1.142 1.00 29.22 301 LYS A N 1
ATOM 2323 C CA . LYS A 1 302 ? 38.316 83.372 2.421 1.00 29.46 301 LYS A CA 1
ATOM 2324 C C . LYS A 1 302 ? 38.469 84.878 2.266 1.00 29.16 301 LYS A C 1
ATOM 2325 O O . LYS A 1 302 ? 38.053 85.635 3.142 1.00 28.90 301 LYS A O 1
ATOM 2331 N N . LYS A 1 303 ? 39.049 85.322 1.156 1.00 28.98 302 LYS A N 1
ATOM 2332 C CA . LYS A 1 303 ? 39.299 86.759 0.969 1.00 29.08 302 LYS A CA 1
ATOM 2333 C C . LYS A 1 303 ? 38.381 87.459 -0.032 1.00 28.54 302 LYS A C 1
ATOM 2334 O O . LYS A 1 303 ? 38.519 88.650 -0.262 1.00 28.50 302 LYS A O 1
ATOM 2340 N N . TYR A 1 304 ? 37.452 86.724 -0.632 1.00 28.20 303 TYR A N 1
ATOM 2341 C CA . TYR A 1 304 ? 36.549 87.324 -1.616 1.00 28.15 303 TYR A CA 1
ATOM 2342 C C . TYR A 1 304 ? 35.361 87.960 -0.899 1.00 27.60 303 TYR A C 1
ATOM 2343 O O . TYR A 1 304 ? 34.788 87.356 0.002 1.00 27.07 303 TYR A O 1
ATOM 2352 N N . GLU A 1 305 ? 34.979 89.171 -1.293 1.00 27.18 304 GLU A N 1
ATOM 2353 C CA . GLU A 1 305 ? 33.938 89.876 -0.552 1.00 27.15 304 GLU A CA 1
ATOM 2354 C C . GLU A 1 305 ? 32.671 90.070 -1.352 1.00 26.43 304 GLU A C 1
ATOM 2355 O O . GLU A 1 305 ? 31.824 90.874 -0.981 1.00 27.03 304 GLU A O 1
ATOM 2361 N N . ASP A 1 306 ? 32.520 89.342 -2.439 1.00 25.87 305 ASP A N 1
ATOM 2362 C CA . ASP A 1 306 ? 31.363 89.581 -3.289 1.00 25.14 305 ASP A CA 1
ATOM 2363 C C . ASP A 1 306 ? 30.483 88.347 -3.470 1.00 24.42 305 ASP A C 1
ATOM 2364 O O . ASP A 1 306 ? 29.813 88.187 -4.474 1.00 24.16 305 ASP A O 1
ATOM 2369 N N . PHE A 1 307 ? 30.480 87.486 -2.457 1.00 23.83 306 PHE A N 1
ATOM 2370 C CA . PHE A 1 307 ? 29.616 86.321 -2.451 1.00 22.81 306 PHE A CA 1
ATOM 2371 C C . PHE A 1 307 ? 28.273 86.710 -1.881 1.00 22.90 306 PHE A C 1
ATOM 2372 O O . PHE A 1 307 ? 28.181 87.607 -1.035 1.00 22.98 306 PHE A O 1
ATOM 2380 N N . ARG A 1 308 ? 27.231 86.028 -2.324 1.00 23.06 307 ARG A N 1
ATOM 2381 C CA . ARG A 1 308 ? 25.927 86.172 -1.707 1.00 23.27 307 ARG A CA 1
ATOM 2382 C C . ARG A 1 308 ? 26.011 85.457 -0.378 1.00 22.50 307 ARG A C 1
ATOM 2383 O O . ARG A 1 308 ? 26.825 84.549 -0.211 1.00 22.97 307 ARG A O 1
ATOM 2391 N N . SER A 1 309 ? 25.187 85.868 0.571 1.00 21.17 308 SER A N 1
ATOM 2392 C CA . SER A 1 309 ? 25.118 85.169 1.840 1.00 20.82 308 SER A CA 1
ATOM 2393 C C . SER A 1 309 ? 24.757 83.719 1.593 1.00 19.16 308 SER A C 1
ATOM 2394 O O . SER A 1 309 ? 24.063 83.409 0.635 1.00 19.04 308 SER A O 1
ATOM 2397 N N . PRO A 1 310 ? 25.241 82.831 2.447 1.00 18.24 309 PRO A N 1
ATOM 2398 C CA . PRO A 1 310 ? 24.834 81.422 2.418 1.00 17.41 309 PRO A CA 1
ATOM 2399 C C . PRO A 1 310 ? 23.308 81.262 2.334 1.00 16.47 309 PRO A C 1
ATOM 2400 O O . PRO A 1 310 ? 22.585 81.821 3.144 1.00 15.97 309 PRO A O 1
ATOM 2404 N N . SER A 1 311 ? 22.833 80.489 1.367 1.00 15.72 310 SER A N 1
ATOM 2405 C CA . SER A 1 311 ? 21.402 80.276 1.199 1.00 14.82 310 SER A CA 1
ATOM 2406 C C . SER A 1 311 ? 20.806 79.727 2.481 1.00 14.89 310 SER A C 1
ATOM 2407 O O . SER A 1 311 ? 21.477 78.990 3.206 1.00 14.90 310 SER A O 1
ATOM 2410 N N . ALA A 1 312 ? 19.552 80.080 2.765 1.00 13.28 311 ALA A N 1
ATOM 2411 C CA . ALA A 1 312 ? 18.874 79.585 3.960 1.00 12.19 311 ALA A CA 1
ATOM 2412 C C . ALA A 1 312 ? 17.930 78.442 3.594 1.00 11.76 311 ALA A C 1
ATOM 2413 O O . ALA A 1 312 ? 17.180 77.956 4.429 1.00 10.30 311 ALA A O 1
ATOM 2415 N N . ASP A 1 313 ? 17.947 78.040 2.326 1.00 11.53 312 ASP A N 1
ATOM 2416 C CA . ASP A 1 313 ? 17.109 76.923 1.899 1.00 11.68 312 ASP A CA 1
ATOM 2417 C C . ASP A 1 313 ? 17.479 75.677 2.691 1.00 10.77 312 ASP A C 1
ATOM 2418 O O . ASP A 1 313 ? 16.691 74.764 2.827 1.00 11.37 312 ASP A O 1
ATOM 2423 N N . SER A 1 314 ? 18.687 75.648 3.223 1.00 10.48 313 SER A N 1
ATOM 2424 C CA . SER A 1 314 ? 19.150 74.452 3.899 1.00 9.43 313 SER A CA 1
ATOM 2425 C C . SER A 1 314 ? 18.634 74.370 5.333 1.00 9.23 313 SER A C 1
ATOM 2426 O O . SER A 1 314 ? 18.924 73.406 6.041 1.00 7.98 313 SER A O 1
ATOM 2429 N N . LEU A 1 315 ? 17.868 75.373 5.750 1.00 8.01 314 LEU A N 1
ATOM 2430 C CA . LEU A 1 315 ? 17.403 75.432 7.122 1.00 9.40 314 LEU A CA 1
ATOM 2431 C C . LEU A 1 315 ? 15.918 75.126 7.211 1.00 9.70 314 LEU A C 1
ATOM 2432 O O . LEU A 1 315 ? 15.224 75.113 6.216 1.00 10.32 314 LEU A O 1
ATOM 2437 N N . SER A 1 316 ? 15.451 74.856 8.416 1.00 9.75 315 SER A N 1
ATOM 2438 C CA . SER A 1 316 ? 14.040 74.586 8.633 1.00 9.91 315 SER A CA 1
ATOM 2439 C C . SER A 1 316 ? 13.700 75.134 9.997 1.00 9.82 315 SER A C 1
ATOM 2440 O O . SER A 1 316 ? 14.335 74.779 10.983 1.00 10.37 315 SER A O 1
ATOM 2443 N N . VAL A 1 317 ? 12.751 76.053 10.039 1.00 9.13 316 VAL A N 1
ATOM 2444 C CA . VAL A 1 317 ? 12.377 76.685 11.284 1.00 9.10 316 VAL A CA 1
ATOM 2445 C C . VAL A 1 317 ? 11.203 75.952 11.903 1.00 9.37 316 VAL A C 1
ATOM 2446 O O . VAL A 1 317 ? 10.549 75.146 11.233 1.00 9.76 316 VAL A O 1
ATOM 2450 N N . ILE A 1 318 ? 10.960 76.191 13.187 1.00 9.18 317 ILE A N 1
ATOM 2451 C CA . ILE A 1 318 ? 9.772 75.648 13.835 1.00 9.14 317 ILE A CA 1
ATOM 2452 C C . ILE A 1 318 ? 8.557 76.447 13.389 1.00 9.55 317 ILE A C 1
ATOM 2453 O O . ILE A 1 318 ? 7.509 75.885 13.105 1.00 8.92 317 ILE A O 1
ATOM 2458 N N . GLY A 1 319 ? 8.708 77.773 13.355 1.00 10.27 318 GLY A N 1
ATOM 2459 C CA . GLY A 1 319 ? 7.644 78.665 12.912 1.00 9.31 318 GLY A CA 1
ATOM 2460 C C . GLY A 1 319 ? 6.944 79.316 14.095 1.00 9.13 318 GLY A C 1
ATOM 2461 O O . GLY A 1 319 ? 6.724 78.678 15.123 1.00 8.84 318 GLY A O 1
ATOM 2462 N N . GLU A 1 320 ? 6.581 80.582 13.950 1.00 8.92 319 GLU A N 1
ATOM 2463 C CA . GLU A 1 320 ? 5.904 81.306 15.019 1.00 9.66 319 GLU A CA 1
ATOM 2464 C C . GLU A 1 320 ? 4.642 80.619 15.507 1.00 10.30 319 GLU A C 1
ATOM 2465 O O . GLU A 1 320 ? 4.415 80.525 16.714 1.00 10.73 319 GLU A O 1
ATOM 2471 N N . ASP A 1 321 ? 3.838 80.113 14.578 1.00 9.91 320 ASP A N 1
ATOM 2472 C CA . ASP A 1 321 ? 2.587 79.474 14.950 1.00 10.79 320 ASP A CA 1
ATOM 2473 C C . ASP A 1 321 ? 2.812 78.237 15.814 1.00 9.32 320 ASP A C 1
ATOM 2474 O O . ASP A 1 321 ? 2.169 78.083 16.850 1.00 8.39 320 ASP A O 1
ATOM 2479 N N . LEU A 1 322 ? 3.761 77.390 15.422 1.00 8.65 321 LEU A N 1
ATOM 2480 C CA . LEU A 1 322 ? 3.980 76.144 16.146 1.00 8.03 321 LEU A CA 1
ATOM 2481 C C . LEU A 1 322 ? 4.601 76.360 17.512 1.00 7.68 321 LEU A C 1
ATOM 2482 O O . LEU A 1 322 ? 4.258 75.657 18.458 1.00 8.69 321 LEU A O 1
ATOM 2487 N N . ILE A 1 323 ? 5.495 77.334 17.620 1.00 6.65 322 ILE A N 1
ATOM 2488 C CA . ILE A 1 323 ? 6.101 77.680 18.889 1.00 7.85 322 ILE A CA 1
ATOM 2489 C C . ILE A 1 323 ? 5.013 78.126 19.872 1.00 8.31 322 ILE A C 1
ATOM 2490 O O . ILE A 1 323 ? 4.984 77.678 21.002 1.00 8.09 322 ILE A O 1
ATOM 2495 N N . GLU A 1 324 ? 4.124 79.009 19.429 1.00 9.04 323 GLU A N 1
ATOM 2496 C CA . GLU A 1 324 ? 3.042 79.490 20.288 1.00 10.47 323 GLU A CA 1
ATOM 2497 C C . GLU A 1 324 ? 2.086 78.364 20.649 1.00 10.18 323 GLU A C 1
ATOM 2498 O O . GLU A 1 324 ? 1.694 78.222 21.807 1.00 10.90 323 GLU A O 1
ATOM 2504 N N . LEU A 1 325 ? 1.732 77.547 19.661 1.00 10.29 324 LEU A N 1
ATOM 2505 C CA . LEU A 1 325 ? 0.848 76.400 19.888 1.00 10.19 324 LEU A CA 1
ATOM 2506 C C . LEU A 1 325 ? 1.420 75.510 21.000 1.00 9.83 324 LEU A C 1
ATOM 2507 O O . LEU A 1 325 ? 0.733 75.140 21.939 1.00 9.40 324 LEU A O 1
ATOM 2512 N N . GLY A 1 326 ? 2.683 75.133 20.863 1.00 10.07 325 GLY A N 1
ATOM 2513 C CA . GLY A 1 326 ? 3.315 74.277 21.854 1.00 10.07 325 GLY A CA 1
ATOM 2514 C C . GLY A 1 326 ? 3.405 74.906 23.234 1.00 10.15 325 GLY A C 1
ATOM 2515 O O . GLY A 1 326 ? 3.047 74.281 24.231 1.00 10.92 325 GLY A O 1
ATOM 2516 N N . LEU A 1 327 ? 3.861 76.146 23.309 1.00 10.08 326 LEU A N 1
ATOM 2517 C CA . LEU A 1 327 ? 3.958 76.811 24.603 1.00 10.52 326 LEU A CA 1
ATOM 2518 C C . LEU A 1 327 ? 2.579 76.862 25.278 1.00 11.36 326 LEU A C 1
ATOM 2519 O O . LEU A 1 327 ? 2.431 76.508 26.446 1.00 10.72 326 LEU A O 1
ATOM 2524 N N . LYS A 1 328 ? 1.565 77.249 24.513 1.00 11.88 327 LYS A N 1
ATOM 2525 C CA . LYS A 1 328 ? 0.221 77.369 25.055 1.00 13.72 327 LYS A CA 1
ATOM 2526 C C . LYS A 1 328 ? -0.320 76.044 25.567 1.00 13.92 327 LYS A C 1
ATOM 2527 O O . LYS A 1 328 ? -0.761 75.948 26.701 1.00 14.03 327 LYS A O 1
ATOM 2533 N N . LYS A 1 329 ? -0.241 75.010 24.749 1.00 14.84 328 LYS A N 1
ATOM 2534 C CA . LYS A 1 329 ? -0.815 73.719 25.113 1.00 16.19 328 LYS A CA 1
ATOM 2535 C C . LYS A 1 329 ? -0.087 73.049 26.278 1.00 16.00 328 LYS A C 1
ATOM 2536 O O . LYS A 1 329 ? -0.709 72.388 27.108 1.00 16.08 328 LYS A O 1
ATOM 2542 N N . ILE A 1 330 ? 1.230 73.185 26.342 1.00 15.53 329 ILE A N 1
ATOM 2543 C CA . ILE A 1 330 ? 1.950 72.499 27.388 1.00 14.77 329 ILE A CA 1
ATOM 2544 C C . ILE A 1 330 ? 2.025 73.273 28.697 1.00 14.34 329 ILE A C 1
ATOM 2545 O O . ILE A 1 330 ? 2.028 72.677 29.774 1.00 13.45 329 ILE A O 1
ATOM 2550 N N . PHE A 1 331 ? 2.066 74.599 28.598 1.00 13.77 330 PHE A N 1
ATOM 2551 C CA . PHE A 1 331 ? 2.207 75.444 29.773 1.00 13.68 330 PHE A CA 1
ATOM 2552 C C . PHE A 1 331 ? 0.926 76.133 30.211 1.00 14.35 330 PHE A C 1
ATOM 2553 O O . PHE A 1 331 ? 0.864 76.656 31.318 1.00 13.83 330 PHE A O 1
ATOM 2561 N N . ASN A 1 332 ? -0.094 76.128 29.346 1.00 14.66 331 ASN A N 1
ATOM 2562 C CA . ASN A 1 332 ? -1.339 76.858 29.628 1.00 15.51 331 ASN A CA 1
ATOM 2563 C C . ASN A 1 332 ? -1.063 78.214 30.302 1.00 14.53 331 ASN A C 1
ATOM 2564 O O . ASN A 1 332 ? -1.488 78.459 31.430 1.00 14.79 331 ASN A O 1
ATOM 2569 N N . PRO A 1 333 ? -0.338 79.089 29.610 1.00 13.44 332 PRO A N 1
ATOM 2570 C CA . PRO A 1 333 ? -0.016 80.421 30.143 1.00 12.49 332 PRO A CA 1
ATOM 2571 C C . PRO A 1 333 ? -1.149 81.413 29.914 1.00 12.24 332 PRO A C 1
ATOM 2572 O O . PRO A 1 333 ? -2.118 81.088 29.223 1.00 11.68 332 PRO A O 1
ATOM 2576 N N . ASP A 1 334 ? -1.020 82.611 30.482 1.00 11.67 333 ASP A N 1
ATOM 2577 C CA . ASP A 1 334 ? -1.966 83.681 30.193 1.00 12.80 333 ASP A CA 1
ATOM 2578 C C . ASP A 1 334 ? -1.615 84.317 28.856 1.00 12.17 333 ASP A C 1
ATOM 2579 O O . ASP A 1 334 ? -2.486 84.821 28.143 1.00 12.47 333 ASP A O 1
ATOM 2584 N N . PHE A 1 335 ? -0.328 84.290 28.522 1.00 10.99 334 PHE A N 1
ATOM 2585 C CA . PHE A 1 335 ? 0.158 84.953 27.322 1.00 9.86 334 PHE A CA 1
ATOM 2586 C C . PHE A 1 335 ? 1.337 84.190 26.738 1.00 9.25 334 PHE A C 1
ATOM 2587 O O . PHE A 1 335 ? 2.180 83.641 27.473 1.00 7.94 334 PHE A O 1
ATOM 2595 N N . ALA A 1 336 ? 1.392 84.150 25.422 1.00 8.88 335 ALA A N 1
ATOM 2596 C CA . ALA A 1 336 ? 2.562 83.611 24.746 1.00 10.03 335 ALA A CA 1
ATOM 2597 C C . ALA A 1 336 ? 2.797 84.403 23.468 1.00 10.54 335 ALA A C 1
ATOM 2598 O O . ALA A 1 336 ? 1.875 85.009 22.919 1.00 10.82 335 ALA A O 1
ATOM 2600 N N . ALA A 1 337 ? 4.044 84.424 23.023 1.00 10.31 336 ALA A N 1
ATOM 2601 C CA . ALA A 1 337 ? 4.414 85.142 21.809 1.00 9.96 336 ALA A CA 1
ATOM 2602 C C . ALA A 1 337 ? 5.685 84.524 21.285 1.00 9.54 336 ALA A C 1
ATOM 2603 O O . ALA A 1 337 ? 6.401 83.862 22.019 1.00 9.65 336 ALA A O 1
ATOM 2605 N N . SER A 1 338 ? 5.973 84.748 20.017 1.00 9.83 337 SER A N 1
ATOM 2606 C CA . SER A 1 338 ? 7.144 84.155 19.419 1.00 9.53 337 SER A CA 1
ATOM 2607 C C . SER A 1 338 ? 7.615 84.995 18.256 1.00 9.21 337 SER A C 1
ATOM 2608 O O . SER A 1 338 ? 6.891 85.871 17.775 1.00 9.09 337 SER A O 1
ATOM 2611 N N . ILE A 1 339 ? 8.851 84.777 17.843 1.00 8.72 338 ILE A N 1
ATOM 2612 C CA . ILE A 1 339 ? 9.380 85.467 16.681 1.00 9.40 338 ILE A CA 1
ATOM 2613 C C . ILE A 1 339 ? 10.293 84.523 15.944 1.00 9.55 338 ILE A C 1
ATOM 2614 O O . ILE A 1 339 ? 11.041 83.768 16.557 1.00 8.88 338 ILE A O 1
ATOM 2619 N N . THR A 1 340 ? 10.159 84.510 14.632 1.00 9.78 339 THR A N 1
ATOM 2620 C CA . THR A 1 340 ? 11.105 83.831 13.766 1.00 9.54 339 THR A CA 1
ATOM 2621 C C . THR A 1 340 ? 11.873 84.924 13.012 1.00 10.12 339 THR A C 1
ATOM 2622 O O . THR A 1 340 ? 11.293 85.646 12.195 1.00 10.64 339 THR A O 1
ATOM 2626 N N . ARG A 1 341 ? 13.164 85.069 13.309 1.00 10.53 340 ARG A N 1
ATOM 2627 C CA . ARG A 1 341 ? 13.989 86.109 12.683 1.00 9.89 340 ARG A CA 1
ATOM 2628 C C . ARG A 1 341 ? 14.403 85.767 11.258 1.00 10.28 340 ARG A C 1
ATOM 2629 O O . ARG A 1 341 ? 14.419 84.595 10.866 1.00 9.34 340 ARG A O 1
ATOM 2637 N N . LYS A 1 342 ? 14.694 86.798 10.467 1.00 10.00 341 LYS A N 1
ATOM 2638 C CA . LYS A 1 342 ? 15.212 86.592 9.118 1.00 11.09 341 LYS A CA 1
ATOM 2639 C C . LYS A 1 342 ? 16.592 85.966 9.201 1.00 10.86 341 LYS A C 1
ATOM 2640 O O . LYS A 1 342 ? 17.292 86.169 10.177 1.00 9.81 341 LYS A O 1
ATOM 2646 N N . PRO A 1 343 ? 16.962 85.188 8.192 1.00 11.54 342 PRO A N 1
ATOM 2647 C CA . PRO A 1 343 ? 18.234 84.474 8.198 1.00 11.95 342 PRO A CA 1
ATOM 2648 C C . PRO A 1 343 ? 19.429 85.392 8.258 1.00 12.07 342 PRO A C 1
ATOM 2649 O O . PRO A 1 343 ? 19.404 86.462 7.664 1.00 11.17 342 PRO A O 1
ATOM 2653 N N . LYS A 1 344 ? 20.460 84.950 8.965 1.00 11.62 343 LYS A N 1
ATOM 2654 C CA . LYS A 1 344 ? 21.751 85.623 9.001 1.00 13.02 343 LYS A CA 1
ATOM 2655 C C . LYS A 1 344 ? 22.768 84.584 8.525 1.00 13.09 343 LYS A C 1
ATOM 2656 O O . LYS A 1 344 ? 22.395 83.492 8.125 1.00 12.45 343 LYS A O 1
ATOM 2662 N N . ALA A 1 345 ? 24.050 84.891 8.621 1.00 13.81 344 ALA A N 1
ATOM 2663 C CA . ALA A 1 345 ? 25.065 83.941 8.206 1.00 14.64 344 ALA A CA 1
ATOM 2664 C C . ALA A 1 345 ? 26.321 84.123 9.013 1.00 15.11 344 ALA A C 1
ATOM 2665 O O . ALA A 1 345 ? 26.568 85.201 9.536 1.00 15.20 344 ALA A O 1
ATOM 2667 N N . TYR A 1 346 ? 27.107 83.063 9.126 1.00 15.71 345 TYR A N 1
ATOM 2668 C CA . TYR A 1 346 ? 28.411 83.159 9.767 1.00 17.45 345 TYR A CA 1
ATOM 2669 C C . TYR A 1 346 ? 29.330 82.037 9.295 1.00 17.11 345 TYR A C 1
ATOM 2670 O O . TYR A 1 346 ? 28.921 80.887 9.198 1.00 17.29 345 TYR A O 1
ATOM 2679 N N . GLN A 1 347 ? 30.564 82.398 8.959 1.00 16.45 346 GLN A N 1
ATOM 2680 C CA . GLN A 1 347 ? 31.568 81.427 8.533 1.00 16.41 346 GLN A CA 1
ATOM 2681 C C . GLN A 1 347 ? 31.086 80.497 7.422 1.00 14.83 346 GLN A C 1
ATOM 2682 O O . GLN A 1 347 ? 31.369 79.310 7.445 1.00 14.36 346 GLN A O 1
ATOM 2688 N N . GLY A 1 348 ? 30.348 81.030 6.456 1.00 13.79 347 GLY A N 1
ATOM 2689 C CA . GLY A 1 348 ? 29.924 80.225 5.324 1.00 12.07 347 GLY A CA 1
ATOM 2690 C C . GLY A 1 348 ? 28.654 79.413 5.508 1.00 11.72 347 GLY A C 1
ATOM 2691 O O . GLY A 1 348 ? 28.268 78.673 4.605 1.00 10.26 347 GLY A O 1
ATOM 2692 N N . HIS A 1 349 ? 27.986 79.571 6.657 1.00 11.21 348 HIS A N 1
ATOM 2693 C CA . HIS A 1 349 ? 26.763 78.830 6.941 1.00 11.10 348 HIS A CA 1
ATOM 2694 C C . HIS A 1 349 ? 25.619 79.755 7.354 1.00 10.53 348 HIS A C 1
ATOM 2695 O O . HIS A 1 349 ? 25.833 80.730 8.067 1.00 10.48 348 HIS A O 1
ATOM 2702 N N . PRO A 1 350 ? 24.408 79.465 6.901 1.00 10.18 349 PRO A N 1
ATOM 2703 C CA . PRO A 1 350 ? 23.251 80.286 7.269 1.00 10.13 349 PRO A CA 1
ATOM 2704 C C . PRO A 1 350 ? 22.812 79.962 8.681 1.00 9.37 349 PRO A C 1
ATOM 2705 O O . PRO A 1 350 ? 23.067 78.865 9.163 1.00 9.82 349 PRO A O 1
ATOM 2709 N N . PHE A 1 351 ? 22.184 80.920 9.347 1.00 8.27 350 PHE A N 1
ATOM 2710 C CA . PHE A 1 351 ? 21.548 80.634 10.619 1.00 7.48 350 PHE A CA 1
ATOM 2711 C C . PHE A 1 351 ? 20.317 81.496 10.841 1.00 7.24 350 PHE A C 1
ATOM 2712 O O . PHE A 1 351 ? 20.201 82.588 10.302 1.00 7.04 350 PHE A O 1
ATOM 2720 N N . ILE A 1 352 ? 19.382 80.972 11.614 1.00 6.69 351 ILE A N 1
ATOM 2721 C CA . ILE A 1 352 ? 18.171 81.689 11.950 1.00 6.16 351 ILE A CA 1
ATOM 2722 C C . ILE A 1 352 ? 17.932 81.484 13.427 1.00 5.32 351 ILE A C 1
ATOM 2723 O O . ILE A 1 352 ? 18.109 80.390 13.939 1.00 5.25 351 ILE A O 1
ATOM 2728 N N . VAL A 1 353 ? 17.502 82.524 14.105 1.00 4.81 352 VAL A N 1
ATOM 2729 C CA . VAL A 1 353 ? 17.121 82.402 15.482 1.00 4.86 352 VAL A CA 1
ATOM 2730 C C . VAL A 1 353 ? 15.617 82.594 15.603 1.00 5.13 352 VAL A C 1
ATOM 2731 O O . VAL A 1 353 ? 15.037 83.443 14.923 1.00 5.79 352 VAL A O 1
ATOM 2735 N N . GLU A 1 354 ? 14.972 81.748 16.391 1.00 4.92 353 GLU A N 1
ATOM 2736 C CA . GLU A 1 354 ? 13.579 81.943 16.728 1.00 5.04 353 GLU A CA 1
ATOM 2737 C C . GLU A 1 354 ? 13.559 82.048 18.221 1.00 4.88 353 GLU A C 1
ATOM 2738 O O . GLU A 1 354 ? 14.415 81.458 18.892 1.00 5.50 353 GLU A O 1
ATOM 2744 N N . ALA A 1 355 ? 12.595 82.776 18.761 1.00 4.94 354 ALA A N 1
ATOM 2745 C CA . ALA A 1 355 ? 12.505 82.909 20.222 1.00 5.09 354 ALA A CA 1
ATOM 2746 C C . ALA A 1 355 ? 11.045 82.922 20.628 1.00 5.79 354 ALA A C 1
ATOM 2747 O O . ALA A 1 355 ? 10.174 83.224 19.828 1.00 5.61 354 ALA A O 1
ATOM 2749 N N . GLY A 1 356 ? 10.773 82.581 21.880 1.00 5.55 355 GLY A N 1
ATOM 2750 C CA . GLY A 1 356 ? 9.403 82.557 22.333 1.00 6.89 355 GLY A CA 1
ATOM 2751 C C . GLY A 1 356 ? 9.296 82.820 23.822 1.00 7.85 355 GLY A C 1
ATOM 2752 O O . GLY A 1 356 ? 10.223 82.568 24.560 1.00 7.48 355 GLY A O 1
ATOM 2753 N N . VAL A 1 357 ? 8.164 83.352 24.259 1.00 8.50 356 VAL A N 1
ATOM 2754 C CA . VAL A 1 357 ? 7.956 83.571 25.683 1.00 8.96 356 VAL A CA 1
ATOM 2755 C C . VAL A 1 357 ? 6.545 83.138 26.087 1.00 9.22 356 VAL A C 1
ATOM 2756 O O . VAL A 1 357 ? 5.608 83.279 25.324 1.00 9.59 356 VAL A O 1
ATOM 2760 N N . ALA A 1 358 ? 6.412 82.556 27.261 1.00 9.52 357 ALA A N 1
ATOM 2761 C CA . ALA A 1 358 ? 5.089 82.250 27.797 1.00 10.13 357 ALA A CA 1
ATOM 2762 C C . ALA A 1 358 ? 5.065 82.794 29.215 1.00 10.59 357 ALA A C 1
ATOM 2763 O O . ALA A 1 358 ? 6.033 82.641 29.960 1.00 10.60 357 ALA A O 1
ATOM 2765 N N . PHE A 1 359 ? 3.963 83.425 29.580 1.00 10.09 358 PHE A N 1
ATOM 2766 C CA . PHE A 1 359 ? 3.872 84.107 30.863 1.00 11.47 358 PHE A CA 1
ATOM 2767 C C . PHE A 1 359 ? 2.579 83.800 31.584 1.00 11.20 358 PHE A C 1
ATOM 2768 O O . PHE A 1 359 ? 1.525 83.798 30.972 1.00 10.39 358 PHE A O 1
ATOM 2776 N N . GLY A 1 360 ? 2.676 83.554 32.886 1.00 11.89 359 GLY A N 1
ATOM 2777 C CA . GLY A 1 360 ? 1.503 83.415 33.735 1.00 13.16 359 GLY A CA 1
ATOM 2778 C C . GLY A 1 360 ? 0.803 82.077 33.670 1.00 13.76 359 GLY A C 1
ATOM 2779 O O . GLY A 1 360 ? 1.398 81.062 33.305 1.00 13.53 359 GLY A O 1
ATOM 2780 N N . GLY A 1 361 ? -0.474 82.081 34.029 1.00 14.64 360 GLY A N 1
ATOM 2781 C CA . GLY A 1 361 ? -1.291 80.885 33.972 1.00 15.44 360 GLY A CA 1
ATOM 2782 C C . GLY A 1 361 ? -0.791 79.798 34.891 1.00 16.41 360 GLY A C 1
ATOM 2783 O O . GLY A 1 361 ? -0.446 80.041 36.050 1.00 16.52 360 GLY A O 1
ATOM 2784 N N . SER A 1 362 ? -0.720 78.593 34.355 1.00 17.57 361 SER A N 1
ATOM 2785 C CA . SER A 1 362 ? -0.319 77.444 35.142 1.00 18.97 361 SER A CA 1
ATOM 2786 C C . SER A 1 362 ? 1.185 77.327 35.297 1.00 19.08 361 SER A C 1
ATOM 2787 O O . SER A 1 362 ? 1.672 76.398 35.919 1.00 18.94 361 SER A O 1
ATOM 2790 N N . ILE A 1 363 ? 1.942 78.256 34.730 1.00 20.54 362 ILE A N 1
ATOM 2791 C CA . ILE A 1 363 ? 3.380 78.187 34.878 1.00 20.88 362 ILE A CA 1
ATOM 2792 C C . ILE A 1 363 ? 3.817 78.584 36.251 1.00 21.93 362 ILE A C 1
ATOM 2793 O O . ILE A 1 363 ? 3.281 79.515 36.863 1.00 21.74 362 ILE A O 1
ATOM 2798 N N . PRO A 1 364 ? 4.668 77.764 36.793 1.00 22.79 363 PRO A N 1
ATOM 2799 C CA . PRO A 1 364 ? 5.300 77.997 38.082 1.00 23.68 363 PRO A CA 1
ATOM 2800 C C . PRO A 1 364 ? 5.984 79.300 38.422 1.00 23.86 363 PRO A C 1
ATOM 2801 O O . PRO A 1 364 ? 6.660 79.913 37.600 1.00 23.16 363 PRO A O 1
ATOM 2805 N N . VAL A 1 365 ? 5.753 79.734 39.669 1.00 24.42 364 VAL A N 1
ATOM 2806 C CA . VAL A 1 365 ? 6.442 80.906 40.187 1.00 25.21 364 VAL A CA 1
ATOM 2807 C C . VAL A 1 365 ? 7.849 80.482 40.585 1.00 25.49 364 VAL A C 1
ATOM 2808 O O . VAL A 1 365 ? 8.061 79.381 41.083 1.00 25.49 364 VAL A O 1
ATOM 2812 N N . GLY A 1 366 ? 8.808 81.370 40.359 1.00 26.31 365 GLY A N 1
ATOM 2813 C CA . GLY A 1 366 ? 10.203 81.136 40.691 1.00 27.12 365 GLY A CA 1
ATOM 2814 C C . GLY A 1 366 ? 10.961 82.423 40.423 1.00 27.74 365 GLY A C 1
ATOM 2815 O O . GLY A 1 366 ? 10.409 83.348 39.832 1.00 27.96 365 GLY A O 1
ATOM 2816 N N . GLU A 1 367 ? 12.225 82.499 40.829 1.00 28.56 366 GLU A N 1
ATOM 2817 C CA . GLU A 1 367 ? 12.978 83.752 40.692 1.00 28.98 366 GLU A CA 1
ATOM 2818 C C . GLU A 1 367 ? 13.713 83.867 39.360 1.00 28.34 366 GLU A C 1
ATOM 2819 O O . GLU A 1 367 ? 14.292 84.926 39.041 1.00 28.24 366 GLU A O 1
ATOM 2825 N N . GLU A 1 368 ? 13.710 82.797 38.582 1.00 26.80 367 GLU A N 1
ATOM 2826 C CA . GLU A 1 368 ? 14.321 82.823 37.255 1.00 25.26 367 GLU A CA 1
ATOM 2827 C C . GLU A 1 368 ? 13.353 82.247 36.235 1.00 22.63 367 GLU A C 1
ATOM 2828 O O . GLU A 1 368 ? 12.504 81.434 36.580 1.00 21.88 367 GLU A O 1
ATOM 2834 N N . PRO A 1 369 ? 13.460 82.677 34.991 1.00 20.54 368 PRO A N 1
ATOM 2835 C CA . PRO A 1 369 ? 12.616 82.113 33.932 1.00 18.87 368 PRO A CA 1
ATOM 2836 C C . PRO A 1 369 ? 13.019 80.679 33.654 1.00 17.23 368 PRO A C 1
ATOM 2837 O O . 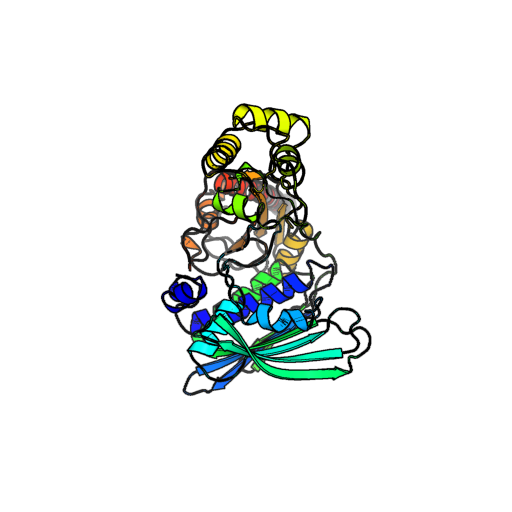PRO A 1 369 ? 14.158 80.307 33.893 1.00 16.73 368 PRO A O 1
ATOM 2841 N N . ILE A 1 370 ? 12.097 79.891 33.121 1.00 15.30 369 ILE A N 1
ATOM 2842 C CA . ILE A 1 370 ? 12.430 78.571 32.663 1.00 13.93 369 ILE A CA 1
ATOM 2843 C C . ILE A 1 370 ? 12.997 78.797 31.283 1.00 11.87 369 ILE A C 1
ATOM 2844 O O . ILE A 1 370 ? 12.381 79.454 30.459 1.00 12.26 369 ILE A O 1
ATOM 2849 N N . VAL A 1 371 ? 14.200 78.315 31.040 1.00 9.89 370 VAL A N 1
ATOM 2850 C CA . VAL A 1 371 ? 14.822 78.534 29.746 1.00 8.28 370 VAL A CA 1
ATOM 2851 C C . VAL A 1 371 ? 14.914 77.265 28.918 1.00 7.48 370 VAL A C 1
ATOM 2852 O O . VAL A 1 371 ? 15.547 76.300 29.319 1.00 5.78 370 VAL A O 1
ATOM 2856 N N . LEU A 1 372 ? 14.287 77.290 27.743 1.00 6.27 371 LEU A N 1
ATOM 2857 C CA . LEU A 1 372 ? 14.293 76.157 26.834 1.00 7.36 371 LEU A CA 1
ATOM 2858 C C . LEU A 1 372 ? 15.215 76.479 25.654 1.00 6.90 371 LEU A C 1
ATOM 2859 O O . LEU A 1 372 ? 14.999 77.450 24.937 1.00 8.58 371 LEU A O 1
ATOM 2864 N N . ARG A 1 373 ? 16.222 75.653 25.458 1.00 5.61 372 ARG A N 1
ATOM 2865 C CA . ARG A 1 373 ? 17.186 75.845 24.383 1.00 4.68 372 ARG A CA 1
ATOM 2866 C C . ARG A 1 373 ? 16.983 74.771 23.333 1.00 3.85 372 ARG A C 1
ATOM 2867 O O . ARG A 1 373 ? 16.829 73.600 23.663 1.00 3.75 372 ARG A O 1
ATOM 2875 N N . TYR A 1 374 ? 16.993 75.172 22.068 1.00 3.76 373 TYR A N 1
ATOM 2876 C CA . TYR A 1 374 ? 16.922 74.235 20.966 1.00 3.71 373 TYR A CA 1
ATOM 2877 C C . TYR A 1 374 ? 17.989 74.555 19.922 1.00 3.75 373 TYR A C 1
ATOM 2878 O O . TYR A 1 374 ? 18.291 75.714 19.678 1.00 3.20 373 TYR A O 1
ATOM 2887 N N . ALA A 1 375 ? 18.553 73.519 19.310 1.00 3.73 374 ALA A N 1
ATOM 2888 C CA . ALA A 1 375 ? 19.502 73.682 18.231 1.00 5.09 374 ALA A CA 1
ATOM 2889 C C . ALA A 1 375 ? 19.055 72.736 17.131 1.00 6.04 374 ALA A C 1
ATOM 2890 O O . ALA A 1 375 ? 18.970 71.511 17.349 1.00 6.41 374 ALA A O 1
ATOM 2892 N N . ASN A 1 376 ? 18.778 73.280 15.941 1.00 6.60 375 ASN A N 1
ATOM 2893 C CA . ASN A 1 376 ? 18.274 72.445 14.857 1.00 6.59 375 ASN A CA 1
ATOM 2894 C C . ASN A 1 376 ? 17.144 71.533 15.321 1.00 6.58 375 ASN A C 1
ATOM 2895 O O . ASN A 1 376 ? 17.131 70.343 15.021 1.00 6.66 375 ASN A O 1
ATOM 2900 N N . LYS A 1 377 ? 16.217 72.109 16.078 1.00 6.97 376 LYS A N 1
ATOM 2901 C CA . LYS A 1 377 ? 15.015 71.444 16.536 1.00 7.89 376 LYS A CA 1
ATOM 2902 C C . LYS A 1 377 ? 15.220 70.346 17.574 1.00 8.76 376 LYS A C 1
ATOM 2903 O O . LYS A 1 377 ? 14.311 69.580 17.836 1.00 10.27 376 LYS A O 1
ATOM 2909 N N . ILE A 1 378 ? 16.400 70.298 18.169 1.00 9.59 377 ILE A N 1
ATOM 2910 C CA . ILE A 1 378 ? 16.700 69.339 19.226 1.00 10.32 377 ILE A CA 1
ATOM 2911 C C . ILE A 1 378 ? 16.888 70.053 20.601 1.00 9.09 377 ILE A C 1
ATOM 2912 O O . ILE A 1 378 ? 17.561 71.081 20.646 1.00 9.46 377 ILE A O 1
ATOM 2917 N N . PRO A 1 379 ? 16.205 69.611 21.672 1.00 8.77 378 PRO A N 1
ATOM 2918 C CA . PRO A 1 379 ? 16.475 70.104 23.033 1.00 8.59 378 PRO A CA 1
ATOM 2919 C C . PRO A 1 379 ? 17.920 70.093 23.415 1.00 7.93 378 PRO A C 1
ATOM 2920 O O . PRO A 1 379 ? 18.651 69.237 22.970 1.00 10.77 378 PRO A O 1
ATOM 2924 N N . LEU A 1 380 ? 18.352 71.106 24.117 1.00 7.33 379 LEU A N 1
ATOM 2925 C CA . LEU A 1 380 ? 19.650 71.027 24.726 1.00 7.41 379 LEU A CA 1
ATOM 2926 C C . LEU A 1 380 ? 19.269 70.867 26.182 1.00 6.89 379 LEU A C 1
ATOM 2927 O O . LEU A 1 380 ? 18.500 71.660 26.720 1.00 6.38 379 LEU A O 1
ATOM 2932 N N . ILE A 1 381 ? 19.766 69.825 26.816 1.00 7.16 380 ILE A N 1
ATOM 2933 C CA . ILE A 1 381 ? 19.315 69.517 28.171 1.00 6.82 380 ILE A CA 1
ATOM 2934 C C . ILE A 1 381 ? 20.354 69.803 29.268 1.00 6.94 380 ILE A C 1
ATOM 2935 O O . ILE A 1 381 ? 20.048 70.453 30.271 1.00 7.49 380 ILE A O 1
ATOM 2940 N N . TYR A 1 382 ? 21.579 69.341 29.065 1.00 7.14 381 TYR A N 1
ATOM 2941 C CA . TYR A 1 382 ? 22.666 69.566 30.033 1.00 7.66 381 TYR A CA 1
ATOM 2942 C C . TYR A 1 382 ? 23.449 70.844 29.744 1.00 7.12 381 TYR A C 1
ATOM 2943 O O . TYR A 1 382 ? 23.292 71.455 28.671 1.00 7.38 381 TYR A O 1
ATOM 2952 N N . ASP A 1 383 ? 24.286 71.239 30.702 1.00 7.94 382 ASP A N 1
ATOM 2953 C CA . ASP A 1 383 ? 25.230 72.349 30.538 1.00 8.13 382 ASP A CA 1
ATOM 2954 C C . ASP A 1 383 ? 24.555 73.686 30.251 1.00 8.68 382 ASP A C 1
ATOM 2955 O O . ASP A 1 383 ? 25.122 74.546 29.593 1.00 7.89 382 ASP A O 1
ATOM 2960 N N . GLU A 1 384 ? 23.355 73.870 30.781 1.00 9.52 383 GLU A N 1
ATOM 2961 C CA . GLU A 1 384 ? 22.590 75.061 30.477 1.00 11.37 383 GLU A CA 1
ATOM 2962 C C . GLU A 1 384 ? 23.238 76.364 30.937 1.00 11.60 383 GLU A C 1
ATOM 2963 O O . GLU A 1 384 ? 23.182 77.370 30.225 1.00 11.97 383 GLU A O 1
ATOM 2969 N N . LYS A 1 385 ? 23.933 76.334 32.066 1.00 12.53 384 LYS A N 1
ATOM 2970 C CA . LYS A 1 385 ? 24.515 77.568 32.590 1.00 13.80 384 LYS A CA 1
ATOM 2971 C C . LYS A 1 385 ? 25.722 78.076 31.806 1.00 13.60 384 LYS A C 1
ATOM 2972 O O . LYS A 1 385 ? 26.082 79.247 31.910 1.00 13.40 384 LYS A O 1
ATOM 2978 N N . SER A 1 386 ? 26.314 77.228 30.971 1.00 13.59 385 SER A N 1
ATOM 2979 C CA . SER A 1 386 ? 27.422 77.703 30.140 1.00 14.02 385 SER A CA 1
ATOM 2980 C C . SER A 1 386 ? 26.999 78.065 28.712 1.00 13.04 385 SER A C 1
ATOM 2981 O O . SER A 1 386 ? 27.815 78.489 27.914 1.00 13.95 385 SER A O 1
ATOM 2984 N N . ASP A 1 387 ? 25.723 77.896 28.397 1.00 12.09 386 ASP A N 1
ATOM 2985 C CA . ASP A 1 387 ? 25.205 78.157 27.053 1.00 10.90 386 ASP A CA 1
ATOM 2986 C C . ASP A 1 387 ? 25.055 79.653 26.804 1.00 9.84 386 ASP A C 1
ATOM 2987 O O . ASP A 1 387 ? 24.695 80.403 27.699 1.00 9.03 386 ASP A O 1
ATOM 2992 N N . VAL A 1 388 ? 25.284 80.069 25.568 1.0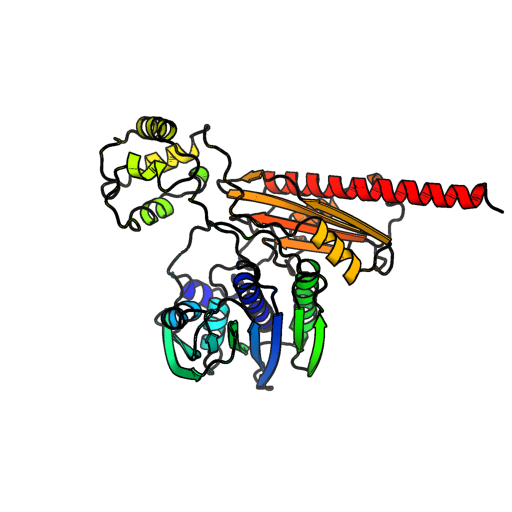0 9.16 387 VAL A N 1
ATOM 2993 C CA . VAL A 1 388 ? 25.142 81.464 25.189 1.00 8.49 387 VAL A CA 1
ATOM 2994 C C . VAL A 1 388 ? 23.694 81.949 25.296 1.00 8.32 387 VAL A C 1
ATOM 2995 O O . VAL A 1 388 ? 23.449 83.140 25.394 1.00 8.14 387 VAL A O 1
ATOM 2999 N N . ILE A 1 389 ? 22.732 81.026 25.283 1.00 7.83 388 ILE A N 1
ATOM 3000 C CA . ILE A 1 389 ? 21.330 81.408 25.429 1.00 7.30 388 ILE A CA 1
ATOM 3001 C C . ILE A 1 389 ? 21.010 81.770 26.871 1.00 7.24 388 ILE A C 1
ATOM 3002 O O . ILE A 1 389 ? 20.317 82.736 27.130 1.00 7.65 388 ILE A O 1
ATOM 3007 N N . TRP A 1 390 ? 21.541 80.999 27.808 1.00 7.69 389 TRP A N 1
ATOM 3008 C CA . TRP A 1 390 ? 21.373 81.309 29.222 1.00 9.25 389 TRP A CA 1
ATOM 3009 C C . TRP A 1 390 ? 21.992 82.650 29.527 1.00 8.61 389 TRP A C 1
ATOM 3010 O O . TRP A 1 390 ? 21.446 83.425 30.281 1.00 8.56 389 TRP A O 1
ATOM 3021 N N . LYS A 1 391 ? 23.167 82.895 28.967 1.00 8.16 390 LYS A N 1
ATOM 3022 C CA . LYS A 1 391 ? 23.866 84.162 29.193 1.00 8.97 390 LYS A CA 1
ATOM 3023 C C . LYS A 1 391 ? 23.027 85.355 28.734 1.00 8.11 390 LYS A C 1
ATOM 3024 O O . LYS A 1 391 ? 22.888 86.335 29.455 1.00 7.51 390 LYS A O 1
ATOM 3030 N N . VAL A 1 392 ? 22.470 85.269 27.528 1.00 7.81 391 VAL A N 1
ATOM 3031 C CA . VAL A 1 392 ? 21.653 86.371 27.016 1.00 8.14 391 VAL A CA 1
ATOM 3032 C C . VAL A 1 392 ? 20.394 86.608 27.863 1.00 8.04 391 VAL A C 1
ATOM 3033 O O . VAL A 1 392 ? 20.039 87.749 28.152 1.00 7.97 391 VAL A O 1
ATOM 3037 N N . VAL A 1 393 ? 19.738 85.521 28.274 1.00 7.76 392 VAL A N 1
ATOM 3038 C CA . VAL A 1 393 ? 18.537 85.625 29.102 1.00 7.68 392 VAL A CA 1
ATOM 3039 C C . VAL A 1 393 ? 18.852 86.247 30.452 1.00 8.42 392 VAL A C 1
ATOM 3040 O O . VAL A 1 393 ? 18.120 87.103 30.923 1.00 8.37 392 VAL A O 1
ATOM 3044 N N . GLU A 1 394 ? 19.940 85.806 31.076 1.00 9.17 393 GLU A N 1
ATOM 3045 C CA . GLU A 1 394 ? 20.357 86.350 32.356 1.00 11.87 393 GLU A CA 1
ATOM 3046 C C . GLU A 1 394 ? 20.762 87.829 32.241 1.00 11.36 393 GLU A C 1
ATOM 3047 O O . GLU A 1 394 ? 20.480 88.627 33.126 1.00 11.12 393 GLU A O 1
ATOM 3053 N N . GLU A 1 395 ? 21.438 88.196 31.160 1.00 11.61 394 GLU A N 1
ATOM 3054 C CA . GLU A 1 395 ? 21.892 89.583 31.019 1.00 11.95 394 GLU A CA 1
ATOM 3055 C C . GLU A 1 395 ? 20.760 90.552 30.723 1.00 11.63 394 GLU A C 1
ATOM 3056 O O . GLU A 1 395 ? 20.832 91.731 31.076 1.00 11.25 394 GLU A O 1
ATOM 3062 N N . LEU A 1 396 ? 19.699 90.065 30.094 1.00 11.10 395 LEU A N 1
ATOM 3063 C CA . LEU A 1 396 ? 18.574 90.947 29.823 1.00 11.89 395 LEU A CA 1
ATOM 3064 C C . LEU A 1 396 ? 17.910 91.412 31.137 1.00 11.22 395 LEU A C 1
ATOM 3065 O O . LEU A 1 396 ? 17.684 90.613 32.046 1.00 9.89 395 LEU A O 1
ATOM 3070 N N . ASP A 1 397 ? 17.600 92.700 31.231 1.00 11.52 396 ASP A N 1
ATOM 3071 C CA . ASP A 1 397 ? 16.921 93.238 32.415 1.00 12.21 396 ASP A CA 1
ATOM 3072 C C . ASP A 1 397 ? 15.399 93.215 32.194 1.00 12.40 396 ASP A C 1
ATOM 3073 O O . ASP A 1 397 ? 14.829 94.086 31.515 1.00 12.69 396 ASP A O 1
ATOM 3078 N N . TRP A 1 398 ? 14.731 92.234 32.778 1.00 12.50 397 TRP A N 1
ATOM 3079 C CA . TRP A 1 398 ? 13.298 92.076 32.521 1.00 12.45 397 TRP A CA 1
ATOM 3080 C C . TRP A 1 398 ? 12.399 93.184 33.071 1.00 13.01 397 TRP A C 1
ATOM 3081 O O . TRP A 1 398 ? 11.245 93.330 32.628 1.00 11.86 397 TRP A O 1
ATOM 3092 N N . LYS A 1 399 ? 12.922 93.994 33.993 1.00 12.98 398 LYS A N 1
ATOM 3093 C CA . LYS A 1 399 ? 12.125 95.106 34.490 1.00 13.84 398 LYS A CA 1
ATOM 3094 C C . LYS A 1 399 ? 11.897 96.092 33.363 1.00 13.59 398 LYS A C 1
ATOM 3095 O O . LYS A 1 399 ? 10.901 96.784 33.348 1.00 14.20 398 LYS A O 1
ATOM 3101 N N . ARG A 1 400 ? 12.793 96.138 32.390 1.00 13.30 399 ARG A N 1
ATOM 3102 C CA . ARG A 1 400 ? 12.558 97.044 31.268 1.00 13.30 399 ARG A CA 1
ATOM 3103 C C . ARG A 1 400 ? 11.415 96.538 30.413 1.00 13.28 399 ARG A C 1
ATOM 3104 O O . ARG A 1 400 ? 10.915 97.249 29.523 1.00 13.00 399 ARG A O 1
ATOM 3112 N N . TYR A 1 401 ? 10.985 95.314 30.688 1.00 12.50 400 TYR A N 1
ATOM 3113 C CA . TYR A 1 401 ? 9.958 94.691 29.870 1.00 12.82 400 TYR A CA 1
ATOM 3114 C C . TYR A 1 401 ? 8.670 94.413 30.608 1.00 13.57 400 TYR A C 1
ATOM 3115 O O . TYR A 1 401 ? 7.836 93.649 30.140 1.00 13.35 400 TYR A O 1
ATOM 3124 N N . GLY A 1 402 ? 8.489 95.068 31.747 1.00 14.69 401 GLY A N 1
ATOM 3125 C CA . GLY A 1 402 ? 7.229 94.959 32.454 1.00 16.46 401 GLY A CA 1
ATOM 3126 C C . GLY A 1 402 ? 7.216 94.016 33.643 1.00 17.64 401 GLY A C 1
ATOM 3127 O O . GLY A 1 402 ? 6.244 93.981 34.380 1.00 17.40 401 GLY A O 1
ATOM 3128 N N . ILE A 1 403 ? 8.270 93.236 33.847 1.00 18.65 402 ILE A N 1
ATOM 3129 C CA . ILE A 1 403 ? 8.282 92.326 34.996 1.00 21.09 402 ILE A CA 1
ATOM 3130 C C . ILE A 1 403 ? 8.606 93.118 36.267 1.00 23.05 402 ILE A C 1
ATOM 3131 O O . ILE A 1 403 ? 9.694 93.669 36.393 1.00 23.40 402 ILE A O 1
ATOM 3136 N N . GLU A 1 404 ? 7.659 93.204 37.191 1.00 24.84 403 GLU A N 1
ATOM 3137 C CA . GLU A 1 404 ? 7.869 94.043 38.356 1.00 27.49 403 GLU A CA 1
ATOM 3138 C C . GLU A 1 404 ? 8.362 93.365 39.615 1.00 28.60 403 GLU A C 1
ATOM 3139 O O . GLU A 1 404 ? 9.104 93.952 40.390 1.00 29.23 403 GLU A O 1
ATOM 3145 N N . SER A 1 405 ? 7.998 92.120 39.808 1.00 29.92 404 SER A N 1
ATOM 3146 C CA . SER A 1 405 ? 8.439 91.447 41.016 1.00 30.82 404 SER A CA 1
ATOM 3147 C C . SER A 1 405 ? 9.732 90.658 40.789 1.00 31.17 404 SER A C 1
ATOM 3148 O O . SER A 1 405 ? 10.083 90.362 39.648 1.00 30.96 404 SER A O 1
ATOM 3151 N N . ASP A 1 406 ? 10.454 90.311 41.852 1.00 31.47 405 ASP A N 1
ATOM 3152 C CA . ASP A 1 406 ? 11.645 89.491 41.641 1.00 32.24 405 ASP A CA 1
ATOM 3153 C C . ASP A 1 406 ? 11.290 88.010 41.471 1.00 31.56 405 ASP A C 1
ATOM 3154 O O . ASP A 1 406 ? 12.175 87.184 41.300 1.00 31.52 405 ASP A O 1
ATOM 3159 N N . GLN A 1 407 ? 9.994 87.691 41.544 1.00 31.39 406 GLN A N 1
ATOM 3160 C CA . GLN A 1 407 ? 9.453 86.345 41.318 1.00 31.19 406 GLN A CA 1
ATOM 3161 C C . GLN A 1 407 ? 8.383 86.470 40.265 1.00 30.29 406 GLN A C 1
ATOM 3162 O O . GLN A 1 407 ? 7.381 87.165 40.484 1.00 30.95 406 GLN A O 1
ATOM 3168 N N . TYR A 1 408 ? 8.544 85.754 39.165 1.00 28.08 407 TYR A N 1
ATOM 3169 C CA . TYR A 1 408 ? 7.551 85.759 38.116 1.00 25.89 407 TYR A CA 1
ATOM 3170 C C . TYR A 1 408 ? 7.383 84.331 37.579 1.00 23.47 407 TYR A C 1
ATOM 3171 O O . TYR A 1 408 ? 8.099 83.417 37.988 1.00 22.02 407 TYR A O 1
ATOM 3180 N N . GLN A 1 409 ? 6.403 84.150 36.696 1.00 20.96 408 GLN A N 1
ATOM 3181 C CA . GLN A 1 409 ? 6.122 82.866 36.064 1.00 18.57 408 GLN A CA 1
ATOM 3182 C C . GLN A 1 409 ? 6.368 83.033 34.585 1.00 16.65 408 GLN A C 1
ATOM 3183 O O . GLN A 1 409 ? 5.489 83.498 33.870 1.00 15.95 408 GLN A O 1
ATOM 3189 N N . MET A 1 410 ? 7.549 82.658 34.114 1.00 14.27 409 MET A N 1
ATOM 3190 C CA . MET A 1 410 ? 7.859 82.855 32.718 1.00 13.07 409 MET A CA 1
ATOM 3191 C C . MET A 1 410 ? 8.659 81.707 32.120 1.00 11.50 409 MET A C 1
ATOM 3192 O O . MET A 1 410 ? 9.552 81.156 32.755 1.00 11.28 409 MET A O 1
ATOM 3197 N N . VAL A 1 411 ? 8.335 81.366 30.884 1.00 9.21 410 VAL A N 1
ATOM 3198 C CA . VAL A 1 411 ? 9.121 80.411 30.131 1.00 8.30 410 VAL A CA 1
ATOM 3199 C C . VAL A 1 411 ? 9.686 81.188 28.981 1.00 7.38 410 VAL A C 1
ATOM 3200 O O . VAL A 1 411 ? 8.973 81.969 28.365 1.00 7.68 410 VAL A O 1
ATOM 3204 N N . VAL A 1 412 ? 10.966 81.005 28.699 1.00 6.40 411 VAL A N 1
ATOM 3205 C CA . VAL A 1 412 ? 11.571 81.647 27.544 1.00 6.76 411 VAL A CA 1
ATOM 3206 C C . VAL A 1 412 ? 12.215 80.585 26.705 1.00 6.77 411 VAL A C 1
ATOM 3207 O O . VAL A 1 412 ? 12.858 79.654 27.217 1.00 6.57 411 VAL A O 1
ATOM 3211 N N . MET A 1 413 ? 12.054 80.704 25.406 1.00 6.71 412 MET A N 1
ATOM 3212 C CA . MET A 1 413 ? 12.587 79.706 24.534 1.00 7.09 412 MET A CA 1
ATOM 3213 C C . MET A 1 413 ? 13.389 80.336 23.424 1.00 6.79 412 MET A C 1
ATOM 3214 O O . MET A 1 413 ? 13.039 81.399 22.942 1.00 6.49 412 MET A O 1
ATOM 3219 N N . VAL A 1 414 ? 14.449 79.652 23.013 1.00 5.77 413 VAL A N 1
ATOM 3220 C CA . VAL A 1 414 ? 15.303 80.116 21.947 1.00 5.42 413 VAL A CA 1
ATOM 3221 C C . VAL A 1 414 ? 15.731 78.937 21.100 1.00 5.02 413 VAL A C 1
ATOM 3222 O O . VAL A 1 414 ? 16.204 77.929 21.614 1.00 5.19 413 VAL A O 1
ATOM 3226 N N . HIS A 1 415 ? 15.563 79.074 19.798 1.00 4.32 414 HIS A N 1
ATOM 3227 C CA . HIS A 1 415 ? 15.942 78.022 18.878 1.00 3.78 414 HIS A CA 1
ATOM 3228 C C . HIS A 1 415 ? 16.953 78.571 17.908 1.00 3.77 414 HIS A C 1
ATOM 3229 O O . HIS A 1 415 ? 16.690 79.575 17.222 1.00 4.54 414 HIS A O 1
ATOM 3236 N N . LEU A 1 416 ? 18.114 77.931 17.839 1.00 3.36 415 LEU A N 1
ATOM 3237 C CA . LEU A 1 416 ? 19.096 78.276 16.818 1.00 4.00 415 LEU A CA 1
ATOM 3238 C C . LEU A 1 416 ? 19.141 77.177 15.767 1.00 4.73 415 LEU A C 1
ATOM 3239 O O . LEU A 1 416 ? 19.310 76.009 16.097 1.00 4.11 415 LEU A O 1
ATOM 3244 N N . CYS A 1 417 ? 18.979 77.532 14.499 1.00 5.34 416 CYS A N 1
ATOM 3245 C CA . CYS A 1 417 ? 19.164 76.515 13.482 1.00 6.86 416 CYS A CA 1
ATO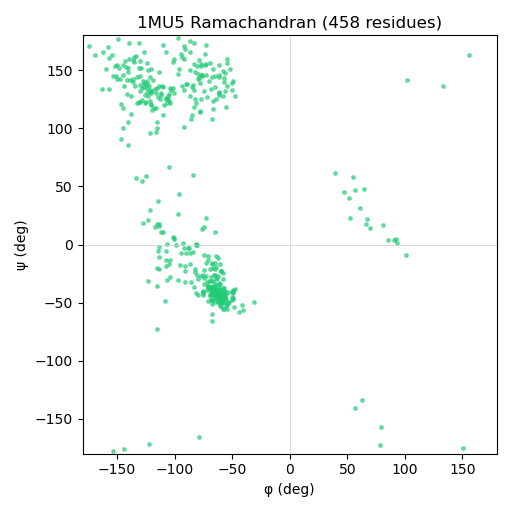M 3246 C C . CYS A 1 417 ? 20.222 76.945 12.466 1.00 6.94 416 CYS A C 1
ATOM 3247 O O . CYS A 1 417 ? 20.361 78.132 12.145 1.00 7.57 416 CYS A O 1
ATOM 3250 N N . SER A 1 418 ? 21.034 75.998 12.041 1.00 7.40 417 SER A N 1
ATOM 3251 C CA . SER A 1 418 ? 22.148 76.315 11.139 1.00 8.73 417 SER A CA 1
ATOM 3252 C C . SER A 1 418 ? 22.730 75.034 10.615 1.00 8.86 417 SER A C 1
ATOM 3253 O O . SER A 1 418 ? 22.521 73.990 11.181 1.00 10.44 417 SER A O 1
ATOM 3256 N N . THR A 1 419 ? 23.503 75.105 9.551 1.00 10.09 418 THR A N 1
ATOM 3257 C CA . THR A 1 419 ? 24.188 73.907 9.115 1.00 10.13 418 THR A CA 1
ATOM 3258 C C . THR A 1 419 ? 25.512 73.800 9.841 1.00 10.65 418 THR A C 1
ATOM 3259 O O . THR A 1 419 ? 26.228 72.832 9.681 1.00 11.30 418 THR A O 1
ATOM 3263 N N . LYS A 1 420 ? 25.823 74.793 10.661 1.00 11.37 419 LYS A N 1
ATOM 3264 C CA . LYS A 1 420 ? 26.999 74.713 11.521 1.00 11.92 419 LYS A CA 1
ATOM 3265 C C . LYS A 1 420 ? 26.716 75.302 12.907 1.00 11.16 419 LYS A C 1
ATOM 3266 O O . LYS A 1 420 ? 26.968 76.464 13.151 1.00 12.13 419 LYS A O 1
ATOM 3272 N N . ILE A 1 421 ? 26.172 74.512 13.819 1.00 11.34 420 ILE A N 1
ATOM 3273 C CA . ILE A 1 421 ? 25.962 75.004 15.174 1.00 9.98 420 ILE A CA 1
ATOM 3274 C C . ILE A 1 421 ? 27.295 74.997 15.893 1.00 10.75 420 ILE A C 1
ATOM 3275 O O . ILE A 1 421 ? 27.935 73.966 15.984 1.00 10.45 420 ILE A O 1
ATOM 3280 N N . PRO A 1 422 ? 27.714 76.123 16.440 1.00 11.78 421 PRO A N 1
ATOM 3281 C CA . PRO A 1 422 ? 28.984 76.158 17.177 1.00 11.65 421 PRO A CA 1
ATOM 3282 C C . PRO A 1 422 ? 28.811 75.730 18.619 1.00 11.64 421 PRO A C 1
ATOM 3283 O O . PRO A 1 422 ? 28.190 76.452 19.405 1.00 12.98 421 PRO A O 1
ATOM 3287 N N . TYR A 1 423 ? 29.356 74.572 18.974 1.00 11.60 422 TYR A N 1
ATOM 3288 C CA . TYR A 1 423 ? 29.275 74.081 20.351 1.00 11.31 422 TYR A CA 1
ATOM 3289 C C . TYR A 1 423 ? 30.544 74.415 21.107 1.00 11.89 422 TYR A C 1
ATOM 3290 O O . TYR A 1 423 ? 31.609 74.453 20.535 1.00 12.34 422 TYR A O 1
ATOM 3299 N N . LYS A 1 424 ? 30.428 74.680 22.398 1.00 12.62 423 LYS A N 1
ATOM 3300 C CA . LYS A 1 424 ? 31.590 75.062 23.168 1.00 13.13 423 LYS A CA 1
ATOM 3301 C C . LYS A 1 424 ? 32.617 73.947 23.251 1.00 13.05 423 LYS A C 1
ATOM 3302 O O . LYS A 1 424 ? 33.808 74.172 23.032 1.00 11.90 423 LYS A O 1
ATOM 3308 N N . SER A 1 425 ? 32.172 72.753 23.610 1.00 11.46 424 SER A N 1
ATOM 3309 C CA . SER A 1 425 ? 33.107 71.653 23.776 1.00 12.53 424 SER A CA 1
ATOM 3310 C C . SER A 1 425 ? 32.426 70.330 23.479 1.00 11.31 424 SER A C 1
ATOM 3311 O O . SER A 1 425 ? 31.234 70.171 23.751 1.00 10.96 424 SER A O 1
ATOM 3314 N N . ALA A 1 426 ? 33.168 69.400 22.903 1.00 10.70 425 ALA A N 1
ATOM 3315 C CA . ALA A 1 426 ? 32.629 68.085 22.558 1.00 10.30 425 ALA A CA 1
ATOM 3316 C C . ALA A 1 426 ? 32.176 67.378 23.812 1.00 9.59 425 ALA A C 1
ATOM 3317 O O . ALA A 1 426 ? 32.919 67.289 24.768 1.00 9.90 425 ALA A O 1
ATOM 3319 N N . GLY A 1 427 ? 30.947 66.890 23.816 1.00 9.35 426 GLY A N 1
ATOM 3320 C CA . GLY A 1 427 ? 30.426 66.176 24.972 1.00 9.62 426 GLY A CA 1
ATOM 3321 C C . GLY A 1 427 ? 29.687 67.096 25.919 1.00 9.91 426 GLY A C 1
ATOM 3322 O O . GLY A 1 427 ? 29.229 66.661 26.956 1.00 10.62 426 GLY A O 1
ATOM 3323 N N . LYS A 1 428 ? 29.593 68.376 25.565 1.00 9.76 427 LYS A N 1
ATOM 3324 C CA . LYS A 1 428 ? 28.762 69.319 26.296 1.00 10.14 427 LYS A CA 1
ATOM 3325 C C . LYS A 1 428 ? 27.691 69.866 25.375 1.00 9.98 427 LYS A C 1
ATOM 3326 O O . LYS A 1 428 ? 27.950 70.128 24.201 1.00 10.06 427 LYS A O 1
ATOM 3332 N N . GLU A 1 429 ? 26.487 70.049 25.902 1.00 9.02 428 GLU A N 1
ATOM 3333 C CA . GLU A 1 429 ? 25.369 70.498 25.079 1.00 9.50 428 GLU A CA 1
ATOM 3334 C C . GLU A 1 429 ? 25.176 72.004 25.179 1.00 10.13 428 GLU A C 1
ATOM 3335 O O . GLU A 1 429 ? 24.062 72.474 25.326 1.00 11.44 428 GLU A O 1
ATOM 3341 N N . SER A 1 430 ? 26.255 72.766 25.134 1.00 10.33 429 SER A N 1
ATOM 3342 C CA . SER A 1 430 ? 26.127 74.201 25.237 1.00 10.41 429 SER A CA 1
ATOM 3343 C C . SER A 1 430 ? 26.596 74.916 23.985 1.00 9.38 429 SER A C 1
ATOM 3344 O O . SER A 1 430 ? 27.657 74.617 23.431 1.00 8.86 429 SER A O 1
ATOM 3347 N N . ILE A 1 431 ? 25.793 75.859 23.528 1.00 8.43 430 ILE A N 1
ATOM 3348 C CA . ILE A 1 431 ? 26.158 76.641 22.346 1.00 7.16 430 ILE A CA 1
ATOM 3349 C C . ILE A 1 431 ? 27.183 77.713 22.696 1.00 7.73 430 ILE A C 1
ATOM 3350 O O . ILE A 1 431 ? 27.098 78.356 23.738 1.00 7.40 430 ILE A O 1
ATOM 3355 N N . ALA A 1 432 ? 28.166 77.888 21.817 1.00 8.75 431 ALA A N 1
ATOM 3356 C CA . ALA A 1 432 ? 29.261 78.824 22.042 1.00 9.32 431 ALA A CA 1
ATOM 3357 C C . ALA A 1 432 ? 28.828 80.279 21.911 1.00 9.97 431 ALA A C 1
ATOM 3358 O O . ALA A 1 432 ? 27.868 80.578 21.227 1.00 9.16 431 ALA A O 1
ATOM 3360 N N . GLU A 1 433 ? 29.569 81.165 22.574 1.00 10.85 432 GLU A N 1
ATOM 3361 C CA . GLU A 1 433 ? 29.331 82.602 22.522 1.00 13.04 432 GLU A CA 1
ATOM 3362 C C . GLU A 1 433 ? 29.979 83.248 21.305 1.00 13.63 432 GLU A C 1
ATOM 3363 O O . GLU A 1 433 ? 30.838 84.111 21.432 1.00 14.49 432 GLU A O 1
ATOM 3369 N N . VAL A 1 434 ? 29.585 82.806 20.122 1.00 12.99 433 VAL A N 1
ATOM 3370 C CA . VAL A 1 434 ? 30.005 83.467 18.908 1.00 12.37 433 VAL A CA 1
ATOM 3371 C C . VAL A 1 434 ? 29.265 84.824 18.824 1.00 12.36 433 VAL A C 1
ATOM 3372 O O . VAL A 1 434 ? 28.039 84.872 18.933 1.00 10.38 433 VAL A O 1
ATOM 3376 N N . GLU A 1 435 ? 30.021 85.912 18.653 1.00 11.99 434 GLU A N 1
ATOM 3377 C CA . GLU A 1 435 ? 29.469 87.271 18.678 1.00 13.23 434 GLU A CA 1
ATOM 3378 C C . GLU A 1 435 ? 28.253 87.478 17.784 1.00 12.69 434 GLU A C 1
ATOM 3379 O O . GLU A 1 435 ? 27.250 88.035 18.208 1.00 12.69 434 GLU A O 1
ATOM 3385 N N . ASP A 1 436 ? 28.341 87.017 16.550 1.00 12.52 435 ASP A N 1
ATOM 3386 C CA . ASP A 1 436 ? 27.253 87.187 15.593 1.00 13.63 435 ASP A CA 1
ATOM 3387 C C . ASP A 1 436 ? 26.011 86.412 15.979 1.00 12.41 435 ASP A C 1
ATOM 3388 O O . ASP A 1 436 ? 24.894 86.831 15.689 1.00 11.55 435 ASP A O 1
ATOM 3393 N N . ILE A 1 437 ? 26.206 85.278 16.635 1.00 11.13 436 ILE A N 1
ATOM 3394 C CA . ILE A 1 437 ? 25.059 84.508 17.040 1.00 10.80 436 ILE A CA 1
ATOM 3395 C C . ILE A 1 437 ? 24.448 85.099 18.306 1.00 10.10 436 ILE A C 1
ATOM 3396 O O . ILE A 1 437 ? 23.242 85.275 18.377 1.00 8.88 436 ILE A O 1
ATOM 3401 N N . GLU A 1 438 ? 25.299 85.464 19.265 1.00 9.44 437 GLU A N 1
ATOM 3402 C CA . GLU A 1 438 ? 24.837 86.099 20.489 1.00 10.41 437 GLU A CA 1
ATOM 3403 C C . GLU A 1 438 ? 24.018 87.348 20.174 1.00 10.13 437 GLU A C 1
ATOM 3404 O O . GLU A 1 438 ? 22.950 87.560 20.747 1.00 9.55 437 GLU A O 1
ATOM 3410 N N . LYS A 1 439 ? 24.544 88.175 19.278 1.00 9.60 438 LYS A N 1
ATOM 3411 C CA . LYS A 1 439 ? 23.884 89.429 18.887 1.00 10.32 438 LYS A CA 1
ATOM 3412 C C . LYS A 1 439 ? 22.474 89.141 18.376 1.00 9.14 438 LYS A C 1
ATOM 3413 O O . LYS A 1 439 ? 21.500 89.803 18.752 1.00 8.48 438 LYS A O 1
ATOM 3419 N N . GLU A 1 440 ? 22.360 88.123 17.540 1.00 7.87 439 GLU A N 1
ATOM 3420 C CA . GLU A 1 440 ? 21.073 87.776 16.976 1.00 7.90 439 GLU A CA 1
ATOM 3421 C C . GLU A 1 440 ? 20.125 87.157 18.002 1.00 6.70 439 GLU A C 1
ATOM 3422 O O . GLU A 1 440 ? 18.911 87.375 17.944 1.00 6.72 439 GLU A O 1
ATOM 3428 N N . ILE A 1 441 ? 20.655 86.354 18.917 1.00 5.49 440 ILE A N 1
ATOM 3429 C CA . ILE A 1 441 ? 19.812 85.784 19.975 1.00 5.37 440 ILE A CA 1
ATOM 3430 C C . ILE A 1 441 ? 19.252 86.903 20.857 1.00 6.04 440 ILE A C 1
ATOM 3431 O O . ILE A 1 441 ? 18.097 86.856 21.276 1.00 5.06 440 ILE A O 1
ATOM 3436 N N . LYS A 1 442 ? 20.077 87.907 21.134 1.00 6.15 441 LYS A N 1
ATOM 3437 C CA . LYS A 1 442 ? 19.640 89.029 21.962 1.00 7.29 441 LYS A CA 1
ATOM 3438 C C . LYS A 1 442 ? 18.569 89.839 21.225 1.00 7.17 441 LYS A C 1
ATOM 3439 O O . LYS A 1 442 ? 17.563 90.225 21.809 1.00 7.10 441 LYS A O 1
ATOM 3445 N N . ASN A 1 443 ? 18.792 90.083 19.941 1.00 8.41 442 ASN A N 1
ATOM 3446 C CA . ASN A 1 443 ? 17.806 90.787 19.131 1.00 9.93 442 ASN A CA 1
ATOM 3447 C C . ASN A 1 443 ? 16.453 90.055 19.146 1.00 9.07 442 ASN A C 1
ATOM 3448 O O . ASN A 1 443 ? 15.419 90.688 19.218 1.00 8.43 442 ASN A O 1
ATOM 3453 N N . ALA A 1 444 ? 16.474 88.721 19.086 1.00 9.16 443 ALA A N 1
ATOM 3454 C CA . ALA A 1 444 ? 15.227 87.949 19.058 1.00 8.87 443 ALA A CA 1
ATOM 3455 C C . ALA A 1 444 ? 14.521 87.992 20.378 1.00 8.52 443 ALA A C 1
ATOM 3456 O O . ALA A 1 444 ? 13.321 88.176 20.425 1.00 7.86 443 ALA A O 1
ATOM 3458 N N . LEU A 1 445 ? 15.255 87.743 21.453 1.00 9.07 444 LEU A N 1
ATOM 3459 C CA . LEU A 1 445 ? 14.657 87.805 22.769 1.00 10.22 444 LEU A CA 1
ATOM 3460 C C . LEU A 1 445 ? 14.023 89.167 23.045 1.00 9.63 444 LEU A C 1
ATOM 3461 O O . LEU A 1 445 ? 12.964 89.251 23.675 1.00 8.94 444 LEU A O 1
ATOM 3466 N N . MET A 1 446 ? 14.670 90.228 22.574 1.00 9.42 445 MET A N 1
ATOM 3467 C CA . MET A 1 446 ? 14.176 91.577 22.826 1.00 9.63 445 MET A CA 1
ATOM 3468 C C . MET A 1 446 ? 12.868 91.778 22.088 1.00 9.67 445 MET A C 1
ATOM 3469 O O . MET A 1 446 ? 11.932 92.367 22.615 1.00 8.60 445 MET A O 1
ATOM 3474 N N . GLU A 1 447 ? 12.816 91.289 20.859 1.00 10.42 446 GLU A N 1
ATOM 3475 C CA . GLU A 1 447 ? 11.593 91.356 20.090 1.00 11.44 446 GLU A CA 1
ATOM 3476 C C . GLU A 1 447 ? 10.439 90.694 20.815 1.00 10.87 446 GLU A C 1
ATOM 3477 O O . GLU A 1 447 ? 9.360 91.270 20.881 1.00 10.43 446 GLU A O 1
ATOM 3483 N N . VAL A 1 448 ? 10.644 89.497 21.384 1.00 10.47 447 VAL A N 1
ATOM 3484 C CA . VAL A 1 448 ? 9.539 88.885 22.117 1.00 10.16 447 VAL A CA 1
ATOM 3485 C C . VAL A 1 448 ? 9.299 89.534 23.463 1.00 9.67 447 VAL A C 1
ATOM 3486 O O . VAL A 1 448 ? 8.159 89.651 23.880 1.00 9.04 447 VAL A O 1
ATOM 3490 N N . ALA A 1 449 ? 10.367 89.985 24.117 1.00 8.45 448 ALA A N 1
ATOM 3491 C CA . ALA A 1 449 ? 10.243 90.656 25.401 1.00 8.66 448 ALA A CA 1
ATOM 3492 C C . ALA A 1 449 ? 9.380 91.923 25.271 1.00 8.89 448 ALA A C 1
ATOM 3493 O O . ALA A 1 449 ? 8.683 92.303 26.191 1.00 9.74 448 ALA A O 1
ATOM 3495 N N . ARG A 1 450 ? 9.477 92.585 24.133 1.00 9.83 449 ARG A N 1
ATOM 3496 C CA . ARG A 1 450 ? 8.647 93.753 23.867 1.00 10.02 449 ARG A CA 1
ATOM 3497 C C . ARG A 1 450 ? 7.181 93.374 23.661 1.00 9.88 449 ARG A C 1
ATOM 3498 O O . ARG A 1 450 ? 6.283 94.156 23.984 1.00 9.72 449 ARG A O 1
ATOM 3506 N N . LYS A 1 451 ? 6.924 92.186 23.122 1.00 9.64 450 LYS A N 1
ATOM 3507 C CA . LYS A 1 451 ? 5.545 91.747 22.977 1.00 10.19 450 LYS A CA 1
ATOM 3508 C C . LYS A 1 451 ? 4.987 91.488 24.372 1.00 10.12 450 LYS A C 1
ATOM 3509 O O . LYS A 1 451 ? 3.833 91.777 24.654 1.00 9.84 450 LYS A O 1
ATOM 3515 N N . LEU A 1 452 ? 5.817 90.934 25.250 1.00 9.49 451 LEU A N 1
ATOM 3516 C CA . LEU A 1 452 ? 5.380 90.666 26.608 1.00 9.21 451 LEU A CA 1
ATOM 3517 C C . LEU A 1 452 ? 5.132 91.973 27.371 1.00 9.02 451 LEU A C 1
ATOM 3518 O O . LEU A 1 452 ? 4.208 92.055 28.153 1.00 8.86 451 LEU A O 1
ATOM 3523 N N . LYS A 1 453 ? 5.987 92.970 27.155 1.00 9.85 452 LYS A N 1
ATOM 3524 C CA . LYS A 1 453 ? 5.839 94.275 27.822 1.00 10.85 452 LYS A CA 1
ATOM 3525 C C . LYS A 1 453 ? 4.503 94.910 27.455 1.00 10.85 452 LYS A C 1
ATOM 3526 O O . LYS A 1 453 ? 3.831 95.500 28.291 1.00 10.23 452 LYS A O 1
ATOM 3532 N N . GLN A 1 454 ? 4.148 94.815 26.185 1.00 10.77 453 GLN A N 1
ATOM 3533 C CA . GLN A 1 454 ? 2.872 95.333 25.718 1.00 12.43 453 GLN A CA 1
ATOM 3534 C C . GLN A 1 454 ? 1.711 94.599 26.385 1.00 11.95 453 GLN A C 1
ATOM 3535 O O . GLN A 1 454 ? 0.724 95.209 26.785 1.00 11.70 453 GLN A O 1
ATOM 3541 N N . TYR A 1 455 ? 1.834 93.282 26.498 1.00 11.72 454 TYR A N 1
ATOM 3542 C CA . TYR A 1 455 ? 0.818 92.502 27.163 1.00 11.48 454 TYR A CA 1
ATOM 3543 C C . TYR A 1 455 ? 0.654 92.958 28.610 1.00 12.00 454 TYR A C 1
ATOM 3544 O O . TYR A 1 455 ? -0.466 93.208 29.061 1.00 12.35 454 TYR A O 1
ATOM 3553 N N . LEU A 1 456 ? 1.768 93.070 29.334 1.00 10.90 455 LEU A N 1
ATOM 3554 C CA . LEU A 1 456 ? 1.716 93.415 30.743 1.00 11.37 455 LEU A CA 1
ATOM 3555 C C . LEU A 1 456 ? 1.127 94.804 30.981 1.00 11.38 455 LEU A C 1
ATOM 3556 O O . LEU A 1 456 ? 0.351 95.004 31.916 1.00 11.62 455 LEU A O 1
ATOM 3561 N N . SER A 1 457 ? 1.496 95.742 30.119 1.00 11.69 456 SER A N 1
ATOM 3562 C CA . SER A 1 457 ? 1.015 97.118 30.188 1.00 12.61 456 SER A CA 1
ATOM 3563 C C . SER A 1 457 ? -0.507 97.217 29.882 1.00 12.00 456 SER A C 1
ATOM 3564 O O . SER A 1 457 ? -1.235 97.979 30.521 1.00 10.82 456 SER A O 1
ATOM 3567 N N . GLU A 1 458 ? -0.982 96.441 28.911 1.00 12.34 457 GLU A N 1
ATOM 3568 C CA . GLU A 1 458 ? -2.416 96.410 28.606 1.00 13.16 457 GLU A CA 1
ATOM 3569 C C . GLU A 1 458 ? -3.203 95.754 29.743 1.00 12.35 457 GLU A C 1
ATOM 3570 O O . GLU A 1 458 ? -4.261 96.242 30.155 1.00 10.55 457 GLU A O 1
ATOM 3576 N N . LYS A 1 459 ? -2.664 94.659 30.276 1.00 12.38 458 LYS A N 1
ATOM 3577 C CA . LYS A 1 459 ? -3.295 93.987 31.400 1.00 12.50 458 LYS A CA 1
ATOM 3578 C C . LYS A 1 459 ? -3.392 94.902 32.613 1.00 12.19 458 LYS A C 1
ATOM 3579 O O . LYS A 1 459 ? -4.437 94.984 33.252 1.00 11.26 458 LYS A O 1
ATOM 3585 N N . ARG A 1 460 ? -2.301 95.581 32.938 1.00 12.17 459 ARG A N 1
ATOM 3586 C CA . ARG A 1 460 ? -2.304 96.435 34.117 1.00 12.76 459 ARG A CA 1
ATOM 3587 C C . ARG A 1 460 ? -3.284 97.588 33.920 1.00 11.94 459 ARG A C 1
ATOM 3588 O O . ARG A 1 460 ? -3.978 97.955 34.830 1.00 11.58 459 ARG A O 1
ATOM 3596 N N . LYS A 1 461 ? -3.361 98.108 32.700 1.00 12.41 460 LYS A N 1
ATOM 3597 C CA . LYS A 1 461 ? -4.320 99.149 32.381 1.00 12.36 460 LYS A CA 1
ATOM 3598 C C . LYS A 1 461 ? -5.766 98.653 32.567 1.00 12.29 460 LYS A C 1
ATOM 3599 O O . LYS A 1 461 ? -6.578 99.333 33.182 1.00 11.49 460 LYS A O 1
ATOM 3605 N N . GLU A 1 462 ? -6.076 97.463 32.056 1.00 12.41 461 GLU A N 1
ATOM 3606 C CA . GLU A 1 462 ? -7.404 96.888 32.240 1.00 13.54 461 GLU A CA 1
ATOM 3607 C C . GLU A 1 462 ? -7.730 96.715 33.728 1.00 13.51 461 GLU A C 1
ATOM 3608 O O . GLU A 1 462 ? -8.830 97.056 34.175 1.00 12.65 461 GLU A O 1
ATOM 3614 N N . GLN A 1 463 ? -6.769 96.210 34.504 1.00 12.73 462 GLN A N 1
ATOM 3615 C CA . GLN A 1 463 ? -6.989 96.038 35.948 1.00 13.52 462 GLN A CA 1
ATOM 3616 C C . GLN A 1 463 ? -7.280 97.359 36.661 1.00 12.55 462 GLN A C 1
ATOM 3617 O O . GLN A 1 463 ? -8.185 97.442 37.487 1.00 11.98 462 GLN A O 1
ATOM 3623 N N . GLU A 1 464 ? -6.484 98.374 36.369 1.00 12.02 463 GLU A N 1
ATOM 3624 C CA . GLU A 1 464 ? -6.642 99.661 37.019 1.00 12.47 463 GLU A CA 1
ATOM 3625 C C . GLU A 1 464 ? -7.982 100.293 36.638 1.00 11.03 463 GLU A C 1
ATOM 3626 O O . GLU A 1 464 ? -8.605 100.970 37.452 1.00 9.15 463 GLU A O 1
ATOM 3632 N N . ALA A 1 465 ? -8.415 100.056 35.406 1.00 9.59 464 ALA A N 1
ATOM 3633 C CA . ALA A 1 465 ? -9.681 100.612 34.939 1.00 10.40 464 ALA A CA 1
ATOM 3634 C C . ALA A 1 465 ? -10.853 100.000 35.697 1.00 11.46 464 ALA A C 1
ATOM 3635 O O . ALA A 1 465 ? -11.794 100.700 36.102 1.00 11.28 464 ALA A O 1
ATOM 3637 N N . LYS A 1 466 ? -10.803 98.691 35.902 1.00 11.94 465 LYS A N 1
ATOM 3638 C CA . LYS A 1 466 ? -11.861 98.037 36.646 1.00 13.08 465 LYS A CA 1
ATOM 3639 C C . LYS A 1 466 ? -11.848 98.499 38.088 1.00 13.54 465 LYS A C 1
ATOM 3640 O O . LYS A 1 466 ? -12.892 98.755 38.675 1.00 12.71 465 LYS A O 1
ATOM 3646 N N . LYS A 1 467 ? -10.659 98.616 38.660 1.00 14.43 466 LYS A N 1
ATOM 3647 C CA . LYS A 1 467 ? -10.557 99.036 40.045 1.00 15.09 466 LYS A CA 1
ATOM 3648 C C . LYS A 1 467 ? -11.064 100.457 40.230 1.00 14.44 466 LYS A C 1
ATOM 3649 O O . LYS A 1 467 ? -11.764 100.753 41.194 1.00 13.91 466 LYS A O 1
ATOM 3655 N N . LYS A 1 468 ? -10.721 101.337 39.300 1.00 13.32 467 LYS A N 1
ATOM 3656 C CA . LYS A 1 468 ? -11.067 102.727 39.485 1.00 13.48 467 LYS A CA 1
ATOM 3657 C C . LYS A 1 468 ? -12.417 103.154 38.904 1.00 12.66 467 LYS A C 1
ATOM 3658 O O . LYS A 1 468 ? -12.997 104.132 39.367 1.00 12.22 467 LYS A O 1
ATOM 3664 N N . LEU A 1 469 ? -12.925 102.423 37.921 1.00 11.43 468 LEU A N 1
ATOM 3665 C CA . LEU A 1 469 ? -14.151 102.852 37.241 1.00 11.91 468 LEU A CA 1
ATOM 3666 C C . LEU A 1 469 ? -15.350 101.949 37.460 1.00 12.63 468 LEU A C 1
ATOM 3667 O O . LEU A 1 469 ? -16.469 102.377 37.252 1.00 11.65 468 LEU A O 1
ATOM 3672 N N . LEU A 1 470 ? -15.126 100.700 37.838 1.00 13.21 469 LEU A N 1
ATOM 3673 C CA . LEU A 1 470 ? -16.255 99.798 38.043 1.00 15.69 469 LEU A CA 1
ATOM 3674 C C . LEU A 1 470 ? -16.642 99.744 39.494 1.00 16.65 469 LEU A C 1
ATOM 3675 O O . LEU A 1 470 ? -15.815 99.993 40.370 1.00 17.50 469 LEU A O 1
ATOM 3680 N N . ALA A 1 471 ? -17.916 99.487 39.757 1.00 18.23 470 ALA A N 1
ATOM 3681 C CA . ALA A 1 471 ? -18.389 99.427 41.133 1.00 19.51 470 ALA A CA 1
ATOM 3682 C C . ALA A 1 471 ? -18.004 98.100 41.768 1.00 20.37 470 ALA A C 1
ATOM 3683 O O . ALA A 1 471 ? -18.230 97.910 42.961 1.00 22.10 470 ALA A O 1
#

Solvent-accessible surface area: 21769 Å² total; per-residue (Å²): 139,47,46,6,61,101,3,57,164,36,30,81,69,14,0,3,59,60,56,13,32,0,0,1,3,0,1,4,6,3,1,3,67,6,2,33,24,0,6,20,80,50,35,50,0,45,1,84,0,39,0,60,70,70,36,104,102,173,59,14,5,57,0,34,2,48,10,32,0,60,7,37,49,37,142,94,0,19,68,38,9,0,107,4,89,89,94,106,52,60,30,80,9,70,20,30,37,31,80,25,17,9,26,1,0,0,2,12,0,20,44,97,23,122,116,26,0,52,1,90,0,0,26,75,138,23,179,102,36,58,33,8,80,0,49,2,23,65,128,134,48,66,22,71,62,79,93,175,34,47,89,133,19,100,248,69,78,40,1,11,25,11,7,0,2,0,16,2,36,8,103,157,1,70,74,114,0,52,51,2,0,79,30,2,16,2,5,1,0,2,0,37,1,54,0,89,1,32,104,40,68,97,45,127,16,52,68,57,33,112,94,42,11,168,45,6,106,134,26,110,12,3,0,66,19,0,76,72,121,20,0,78,76,22,19,122,117,42,118,64,61,55,29,0,56,79,0,0,49,65,46,8,25,27,9,38,95,91,26,0,62,114,0,3,148,124,0,47,13,156,50,130,65,98,1,132,89,26,51,106,105,30,6,36,70,0,16,100,15,0,111,171,22,153,104,25,191,85,13,35,32,83,0,9,5,38,2,13,67,70,4,1,48,40,0,1,105,126,43,22,96,21,90,38,10,5,0,23,39,62,170,70,95,36,15,106,6,15,4,2,12,0,0,0,0,0,0,21,2,36,76,5,91,98,31,137,101,15,61,6,2,2,0,2,14,16,4,0,0,17,44,43,60,161,38,1,0,0,23,64,2,5,124,111,11,75,18,123,141,8,12,5,118,64,105,117,32,50,2,0,0,1,0,0,0,0,1,12,85,22,20,57,80,56,73,10,94,0,0,0,18,77,34,127,71,0,36,124,5,0,84,55,0,0,31,48,0,0,122,78,0,101,95,46,1,65,97,63,81,161,98,101,96,37,116,165,135,144,122,156